Protein AF-A0A968LBF4-F1 (afdb_monomer_lite)

Structure (mmCIF, N/CA/C/O backbone):
data_AF-A0A968LBF4-F1
#
_entry.id   AF-A0A968LBF4-F1
#
loop_
_atom_site.group_PDB
_atom_site.id
_atom_site.type_symbol
_atom_site.label_atom_id
_atom_site.label_alt_id
_atom_site.label_comp_id
_atom_site.label_asym_id
_atom_site.label_entity_id
_atom_site.label_seq_id
_atom_site.pdbx_PDB_ins_code
_atom_site.Cartn_x
_atom_site.Cartn_y
_atom_site.Cartn_z
_atom_site.occupancy
_atom_site.B_iso_or_equiv
_atom_site.auth_seq_id
_atom_site.auth_comp_id
_atom_site.auth_asym_id
_atom_site.auth_atom_id
_atom_site.pdbx_PDB_model_num
ATOM 1 N N . MET A 1 1 ? 15.502 14.978 -21.142 1.00 46.78 1 MET A N 1
ATOM 2 C CA . MET A 1 1 ? 16.647 14.059 -20.935 1.00 46.78 1 MET A CA 1
ATOM 3 C C . MET A 1 1 ? 16.264 12.706 -21.505 1.00 46.78 1 MET A C 1
ATOM 5 O O . MET A 1 1 ? 15.099 12.349 -21.381 1.00 46.78 1 MET A O 1
ATOM 9 N N . ASN A 1 2 ? 17.192 11.977 -22.130 1.00 54.31 2 ASN A N 1
ATOM 10 C CA . ASN A 1 2 ? 16.907 10.596 -22.526 1.00 54.31 2 ASN A CA 1
ATOM 11 C C . ASN A 1 2 ? 16.781 9.735 -21.257 1.00 54.31 2 ASN A C 1
ATOM 13 O O . ASN A 1 2 ? 17.623 9.882 -20.366 1.00 54.31 2 ASN A O 1
ATOM 17 N N . PRO A 1 3 ? 15.742 8.891 -21.139 1.00 59.78 3 PRO A N 1
ATOM 18 C CA . PRO A 1 3 ? 15.586 8.007 -19.992 1.00 59.78 3 PRO A CA 1
ATOM 19 C C . PRO A 1 3 ? 16.756 7.024 -19.914 1.00 59.78 3 PRO A C 1
ATOM 21 O O . PRO A 1 3 ? 17.273 6.581 -20.941 1.00 59.78 3 PRO A O 1
ATOM 24 N N . THR A 1 4 ? 17.167 6.702 -18.689 1.00 61.81 4 THR A N 1
ATOM 25 C CA . THR A 1 4 ? 18.289 5.800 -18.416 1.00 61.81 4 THR A CA 1
ATOM 26 C C . THR A 1 4 ? 17.786 4.432 -17.979 1.00 61.81 4 THR A C 1
ATOM 28 O O . THR A 1 4 ? 16.768 4.323 -17.285 1.00 61.81 4 THR A O 1
ATOM 31 N N . VAL A 1 5 ? 18.526 3.371 -18.310 1.00 61.12 5 VAL A N 1
ATOM 32 C CA . VAL A 1 5 ? 18.204 2.014 -17.832 1.00 61.12 5 VAL A CA 1
ATOM 33 C C . VAL A 1 5 ? 18.266 1.943 -16.297 1.00 61.12 5 VAL A C 1
ATOM 35 O O . VAL A 1 5 ? 17.509 1.207 -15.664 1.00 61.12 5 VAL A O 1
ATOM 38 N N . MET A 1 6 ? 19.104 2.779 -15.675 1.00 60.66 6 MET A N 1
ATOM 39 C CA . MET A 1 6 ? 19.169 2.942 -14.218 1.00 60.66 6 MET A CA 1
ATOM 40 C C . MET A 1 6 ? 17.882 3.499 -13.604 1.00 60.66 6 MET A C 1
ATOM 42 O O . MET A 1 6 ? 17.420 2.979 -12.590 1.00 60.66 6 MET A O 1
ATOM 46 N N . GLY A 1 7 ? 17.297 4.541 -14.203 1.00 61.88 7 GLY A N 1
ATOM 47 C CA . GLY A 1 7 ? 16.064 5.153 -13.699 1.00 61.88 7 GLY A CA 1
ATOM 48 C C . GLY A 1 7 ? 14.863 4.207 -13.782 1.00 61.88 7 GLY A C 1
ATOM 49 O O . GLY A 1 7 ? 14.006 4.208 -12.894 1.00 61.88 7 GLY A O 1
ATOM 50 N N . ALA A 1 8 ? 14.832 3.346 -14.805 1.00 64.06 8 ALA A N 1
ATOM 51 C CA . ALA A 1 8 ? 13.839 2.282 -14.914 1.00 64.06 8 ALA A CA 1
ATOM 52 C C . ALA A 1 8 ? 13.989 1.248 -13.780 1.00 64.06 8 ALA A C 1
ATOM 54 O O . ALA A 1 8 ? 13.010 0.905 -13.123 1.00 64.06 8 ALA A O 1
ATOM 55 N N . LEU A 1 9 ? 15.211 0.804 -13.476 1.00 63.84 9 LEU A N 1
ATOM 56 C CA . LEU A 1 9 ? 15.464 -0.175 -12.410 1.00 63.84 9 LEU A CA 1
ATOM 57 C C . LEU A 1 9 ? 15.124 0.325 -10.999 1.00 63.84 9 LEU A C 1
ATOM 59 O O . LEU A 1 9 ? 14.499 -0.400 -10.227 1.00 63.84 9 LEU A O 1
ATOM 63 N N . ASP A 1 10 ? 15.486 1.562 -10.664 1.00 66.38 10 ASP A N 1
ATOM 64 C CA . ASP A 1 10 ? 15.149 2.182 -9.372 1.00 66.38 10 ASP A CA 1
ATOM 65 C C . ASP A 1 10 ? 13.624 2.301 -9.175 1.00 66.38 10 ASP A C 1
ATOM 67 O O . ASP A 1 10 ? 13.086 2.054 -8.090 1.00 66.38 10 ASP A O 1
ATOM 71 N N . SER A 1 11 ? 12.898 2.582 -10.261 1.00 66.31 11 SER A N 1
ATOM 72 C CA . SER A 1 11 ? 11.432 2.635 -10.264 1.00 66.31 11 SER A CA 1
ATOM 73 C C . SER A 1 11 ? 10.801 1.267 -9.960 1.00 66.31 11 SER A C 1
ATOM 75 O O . SER A 1 11 ? 9.834 1.197 -9.200 1.00 66.31 11 SER A O 1
ATOM 77 N N . PHE A 1 12 ? 11.383 0.172 -10.461 1.00 68.19 12 PHE A N 1
ATOM 78 C CA . PHE A 1 12 ? 10.943 -1.189 -10.130 1.00 68.19 12 PHE A CA 1
ATOM 79 C C . PHE A 1 12 ? 11.220 -1.581 -8.679 1.00 68.19 12 PHE A C 1
ATOM 81 O O . PHE A 1 12 ? 10.358 -2.153 -8.014 1.00 68.19 12 PHE A O 1
ATOM 88 N N . GLU A 1 13 ? 12.402 -1.263 -8.155 1.00 68.50 13 GLU A N 1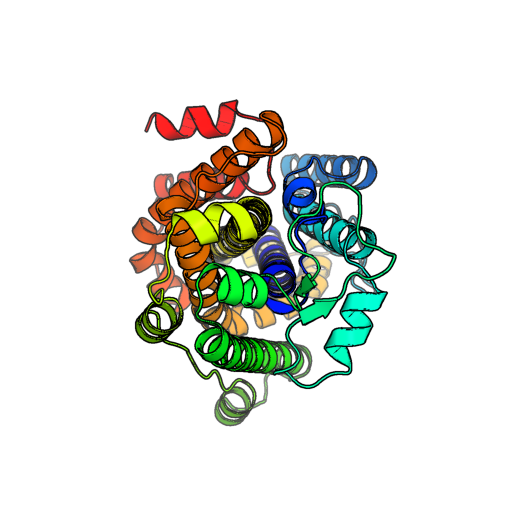
ATOM 89 C CA . GLU A 1 13 ? 12.738 -1.578 -6.761 1.00 68.50 13 GLU A CA 1
ATOM 90 C C . GLU A 1 13 ? 11.874 -0.791 -5.768 1.00 68.50 13 GLU A C 1
ATOM 92 O O . GLU A 1 13 ? 11.447 -1.323 -4.739 1.00 68.50 13 GLU A O 1
ATOM 97 N N . SER A 1 14 ? 11.575 0.466 -6.099 1.00 70.88 14 SER A N 1
ATOM 98 C CA . SER A 1 14 ? 10.633 1.300 -5.348 1.00 70.88 14 SER A CA 1
ATOM 99 C C . SER A 1 14 ? 9.226 0.705 -5.354 1.00 70.88 14 SER A C 1
ATOM 101 O O . SER A 1 14 ? 8.547 0.711 -4.324 1.00 70.88 14 SER A O 1
ATOM 103 N N . ALA A 1 15 ? 8.797 0.136 -6.482 1.00 72.69 15 ALA A N 1
ATOM 104 C CA . ALA A 1 15 ? 7.519 -0.558 -6.570 1.00 72.69 15 ALA A CA 1
ATOM 105 C C . ALA A 1 15 ? 7.494 -1.830 -5.709 1.00 72.69 15 ALA A C 1
ATOM 107 O O . ALA A 1 15 ? 6.551 -2.024 -4.946 1.00 72.69 15 ALA A O 1
ATOM 108 N N . ALA A 1 16 ? 8.556 -2.639 -5.725 1.00 73.00 16 ALA A N 1
ATOM 109 C CA . ALA A 1 16 ? 8.654 -3.828 -4.876 1.00 73.00 16 ALA A CA 1
ATOM 110 C C . ALA A 1 16 ? 8.575 -3.488 -3.374 1.00 73.00 16 ALA A C 1
ATOM 112 O O . ALA A 1 16 ? 7.881 -4.165 -2.610 1.00 73.00 16 ALA A O 1
ATOM 113 N N . LEU A 1 17 ? 9.241 -2.411 -2.935 1.00 75.94 17 LEU A N 1
ATOM 114 C CA . LEU A 1 17 ? 9.145 -1.949 -1.547 1.00 75.94 17 LEU A CA 1
ATOM 115 C C . LEU A 1 17 ? 7.749 -1.397 -1.217 1.00 75.94 17 LEU A C 1
ATOM 117 O O . LEU A 1 17 ? 7.242 -1.651 -0.126 1.00 75.94 17 LEU A O 1
ATOM 121 N N . SER A 1 18 ? 7.105 -0.702 -2.157 1.00 79.19 18 SER A N 1
ATOM 122 C CA . SER A 1 18 ? 5.728 -0.214 -1.990 1.00 79.19 18 SER A CA 1
ATOM 123 C C . SER A 1 18 ? 4.734 -1.365 -1.834 1.00 79.19 18 SER A C 1
ATOM 125 O O . SER A 1 18 ? 3.884 -1.316 -0.954 1.00 79.19 18 SER A O 1
ATOM 127 N N . ILE A 1 19 ? 4.885 -2.441 -2.614 1.00 77.12 19 ILE A N 1
ATOM 128 C CA . ILE A 1 19 ? 4.075 -3.665 -2.494 1.00 77.12 19 ILE A CA 1
ATOM 129 C C . ILE A 1 19 ? 4.285 -4.324 -1.138 1.00 77.12 19 ILE A C 1
ATOM 131 O O . ILE A 1 19 ? 3.329 -4.731 -0.481 1.00 77.12 19 ILE A O 1
ATOM 135 N N . LYS A 1 20 ? 5.541 -4.437 -0.695 1.00 80.75 20 LYS A N 1
ATOM 136 C CA . LYS A 1 20 ? 5.853 -4.974 0.632 1.00 80.75 20 LYS A CA 1
ATOM 137 C C . LYS A 1 20 ? 5.161 -4.157 1.723 1.00 80.75 20 LYS A C 1
ATOM 139 O O . LYS A 1 20 ? 4.579 -4.733 2.638 1.00 80.75 20 LYS A O 1
ATOM 144 N N . LEU A 1 21 ? 5.229 -2.832 1.624 1.00 85.19 21 LEU A N 1
ATOM 145 C CA . LEU A 1 21 ? 4.625 -1.926 2.591 1.00 85.19 21 LEU A CA 1
ATOM 146 C C . LEU A 1 21 ? 3.092 -2.004 2.563 1.00 85.19 21 LEU A C 1
ATOM 148 O O . LEU A 1 21 ? 2.484 -2.094 3.623 1.00 85.19 21 LEU A O 1
ATOM 152 N N . SER A 1 22 ? 2.494 -2.065 1.373 1.00 85.69 22 SER A N 1
ATOM 153 C CA . SER A 1 22 ? 1.067 -2.329 1.153 1.00 85.69 22 SER A CA 1
ATOM 154 C C . SER A 1 22 ? 0.635 -3.636 1.836 1.00 85.69 22 SER A C 1
ATOM 156 O O . SER A 1 22 ? -0.166 -3.623 2.765 1.00 85.69 22 SER A O 1
ATOM 158 N N . ASN A 1 23 ? 1.283 -4.761 1.521 1.00 83.19 23 ASN A N 1
ATOM 159 C CA . ASN A 1 23 ? 1.024 -6.051 2.174 1.00 83.19 23 ASN A CA 1
ATOM 160 C C . ASN A 1 23 ? 1.140 -5.989 3.697 1.00 83.19 23 ASN A C 1
ATOM 162 O O . ASN A 1 23 ? 0.339 -6.578 4.425 1.00 83.19 23 ASN A O 1
ATOM 166 N N . ARG A 1 24 ? 2.159 -5.284 4.188 1.00 87.62 24 ARG A N 1
ATOM 167 C CA . ARG A 1 24 ? 2.374 -5.112 5.618 1.00 87.62 24 ARG A CA 1
ATOM 168 C C . ARG A 1 24 ? 1.208 -4.361 6.257 1.00 87.62 24 ARG A C 1
ATOM 170 O O . ARG A 1 24 ? 0.697 -4.820 7.274 1.00 87.62 24 ARG A O 1
ATOM 177 N N . VAL A 1 25 ? 0.776 -3.254 5.652 1.00 90.38 25 VAL A N 1
ATOM 178 C CA . VAL A 1 25 ? -0.384 -2.482 6.109 1.00 90.38 25 VAL A CA 1
ATOM 179 C C . VAL A 1 25 ? -1.635 -3.357 6.114 1.00 90.38 25 VAL A C 1
ATOM 181 O O . VAL A 1 25 ? -2.311 -3.373 7.129 1.00 90.38 25 VAL A O 1
ATOM 184 N N . LEU A 1 26 ? -1.931 -4.111 5.049 1.00 89.38 26 LEU A N 1
ATOM 185 C CA . LEU A 1 26 ? -3.175 -4.891 4.953 1.00 89.38 26 LEU A CA 1
ATOM 186 C C . LEU A 1 26 ? -3.223 -6.087 5.910 1.00 89.38 26 LEU A C 1
ATOM 188 O O . LEU A 1 26 ? -4.266 -6.349 6.502 1.00 89.38 26 LEU A O 1
ATOM 192 N N . LEU A 1 27 ? -2.119 -6.833 6.022 1.00 87.88 27 LEU A N 1
ATOM 193 C CA . LEU A 1 27 ? -2.134 -8.194 6.572 1.00 87.88 27 LEU A CA 1
ATOM 194 C C . LEU A 1 27 ? -1.339 -8.360 7.867 1.00 87.88 27 LEU A C 1
ATOM 196 O O . LEU A 1 27 ? -1.546 -9.342 8.577 1.00 87.88 27 LEU A O 1
ATOM 200 N N . GLN A 1 28 ? -0.393 -7.463 8.159 1.00 87.69 28 GLN A N 1
ATOM 201 C CA . GLN A 1 28 ? 0.653 -7.726 9.159 1.00 87.69 28 GLN A CA 1
ATOM 202 C C . GLN A 1 28 ? 0.754 -6.678 10.263 1.00 87.69 28 GLN A C 1
ATOM 204 O O . GLN A 1 28 ? 1.491 -6.901 11.220 1.00 87.69 28 GLN A O 1
ATOM 209 N N . SER A 1 29 ? 0.076 -5.541 10.127 1.00 93.12 29 SER A N 1
ATOM 210 C CA . SER A 1 29 ? 0.103 -4.464 11.114 1.00 93.12 29 SER A CA 1
ATOM 211 C C . SER A 1 29 ? -1.151 -4.526 11.986 1.00 93.12 29 SER A C 1
ATOM 213 O O . SER A 1 29 ? -2.203 -4.091 11.520 1.00 93.12 29 SER A O 1
ATOM 215 N N . PRO A 1 30 ? -1.073 -5.024 13.236 1.00 94.38 30 PRO A N 1
ATOM 216 C CA . PRO A 1 30 ? -2.184 -4.943 14.171 1.00 94.38 30 PRO A CA 1
ATOM 217 C C . PRO A 1 30 ? -2.785 -3.542 14.250 1.00 94.38 30 PRO A C 1
ATOM 219 O O . PRO A 1 30 ? -2.071 -2.535 14.161 1.00 94.38 30 PRO A O 1
ATOM 222 N N . LEU A 1 31 ? -4.106 -3.497 14.401 1.00 95.81 31 LEU A N 1
ATOM 223 C CA . LEU A 1 31 ? -4.857 -2.251 14.414 1.00 95.81 31 LEU A CA 1
ATOM 224 C C . LEU A 1 31 ? -5.887 -2.233 15.536 1.00 95.81 31 LEU A C 1
ATOM 226 O O . LEU A 1 31 ? -6.704 -3.137 15.682 1.00 95.81 31 LEU A O 1
ATOM 230 N N . SER A 1 32 ? -5.875 -1.152 16.293 1.00 94.44 32 SER A N 1
ATOM 231 C CA . SER A 1 32 ? -6.835 -0.802 17.325 1.00 94.44 32 SER A CA 1
ATOM 232 C C . SER A 1 32 ? -7.285 0.645 17.150 1.00 94.44 32 SER A C 1
ATOM 234 O O . SER A 1 32 ? -6.681 1.431 16.419 1.00 94.44 32 SER A O 1
ATOM 236 N N . GLU A 1 33 ? -8.339 1.019 17.867 1.00 91.44 33 GLU A N 1
ATOM 237 C CA . GLU A 1 33 ? -8.840 2.396 17.888 1.00 91.44 33 GLU A CA 1
ATOM 238 C C . GLU A 1 33 ? -7.783 3.409 18.375 1.00 91.44 33 GLU A C 1
ATOM 240 O O . GLU A 1 33 ? -7.766 4.555 17.933 1.00 91.44 33 GLU A O 1
ATOM 245 N N . GLN A 1 34 ? -6.884 2.987 19.270 1.00 91.81 34 GLN A N 1
ATOM 246 C CA . GLN A 1 34 ? -5.919 3.860 19.949 1.00 91.81 34 GLN A CA 1
ATOM 247 C C . GLN A 1 34 ? -4.559 3.989 19.238 1.00 91.81 34 GLN A C 1
ATOM 249 O O . GLN A 1 34 ? -3.635 4.608 19.788 1.00 91.81 34 GLN A O 1
ATOM 254 N N . ASP A 1 35 ? -4.420 3.386 18.054 1.00 92.00 35 ASP A N 1
ATOM 255 C CA . ASP A 1 35 ? -3.197 3.426 17.256 1.00 92.00 35 ASP A CA 1
ATOM 256 C C . ASP A 1 35 ? -3.084 4.716 16.442 1.00 92.00 35 ASP A C 1
ATOM 258 O O . ASP A 1 35 ? -4.051 5.201 15.858 1.00 92.00 35 ASP A O 1
ATOM 262 N N . THR A 1 36 ? -1.870 5.263 16.370 1.00 89.94 36 THR A N 1
ATOM 263 C CA . THR A 1 36 ? -1.585 6.504 15.626 1.00 89.94 36 THR A CA 1
ATOM 264 C C . THR A 1 36 ? -0.924 6.252 14.278 1.00 89.94 36 THR A C 1
ATOM 266 O O . THR A 1 36 ? -0.929 7.128 13.418 1.00 89.94 36 THR A O 1
ATOM 269 N N . TRP A 1 37 ? -0.383 5.046 14.065 1.00 91.75 37 TRP A N 1
ATOM 270 C CA . TRP A 1 37 ? 0.405 4.735 12.875 1.00 91.75 37 TRP A CA 1
ATOM 271 C C . TRP A 1 37 ? -0.317 5.009 11.548 1.00 91.75 37 TRP A C 1
ATOM 273 O O . TRP A 1 37 ? 0.373 5.447 10.626 1.00 91.75 37 TRP A O 1
ATOM 283 N N . PRO A 1 38 ? -1.650 4.813 11.394 1.00 91.50 38 PRO A N 1
ATOM 284 C CA . PRO A 1 38 ? -2.306 5.141 10.130 1.00 91.50 38 PRO A CA 1
ATOM 285 C C . PRO A 1 38 ? -2.169 6.627 9.790 1.00 91.50 38 PRO A C 1
ATOM 287 O O . PRO A 1 38 ? -1.904 6.979 8.646 1.00 91.50 38 PRO A O 1
ATOM 290 N N . ASP A 1 39 ? -2.268 7.504 10.782 1.00 88.62 39 ASP A N 1
ATOM 291 C CA . ASP A 1 39 ? -2.136 8.942 10.560 1.00 88.62 39 ASP A CA 1
ATOM 292 C C . ASP A 1 39 ? -0.663 9.328 10.330 1.00 88.62 39 ASP A C 1
ATOM 294 O O . ASP A 1 39 ? -0.340 10.116 9.438 1.00 88.62 39 ASP A O 1
ATOM 298 N N . ASP A 1 40 ? 0.251 8.716 11.087 1.00 87.69 40 ASP A N 1
ATOM 299 C CA . ASP A 1 40 ? 1.688 9.010 11.027 1.00 87.69 40 ASP A CA 1
ATOM 300 C C . ASP A 1 40 ? 2.329 8.582 9.692 1.00 87.69 40 ASP A C 1
ATOM 302 O O . ASP A 1 40 ? 3.305 9.187 9.238 1.00 87.69 40 ASP A O 1
ATOM 306 N N . LEU A 1 41 ? 1.758 7.589 9.001 1.00 87.19 41 LEU A N 1
ATOM 307 C CA . LEU A 1 41 ? 2.196 7.178 7.662 1.00 87.19 41 LEU A CA 1
ATOM 308 C C . LEU A 1 41 ? 2.028 8.276 6.599 1.00 87.19 41 LEU A C 1
ATOM 310 O O . LEU A 1 41 ? 2.786 8.306 5.629 1.00 87.19 41 LEU A O 1
ATOM 314 N N . GLN A 1 42 ? 1.092 9.207 6.784 1.00 79.81 42 GLN A N 1
ATOM 315 C CA . GLN A 1 42 ? 0.919 10.377 5.911 1.00 79.81 42 GLN A CA 1
ATOM 316 C C . GLN A 1 42 ? 1.758 11.582 6.386 1.00 79.81 42 GLN A C 1
ATOM 318 O O . GLN A 1 42 ? 1.666 12.693 5.857 1.00 79.81 42 GLN A O 1
ATOM 323 N N . GLY A 1 43 ? 2.571 11.393 7.428 1.00 76.19 43 GLY A N 1
ATOM 324 C CA . GLY A 1 43 ? 3.470 12.398 7.983 1.00 76.19 43 GLY A CA 1
ATOM 325 C C . GLY A 1 43 ? 4.577 12.827 7.020 1.00 76.19 43 GLY A C 1
ATOM 326 O O . GLY A 1 43 ? 4.763 12.244 5.952 1.00 76.19 43 GLY A O 1
ATOM 327 N N . ALA A 1 44 ? 5.349 13.837 7.421 1.00 77.38 44 ALA A N 1
ATOM 328 C CA . ALA A 1 44 ? 6.609 14.164 6.756 1.00 77.38 44 ALA A CA 1
ATOM 329 C C . ALA A 1 44 ? 7.627 13.020 6.958 1.00 77.38 44 ALA A C 1
ATOM 331 O O . ALA A 1 44 ? 7.532 12.277 7.940 1.00 77.38 44 ALA A O 1
ATOM 332 N N . PRO A 1 45 ? 8.582 12.803 6.037 1.00 79.75 45 PRO A N 1
ATOM 333 C CA . PRO A 1 45 ? 9.674 11.863 6.277 1.00 79.75 45 PRO A CA 1
ATOM 334 C C . PRO A 1 45 ? 10.531 12.311 7.469 1.00 79.75 45 PRO A C 1
ATOM 336 O O . PRO A 1 45 ? 10.595 13.500 7.788 1.00 79.75 45 PRO A O 1
ATOM 339 N N . SER A 1 46 ? 11.226 11.374 8.121 1.00 83.25 46 SER A N 1
ATOM 340 C CA . SER A 1 46 ? 12.200 11.739 9.157 1.00 83.25 46 SER A CA 1
ATOM 341 C C . SER A 1 46 ? 13.283 12.676 8.603 1.00 83.25 46 SER A C 1
ATOM 343 O O . SER A 1 46 ? 13.620 12.612 7.423 1.00 83.25 46 SER A O 1
ATOM 345 N N . GLY A 1 47 ? 13.883 13.528 9.443 1.00 79.81 47 GLY A N 1
ATOM 346 C CA . GLY A 1 47 ? 14.901 14.489 8.985 1.00 79.81 47 GLY A CA 1
ATOM 347 C C . GLY A 1 47 ? 16.087 13.835 8.257 1.00 79.81 47 GLY A C 1
ATOM 348 O O . GLY A 1 47 ? 16.569 14.359 7.255 1.00 79.81 47 GLY A O 1
ATOM 349 N N . GLY A 1 48 ? 16.508 12.645 8.704 1.00 82.19 48 GLY A N 1
ATOM 350 C CA . GLY A 1 48 ? 17.537 11.855 8.022 1.00 82.19 48 GLY A CA 1
ATOM 351 C C . GLY A 1 48 ? 17.081 11.339 6.654 1.00 82.19 48 GLY A C 1
ATOM 352 O O . GLY A 1 48 ? 17.831 11.436 5.683 1.00 82.19 48 GLY A O 1
ATOM 353 N N . ALA A 1 49 ? 15.842 10.847 6.550 1.00 83.19 49 ALA A N 1
ATOM 354 C CA . ALA A 1 49 ? 15.263 10.437 5.275 1.00 83.19 49 ALA A CA 1
ATOM 355 C C . ALA A 1 49 ? 15.083 11.631 4.325 1.00 83.19 49 ALA A C 1
ATOM 357 O O . ALA A 1 49 ? 15.457 11.530 3.162 1.00 83.19 49 ALA A O 1
ATOM 358 N N . ALA A 1 50 ? 14.609 12.778 4.817 1.00 80.62 50 ALA A N 1
ATOM 359 C CA . ALA A 1 50 ? 14.451 14.007 4.043 1.00 80.62 50 ALA A CA 1
ATOM 360 C C . ALA A 1 50 ? 15.784 14.487 3.443 1.00 80.62 50 ALA A C 1
ATOM 362 O O . ALA A 1 50 ? 15.842 14.827 2.262 1.00 80.62 50 ALA A O 1
ATOM 363 N N . LEU A 1 51 ? 16.872 14.444 4.221 1.00 80.31 51 LEU A N 1
ATOM 364 C CA . LEU A 1 51 ? 18.212 14.775 3.734 1.00 80.31 51 LEU A CA 1
ATOM 365 C C . LEU A 1 51 ? 18.661 13.820 2.620 1.00 80.31 51 LEU A C 1
ATOM 367 O O . LEU A 1 51 ? 19.104 14.268 1.563 1.00 80.31 51 LEU A O 1
ATOM 371 N N . MET A 1 52 ? 18.518 12.508 2.828 1.00 83.12 52 MET A N 1
ATOM 372 C CA . MET A 1 52 ? 18.854 11.506 1.811 1.00 83.12 52 MET A CA 1
ATOM 373 C C . MET A 1 52 ? 18.000 11.683 0.548 1.00 83.12 52 MET A C 1
ATOM 375 O O . MET A 1 52 ? 18.518 11.633 -0.564 1.00 83.12 52 MET A O 1
ATOM 379 N N . MET A 1 53 ? 16.703 11.946 0.699 1.00 79.25 53 MET A N 1
ATOM 380 C CA . MET A 1 53 ? 15.807 12.231 -0.421 1.00 79.25 53 MET A CA 1
ATOM 381 C C . MET A 1 53 ? 16.261 13.478 -1.184 1.00 79.25 53 MET A C 1
ATOM 383 O O . MET A 1 53 ? 16.303 13.446 -2.411 1.00 79.25 53 MET A O 1
ATOM 387 N N . GLY A 1 54 ? 16.663 14.542 -0.483 1.00 74.31 54 GLY A N 1
ATOM 388 C CA . GLY A 1 54 ? 17.221 15.751 -1.088 1.00 74.31 54 GLY A CA 1
ATOM 389 C C . GLY A 1 54 ? 18.501 15.482 -1.881 1.00 74.31 54 GLY A C 1
ATOM 390 O O . GLY A 1 54 ? 18.624 15.941 -3.013 1.00 74.31 54 GLY A O 1
ATOM 391 N N . LEU A 1 55 ? 19.419 14.675 -1.340 1.00 77.50 55 LEU A N 1
ATOM 392 C CA . LEU A 1 55 ? 20.641 14.256 -2.041 1.00 77.50 55 LEU A CA 1
ATOM 393 C C . LEU A 1 55 ? 20.337 13.395 -3.275 1.00 77.50 55 LEU A C 1
ATOM 395 O O . LEU A 1 55 ? 20.962 13.576 -4.319 1.00 77.50 55 LEU A O 1
ATOM 399 N N . SER A 1 56 ? 19.359 12.492 -3.172 1.00 75.06 56 SER A N 1
ATOM 400 C CA . SER A 1 56 ? 18.883 11.674 -4.292 1.00 75.06 56 SER A CA 1
ATOM 401 C C . SER A 1 56 ? 18.292 12.542 -5.408 1.00 75.06 56 SER A C 1
ATOM 403 O O . SER A 1 56 ? 18.682 12.399 -6.566 1.00 75.06 56 SER A O 1
ATOM 405 N N . LEU A 1 57 ? 17.424 13.501 -5.064 1.00 70.94 57 LEU A N 1
ATOM 406 C CA . LEU A 1 57 ? 16.833 14.448 -6.016 1.00 70.94 57 LEU A CA 1
ATOM 407 C C . LEU A 1 57 ? 17.889 15.358 -6.649 1.00 70.94 57 LEU A C 1
ATOM 409 O O . LEU A 1 57 ? 17.856 15.591 -7.857 1.00 70.94 57 LEU A O 1
ATOM 413 N N . PHE A 1 58 ? 18.844 15.847 -5.856 1.00 69.44 58 PHE A N 1
ATOM 414 C CA . PHE A 1 58 ? 19.946 16.659 -6.358 1.00 69.44 58 PHE A CA 1
ATOM 415 C C . PHE A 1 58 ? 20.794 15.872 -7.360 1.00 69.44 58 PHE A C 1
ATOM 417 O O . PHE A 1 58 ? 21.024 16.354 -8.467 1.00 69.44 58 PHE A O 1
ATOM 424 N N . GLY A 1 59 ? 21.183 14.638 -7.033 1.00 66.75 59 GLY A N 1
ATOM 425 C CA . GLY A 1 59 ? 21.884 13.763 -7.969 1.00 66.75 59 GLY A CA 1
ATOM 426 C C . GLY A 1 59 ? 21.083 13.519 -9.244 1.00 66.75 59 GLY A C 1
ATOM 427 O O . GLY A 1 59 ? 21.607 13.702 -10.343 1.00 66.75 59 GLY A O 1
ATOM 428 N N . ALA A 1 60 ? 19.794 13.193 -9.110 1.00 64.88 60 ALA A N 1
ATOM 429 C CA . ALA A 1 60 ? 18.902 12.989 -10.246 1.00 64.88 60 ALA A CA 1
ATOM 430 C C . ALA A 1 60 ? 18.835 14.230 -11.155 1.00 64.88 60 ALA A C 1
ATOM 432 O O . ALA A 1 60 ? 18.906 14.087 -12.374 1.00 64.88 60 ALA A O 1
ATOM 433 N N . SER A 1 61 ? 18.808 15.445 -10.588 1.00 62.41 61 SER A N 1
ATOM 434 C CA . SER A 1 61 ? 18.850 16.700 -11.359 1.00 62.41 61 SER A CA 1
ATOM 435 C C . SER A 1 61 ? 20.127 16.862 -12.195 1.00 62.41 61 SER A C 1
ATOM 437 O O . SER A 1 61 ? 20.109 17.513 -13.237 1.00 62.41 61 SER A O 1
ATOM 439 N N . GLN A 1 62 ? 21.226 16.242 -11.758 1.00 64.31 62 GLN A N 1
ATOM 440 C CA . GLN A 1 62 ? 22.522 16.236 -12.437 1.00 64.31 62 GLN A CA 1
ATOM 441 C C . GLN A 1 62 ? 22.723 14.990 -13.322 1.00 64.31 62 GLN A C 1
ATOM 443 O O . GLN A 1 62 ? 23.804 14.795 -13.874 1.00 64.31 62 GLN A O 1
ATOM 448 N N . GLY A 1 63 ? 21.711 14.122 -13.452 1.00 56.00 63 GLY A N 1
ATOM 449 C CA . GLY A 1 63 ? 21.816 12.853 -14.179 1.00 56.00 63 GLY A CA 1
ATOM 450 C C . GLY A 1 63 ? 22.711 11.811 -13.494 1.00 56.00 63 GLY A C 1
ATOM 451 O O . GLY A 1 63 ? 23.249 10.931 -14.165 1.00 56.00 63 GLY A O 1
ATOM 452 N N . VAL A 1 64 ? 22.902 11.912 -12.173 1.00 60.66 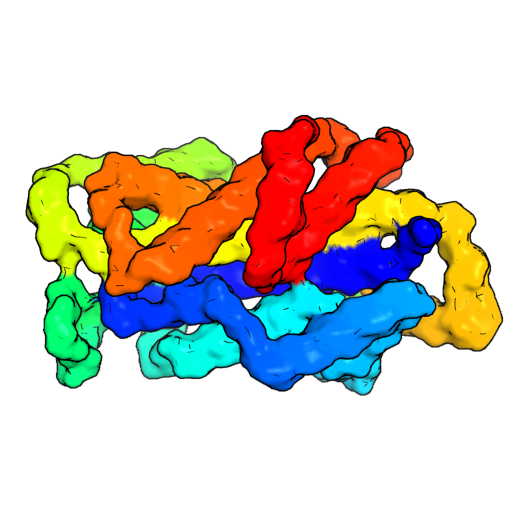64 VAL A N 1
ATOM 453 C CA . VAL A 1 64 ? 23.757 11.023 -11.370 1.00 60.66 64 VAL A CA 1
ATOM 454 C C . VAL A 1 64 ? 22.941 10.356 -10.269 1.00 60.66 64 VAL A C 1
ATOM 456 O O . VAL A 1 64 ? 22.376 11.020 -9.405 1.00 60.66 64 VAL A O 1
ATOM 459 N N . THR A 1 65 ? 22.919 9.027 -10.226 1.00 63.69 65 THR A N 1
ATOM 460 C CA . THR A 1 65 ? 22.307 8.326 -9.094 1.00 63.69 65 THR A CA 1
ATOM 461 C C . THR A 1 65 ? 23.245 8.324 -7.893 1.00 63.69 65 THR A C 1
ATOM 463 O O . THR A 1 65 ? 24.391 7.889 -7.992 1.00 63.69 65 THR A O 1
ATOM 466 N N . VAL A 1 66 ? 22.748 8.776 -6.742 1.00 66.69 66 VAL A N 1
ATOM 467 C CA . VAL A 1 66 ? 23.496 8.742 -5.480 1.00 66.69 66 VAL A CA 1
ATOM 468 C C . VAL A 1 66 ? 23.132 7.460 -4.734 1.00 66.69 66 VAL A C 1
ATOM 470 O O . VAL A 1 66 ? 21.954 7.278 -4.416 1.00 66.69 66 VAL A O 1
ATOM 473 N N . PRO A 1 67 ? 24.095 6.565 -4.450 1.00 72.06 67 PRO A N 1
ATOM 474 C CA . PRO A 1 67 ? 23.811 5.350 -3.714 1.00 72.06 67 PRO A CA 1
ATOM 475 C C . PRO A 1 67 ? 23.825 5.621 -2.210 1.00 72.06 67 PRO A C 1
ATOM 477 O O . PRO A 1 67 ? 24.871 5.613 -1.565 1.00 72.06 67 PRO A O 1
ATOM 480 N N . LEU A 1 68 ? 22.653 5.880 -1.639 1.00 79.19 68 LEU A N 1
ATOM 481 C CA . LEU A 1 68 ? 22.516 6.262 -0.227 1.00 79.19 68 LEU A CA 1
ATOM 482 C C . LEU A 1 68 ? 22.336 5.052 0.696 1.00 79.19 68 LEU A C 1
ATOM 484 O O . LEU A 1 68 ? 22.143 5.203 1.901 1.00 79.19 68 LEU A O 1
ATOM 488 N N . GLN A 1 69 ? 22.377 3.839 0.139 1.00 75.19 69 GLN A N 1
ATOM 489 C CA . GLN A 1 69 ? 22.240 2.588 0.874 1.00 75.19 69 GLN A CA 1
ATOM 490 C C . GLN A 1 69 ? 23.136 1.489 0.298 1.00 75.19 69 GLN A C 1
ATOM 492 O O . GLN A 1 69 ? 23.655 1.600 -0.813 1.00 75.19 69 GLN A O 1
ATOM 497 N N . ILE A 1 70 ? 23.266 0.398 1.053 1.00 73.12 70 ILE A N 1
ATOM 498 C CA . ILE A 1 70 ? 23.909 -0.844 0.623 1.00 73.12 70 ILE A CA 1
ATOM 499 C C . ILE A 1 70 ? 22.842 -1.932 0.508 1.00 73.12 70 ILE A C 1
ATOM 501 O O . ILE A 1 70 ? 21.932 -2.014 1.336 1.00 73.12 70 ILE A O 1
ATOM 505 N N . ASP A 1 71 ? 22.936 -2.744 -0.538 1.00 62.47 71 ASP A N 1
ATOM 506 C CA . ASP A 1 71 ? 22.139 -3.954 -0.686 1.00 62.47 71 ASP A CA 1
ATOM 507 C C . ASP A 1 71 ? 22.633 -5.025 0.307 1.00 62.47 71 ASP A C 1
ATOM 509 O O . ASP A 1 71 ? 23.774 -5.474 0.192 1.00 62.47 71 ASP A O 1
ATOM 513 N N . PRO A 1 72 ? 21.806 -5.473 1.269 1.00 60.06 72 PRO A N 1
ATOM 514 C CA . PRO A 1 72 ? 22.219 -6.474 2.252 1.00 60.06 72 PRO A CA 1
ATOM 515 C C . PRO A 1 72 ? 22.557 -7.839 1.643 1.00 60.06 72 PRO A C 1
ATOM 517 O O . PRO A 1 72 ? 23.286 -8.611 2.256 1.00 60.06 72 PRO A O 1
ATOM 520 N N . SER A 1 73 ? 22.000 -8.160 0.472 1.00 53.09 73 SER A N 1
ATOM 521 C CA . SER A 1 73 ? 22.182 -9.459 -0.180 1.00 53.09 73 SER A CA 1
ATOM 522 C C . SER A 1 73 ? 23.456 -9.537 -1.017 1.00 53.09 73 SER A C 1
ATOM 524 O O . SER A 1 73 ? 24.035 -10.612 -1.146 1.00 53.09 73 SER A O 1
ATOM 526 N N . THR A 1 74 ? 23.910 -8.404 -1.556 1.00 55.94 74 THR A N 1
ATOM 527 C CA . THR A 1 74 ? 25.082 -8.344 -2.440 1.00 55.94 74 THR A CA 1
ATOM 528 C C . THR A 1 74 ? 26.256 -7.568 -1.841 1.00 55.94 74 THR A C 1
ATOM 530 O O . THR A 1 74 ? 27.376 -7.698 -2.324 1.00 55.94 74 THR A O 1
ATOM 533 N N . GLY A 1 75 ? 26.033 -6.770 -0.792 1.00 60.78 75 GLY A N 1
ATOM 534 C CA . GLY A 1 75 ? 27.052 -5.939 -0.146 1.00 60.78 75 GLY A CA 1
ATOM 535 C C . GLY A 1 75 ? 27.460 -4.694 -0.942 1.00 60.78 75 GLY A C 1
ATOM 536 O O . GLY A 1 75 ? 28.317 -3.940 -0.485 1.00 60.78 75 GLY A O 1
ATOM 537 N N . PHE A 1 76 ? 26.853 -4.442 -2.107 1.00 55.81 76 PHE A N 1
ATOM 538 C CA . PHE A 1 76 ? 27.199 -3.316 -2.977 1.00 55.81 76 PHE A CA 1
ATOM 539 C C . PHE A 1 76 ? 26.338 -2.066 -2.722 1.00 55.81 76 PHE A C 1
ATOM 541 O O . PHE A 1 76 ? 25.173 -2.188 -2.320 1.00 55.81 76 PHE A O 1
ATOM 548 N N . PRO A 1 77 ? 26.871 -0.851 -2.988 1.00 62.50 77 PRO A N 1
ATOM 549 C CA . PRO A 1 77 ? 26.079 0.376 -3.000 1.00 62.50 77 PRO A CA 1
ATOM 550 C C . PRO A 1 77 ? 24.905 0.249 -3.974 1.00 62.50 77 PRO A C 1
ATOM 552 O O . PRO A 1 77 ? 25.078 -0.230 -5.095 1.00 62.50 77 PRO A O 1
ATOM 555 N N . ARG A 1 78 ? 23.709 0.672 -3.557 1.00 64.56 78 ARG A N 1
ATOM 556 C CA . ARG A 1 78 ? 22.492 0.570 -4.374 1.00 64.56 78 ARG A CA 1
ATOM 557 C C . ARG A 1 78 ? 22.024 1.942 -4.859 1.00 64.56 78 ARG A C 1
ATOM 559 O O . ARG A 1 78 ? 22.012 2.869 -4.051 1.00 64.56 78 ARG A O 1
ATOM 566 N N . PRO A 1 79 ? 21.568 2.069 -6.116 1.00 61.72 79 PRO A N 1
ATOM 567 C CA . PRO A 1 79 ? 20.702 3.163 -6.546 1.00 61.72 79 PRO A CA 1
ATOM 568 C C . PRO A 1 79 ? 19.563 3.406 -5.547 1.00 61.72 79 PRO A C 1
ATOM 570 O O . PRO A 1 79 ? 18.944 2.449 -5.076 1.00 61.72 79 PRO A O 1
ATOM 573 N N . THR A 1 80 ? 19.307 4.667 -5.195 1.00 71.19 80 THR A N 1
ATOM 574 C CA . THR A 1 80 ? 18.221 5.034 -4.275 1.00 71.19 80 THR A CA 1
ATOM 575 C C . THR A 1 80 ? 17.472 6.262 -4.767 1.00 71.19 80 THR A C 1
ATOM 577 O O . THR A 1 80 ? 18.002 7.373 -4.669 1.00 71.19 80 THR A O 1
ATOM 580 N N . SER A 1 81 ? 16.232 6.083 -5.221 1.00 72.94 81 SER A N 1
ATOM 581 C CA . SER A 1 81 ? 15.287 7.185 -5.427 1.00 72.94 81 SER A CA 1
ATOM 582 C C . SER A 1 81 ? 14.805 7.782 -4.107 1.00 72.94 81 SER A C 1
ATOM 584 O O . SER A 1 81 ? 14.822 7.152 -3.043 1.00 72.94 81 SER A O 1
ATOM 586 N N . SER A 1 82 ? 14.281 9.003 -4.195 1.00 74.12 82 SER A N 1
ATOM 587 C CA . SER A 1 82 ? 13.538 9.646 -3.113 1.00 74.12 82 SER A CA 1
ATOM 588 C C . SER A 1 82 ? 12.339 8.810 -2.649 1.00 74.12 82 SER A C 1
ATOM 590 O O . SER A 1 82 ? 12.106 8.706 -1.447 1.00 74.12 82 SER A O 1
ATOM 592 N N . LEU A 1 83 ? 11.614 8.165 -3.571 1.00 77.12 83 LEU A N 1
ATOM 593 C CA . LEU A 1 83 ? 10.503 7.279 -3.226 1.00 77.12 83 LEU A CA 1
ATOM 594 C C . LEU A 1 83 ? 10.991 6.054 -2.448 1.00 77.12 83 LEU A C 1
ATOM 596 O O . LEU A 1 83 ? 10.427 5.742 -1.404 1.00 77.12 83 LEU A O 1
ATOM 600 N N . TYR A 1 84 ? 12.055 5.391 -2.906 1.00 80.06 84 TYR A N 1
ATOM 601 C CA . TYR A 1 84 ? 12.631 4.257 -2.187 1.00 80.06 84 TYR A CA 1
ATOM 602 C C . TYR A 1 84 ? 12.991 4.621 -0.734 1.00 80.06 84 TYR A C 1
ATOM 604 O O . TYR A 1 84 ? 12.660 3.896 0.207 1.00 80.06 84 TYR A O 1
ATOM 612 N N . LEU A 1 85 ? 13.635 5.775 -0.540 1.00 81.81 85 LEU A N 1
ATOM 613 C CA . LEU A 1 85 ? 14.009 6.283 0.782 1.00 81.81 85 LEU A CA 1
ATOM 614 C C . LEU A 1 85 ? 12.792 6.600 1.653 1.00 81.81 85 LEU A C 1
ATOM 616 O O . LEU A 1 85 ? 12.772 6.225 2.824 1.00 81.81 85 LEU A O 1
ATOM 620 N N . PHE A 1 86 ? 11.770 7.230 1.076 1.00 83.75 86 PHE A N 1
ATOM 621 C CA . PHE A 1 86 ? 10.517 7.515 1.767 1.00 83.75 86 PHE A CA 1
ATOM 622 C C . PHE A 1 86 ? 9.805 6.237 2.218 1.00 83.75 86 PHE A C 1
ATOM 624 O O . PHE A 1 86 ? 9.411 6.118 3.374 1.00 83.75 86 PHE A O 1
ATOM 631 N N . LEU A 1 87 ? 9.674 5.247 1.334 1.00 84.94 87 LEU A N 1
ATOM 632 C CA . LEU A 1 87 ? 9.022 3.977 1.657 1.00 84.94 87 LEU A CA 1
ATOM 633 C C . LEU A 1 87 ? 9.771 3.225 2.759 1.00 84.94 87 LEU A C 1
ATOM 635 O O . LEU A 1 87 ? 9.145 2.632 3.635 1.00 84.94 87 LEU A O 1
ATOM 639 N N . LYS A 1 88 ? 11.107 3.289 2.760 1.00 86.88 88 LYS A N 1
ATOM 640 C CA . LYS A 1 88 ? 11.914 2.707 3.835 1.00 86.88 88 LYS A CA 1
ATOM 641 C C . LYS A 1 88 ? 11.719 3.444 5.160 1.00 86.88 88 LYS A C 1
ATOM 643 O O . LYS A 1 88 ? 11.646 2.807 6.206 1.00 86.88 88 LYS A O 1
ATOM 648 N N . ASP A 1 89 ? 11.605 4.769 5.131 1.00 88.12 89 ASP A N 1
ATOM 649 C CA . ASP A 1 89 ? 11.271 5.564 6.317 1.00 88.12 89 ASP A CA 1
ATOM 650 C C . ASP A 1 89 ? 9.888 5.178 6.872 1.00 88.12 89 ASP A C 1
ATOM 652 O O . ASP A 1 89 ? 9.733 4.992 8.076 1.00 88.12 89 ASP A O 1
ATOM 656 N N . ARG A 1 90 ? 8.893 4.954 6.000 1.00 89.44 90 ARG A N 1
ATOM 657 C CA . ARG A 1 90 ? 7.559 4.451 6.384 1.00 89.44 90 ARG A CA 1
ATOM 658 C C . ARG A 1 90 ? 7.595 3.039 6.965 1.00 89.44 90 ARG A C 1
ATOM 660 O O . ARG A 1 90 ? 6.928 2.774 7.961 1.00 89.44 90 ARG A O 1
ATOM 667 N N . GLU A 1 91 ? 8.406 2.151 6.399 1.00 90.00 91 GLU A N 1
ATOM 668 C CA . GLU A 1 91 ? 8.640 0.820 6.963 1.00 90.00 91 GLU A CA 1
ATOM 669 C C . GLU A 1 91 ? 9.217 0.907 8.387 1.00 90.00 91 GLU A C 1
ATOM 671 O O . GLU A 1 91 ? 8.710 0.258 9.302 1.00 90.00 91 GLU A O 1
ATOM 676 N N . GLN A 1 92 ? 10.217 1.768 8.598 1.00 90.00 92 GLN A N 1
ATOM 677 C CA . GLN A 1 92 ? 10.812 2.000 9.917 1.00 90.00 92 GLN A CA 1
ATOM 678 C C . GLN A 1 92 ? 9.839 2.659 10.901 1.00 90.00 92 GLN A C 1
ATOM 680 O O . GLN A 1 92 ? 9.893 2.373 12.097 1.00 90.00 92 GLN A O 1
ATOM 685 N N . LEU A 1 93 ? 8.956 3.544 10.432 1.00 89.81 93 LEU A N 1
ATOM 686 C CA . LEU A 1 93 ? 7.882 4.105 11.253 1.00 89.81 93 LEU A CA 1
ATOM 687 C C . LEU A 1 93 ? 6.924 3.007 11.715 1.00 89.81 93 LEU A C 1
ATOM 689 O O . LEU A 1 93 ? 6.643 2.919 12.907 1.00 89.81 93 LEU A O 1
ATOM 693 N N . LEU A 1 94 ? 6.498 2.104 10.829 1.00 90.50 94 LEU A N 1
ATOM 694 C CA . LEU A 1 94 ? 5.683 0.961 11.247 1.00 90.50 94 LEU A CA 1
ATOM 695 C C . LEU A 1 94 ? 6.409 0.083 12.272 1.00 90.50 94 LEU A C 1
ATOM 697 O O . LEU A 1 94 ? 5.785 -0.339 13.238 1.00 90.50 94 LEU A O 1
ATOM 701 N N . ASP A 1 95 ? 7.716 -0.156 12.128 1.00 89.81 95 ASP A N 1
ATOM 702 C CA . ASP A 1 95 ? 8.492 -0.925 13.120 1.00 89.81 95 ASP A CA 1
ATOM 703 C C . ASP A 1 95 ? 8.530 -0.275 14.511 1.00 89.81 95 ASP A C 1
ATOM 705 O O . ASP A 1 95 ? 8.720 -0.970 15.514 1.00 89.81 95 ASP A O 1
ATOM 709 N N . LYS A 1 96 ? 8.386 1.053 14.572 1.00 89.50 96 LYS A N 1
ATOM 710 C CA . LYS A 1 96 ? 8.363 1.825 15.820 1.00 89.50 96 LYS A CA 1
ATOM 711 C C . LYS A 1 96 ? 6.970 1.887 16.435 1.00 89.50 96 LYS A C 1
ATOM 713 O O . LYS A 1 96 ? 6.851 1.748 17.647 1.00 89.50 96 LYS A O 1
ATOM 718 N N . HIS A 1 97 ? 5.949 2.137 15.618 1.00 89.25 97 HIS A N 1
ATOM 719 C CA . HIS A 1 97 ? 4.595 2.395 16.106 1.00 89.25 97 HIS A CA 1
ATOM 720 C C . HIS A 1 97 ? 3.774 1.120 16.303 1.00 89.25 97 HIS A C 1
ATOM 722 O O . HIS A 1 97 ? 2.955 1.064 17.216 1.00 89.25 97 HIS A O 1
ATOM 728 N N . VAL A 1 98 ? 3.973 0.097 15.468 1.00 89.88 98 VAL A N 1
ATOM 729 C CA . VAL A 1 98 ? 3.228 -1.158 15.592 1.00 89.88 98 VAL A CA 1
ATOM 730 C C . VAL A 1 98 ? 3.741 -1.936 16.803 1.00 89.88 98 VAL A C 1
ATOM 732 O O . VAL A 1 98 ? 4.934 -2.215 16.935 1.00 89.88 98 VAL A O 1
ATOM 735 N N . SER A 1 99 ? 2.816 -2.326 17.679 1.00 88.81 99 SER A N 1
ATOM 736 C CA . SER A 1 99 ? 3.105 -3.115 18.875 1.00 88.81 99 SER A CA 1
ATOM 737 C C . SER A 1 99 ? 3.767 -4.449 18.519 1.00 88.81 99 SER A C 1
ATOM 739 O O . SER A 1 99 ? 3.153 -5.340 17.929 1.00 88.81 99 SER A O 1
ATOM 741 N N . LYS A 1 100 ? 5.034 -4.614 18.918 1.00 88.69 100 LYS A N 1
ATOM 742 C CA . LYS A 1 100 ? 5.772 -5.874 18.728 1.00 88.69 100 LYS A CA 1
ATOM 743 C C . LYS A 1 100 ? 5.120 -7.030 19.477 1.00 88.69 100 LYS A C 1
ATOM 745 O O . LYS A 1 100 ? 5.129 -8.150 18.978 1.00 88.69 100 LYS A O 1
ATOM 750 N N . GLU A 1 101 ? 4.551 -6.759 20.647 1.00 90.00 101 GLU A N 1
ATOM 751 C CA . GLU A 1 101 ? 3.866 -7.764 21.458 1.00 90.00 101 GLU A CA 1
ATOM 752 C C . GLU A 1 101 ? 2.627 -8.310 20.751 1.00 90.00 101 GLU A C 1
ATOM 754 O O . GLU A 1 101 ? 2.439 -9.524 20.710 1.00 90.00 101 GLU A O 1
ATOM 759 N N . ASP A 1 102 ? 1.810 -7.435 20.157 1.00 92.06 102 ASP A N 1
ATOM 760 C CA . ASP A 1 102 ? 0.610 -7.862 19.432 1.00 92.06 102 ASP A CA 1
ATOM 761 C C . ASP A 1 102 ? 0.986 -8.584 18.135 1.00 92.06 102 ASP A C 1
ATOM 763 O O . ASP A 1 102 ? 0.446 -9.650 17.844 1.00 92.06 102 ASP A O 1
ATOM 767 N N . SER A 1 103 ? 1.995 -8.091 17.410 1.00 89.81 103 SER A N 1
ATOM 768 C CA . SER A 1 103 ? 2.521 -8.776 16.223 1.00 89.81 103 SER A CA 1
ATOM 769 C C . SER A 1 103 ? 3.047 -10.181 16.541 1.00 89.81 103 SER A C 1
ATOM 771 O O . SER A 1 103 ? 2.770 -11.126 15.804 1.00 89.81 103 SER A O 1
ATOM 773 N N . ILE A 1 104 ? 3.792 -10.351 17.641 1.00 91.38 104 ILE A N 1
ATOM 774 C CA . ILE A 1 104 ? 4.285 -11.667 18.084 1.00 91.38 104 ILE A CA 1
ATOM 775 C C . ILE A 1 104 ? 3.122 -12.564 18.507 1.00 91.38 104 ILE A C 1
ATOM 777 O O . ILE A 1 104 ? 3.114 -13.745 18.159 1.00 91.38 104 ILE A O 1
ATOM 781 N N . TYR A 1 105 ? 2.146 -12.017 19.234 1.00 93.25 105 TYR A N 1
ATOM 782 C CA . TYR A 1 105 ? 0.958 -12.753 19.651 1.00 93.25 105 TYR A CA 1
ATOM 783 C C . TYR A 1 105 ? 0.232 -13.350 18.442 1.00 93.25 105 TYR A C 1
ATOM 785 O O . TYR A 1 105 ? 0.125 -14.571 18.348 1.00 93.25 105 TYR A O 1
ATOM 793 N N . PHE A 1 106 ? -0.180 -12.521 17.479 1.00 93.19 106 PHE A N 1
ATOM 794 C CA . PHE A 1 106 ? -0.953 -12.990 16.326 1.00 93.19 106 PHE A CA 1
ATOM 795 C C . PHE A 1 106 ? -0.156 -13.906 15.394 1.00 93.19 106 PHE A C 1
ATOM 797 O O . PHE A 1 106 ? -0.734 -14.805 14.783 1.00 93.19 106 PHE A O 1
ATOM 804 N N . LYS A 1 107 ? 1.170 -13.726 15.306 1.00 88.69 107 LYS A N 1
ATOM 805 C CA . LYS A 1 107 ? 2.055 -14.601 14.521 1.00 88.69 107 LYS A CA 1
ATOM 806 C C . LYS A 1 107 ? 2.106 -16.034 15.059 1.00 88.69 107 LYS A C 1
ATOM 808 O O . LYS A 1 107 ? 2.317 -16.963 14.285 1.00 88.69 107 LYS A O 1
ATOM 813 N N . ASN A 1 108 ? 1.917 -16.209 16.364 1.00 90.75 108 ASN A N 1
ATOM 814 C CA . ASN A 1 108 ? 1.963 -17.510 17.035 1.00 90.75 108 ASN A CA 1
ATOM 815 C C . ASN A 1 108 ? 0.571 -18.138 17.222 1.00 90.75 108 ASN A C 1
ATOM 817 O O . ASN A 1 108 ? 0.434 -19.121 17.950 1.00 90.75 108 ASN A O 1
ATOM 821 N N . ARG A 1 109 ? -0.464 -17.566 16.600 1.00 90.19 109 ARG A N 1
ATOM 822 C CA . ARG A 1 109 ? -1.859 -17.994 16.726 1.00 90.19 109 ARG A CA 1
ATOM 823 C C . ARG A 1 109 ? -2.450 -18.382 15.365 1.00 90.19 109 ARG A C 1
ATOM 825 O O . ARG A 1 109 ? -1.970 -17.899 14.333 1.00 90.19 109 ARG A O 1
ATOM 832 N N . PRO A 1 110 ? -3.453 -19.280 15.343 1.00 88.25 110 PRO A N 1
ATOM 833 C CA . PRO A 1 110 ? -4.136 -19.656 14.108 1.00 88.25 110 PRO A CA 1
ATOM 834 C C . PRO A 1 110 ? -4.893 -18.460 13.508 1.00 88.25 110 PRO A C 1
ATOM 836 O O . PRO A 1 110 ? -5.024 -17.412 14.139 1.00 88.25 110 PRO A O 1
ATOM 839 N N . GLN A 1 111 ? -5.309 -18.565 12.239 1.00 82.94 111 GLN A N 1
ATOM 840 C CA . GLN A 1 111 ? -5.826 -17.395 11.519 1.00 82.94 111 GLN A CA 1
ATOM 841 C C . GLN A 1 111 ? -7.164 -16.871 12.036 1.00 82.94 111 GLN A C 1
ATOM 843 O O . GLN A 1 111 ? -7.408 -15.676 11.935 1.00 82.94 111 GLN A O 1
ATOM 848 N N . ASP A 1 112 ? -7.971 -17.750 12.611 1.00 85.69 112 ASP A N 1
ATOM 849 C CA . ASP A 1 112 ? -9.250 -17.478 13.260 1.00 85.69 112 ASP A CA 1
ATOM 850 C C . ASP A 1 112 ? -9.119 -16.769 14.620 1.00 85.69 112 ASP A C 1
ATOM 852 O O . ASP A 1 112 ? -10.123 -16.326 15.173 1.00 85.69 112 ASP A O 1
ATOM 856 N N . ASP A 1 113 ? -7.898 -16.586 15.134 1.00 89.75 113 ASP A N 1
ATOM 857 C CA . ASP A 1 113 ? -7.600 -15.716 16.275 1.00 89.75 113 ASP A CA 1
ATOM 858 C C . ASP A 1 113 ? -7.289 -14.290 15.776 1.00 89.75 113 ASP A C 1
ATOM 860 O O . ASP A 1 113 ? -6.135 -13.898 15.551 1.00 89.75 113 ASP A O 1
ATOM 864 N N . TYR A 1 114 ? -8.354 -13.530 15.499 1.00 89.88 114 TYR A N 1
ATOM 865 C CA . TYR A 1 114 ? -8.282 -12.242 14.796 1.00 89.88 114 TYR A CA 1
ATOM 866 C C . TYR A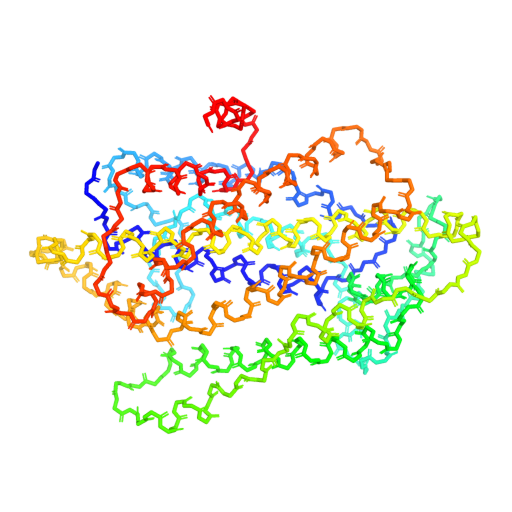 1 114 ? -8.345 -11.010 15.705 1.00 89.88 114 TYR A C 1
ATOM 868 O O . TYR A 1 114 ? -8.209 -9.886 15.207 1.00 89.88 114 TYR A O 1
ATOM 876 N N . TYR A 1 115 ? -8.527 -11.183 17.016 1.00 93.81 115 TYR A N 1
ATOM 877 C CA . TYR A 1 115 ? -8.529 -10.079 17.972 1.00 93.81 115 TYR A CA 1
ATOM 878 C C . TYR A 1 115 ? -7.927 -10.467 19.323 1.00 93.81 115 TYR A C 1
ATOM 880 O O . TYR A 1 115 ? -7.919 -11.625 19.719 1.00 93.81 115 TYR A O 1
ATOM 888 N N . ARG A 1 116 ? -7.451 -9.465 20.059 1.00 93.81 116 ARG A N 1
ATOM 889 C CA . ARG A 1 116 ? -6.936 -9.595 21.422 1.00 93.81 116 ARG A CA 1
ATOM 890 C C . ARG A 1 116 ? -7.407 -8.417 22.259 1.00 93.81 116 ARG A C 1
ATOM 892 O O . ARG A 1 116 ? -7.393 -7.281 21.793 1.00 93.81 116 ARG A O 1
ATOM 899 N N . GLU A 1 117 ? -7.769 -8.663 23.511 1.00 94.00 117 GLU A N 1
ATOM 900 C CA . GLU A 1 117 ? -8.105 -7.595 24.458 1.00 94.00 117 GLU A CA 1
ATOM 901 C C . GLU A 1 117 ? -6.896 -6.711 24.789 1.00 94.00 117 GLU A C 1
ATOM 903 O O . GLU A 1 117 ? -5.775 -7.183 25.013 1.00 94.00 117 GLU A O 1
ATOM 908 N N . LEU A 1 118 ? -7.133 -5.400 24.853 1.00 91.94 118 LEU A N 1
ATOM 909 C CA . LEU A 1 118 ? -6.142 -4.421 25.297 1.00 91.94 118 LEU A CA 1
ATOM 910 C C . LEU A 1 118 ? -5.803 -4.590 26.785 1.00 91.94 118 LEU A C 1
ATOM 912 O O . LEU A 1 118 ? -4.652 -4.370 27.178 1.00 91.94 118 LEU A O 1
ATOM 916 N N . GLY A 1 119 ? -6.784 -4.985 27.605 1.00 89.69 119 GLY A N 1
ATOM 917 C CA . GLY A 1 119 ? -6.641 -5.114 29.055 1.00 89.69 119 GLY A CA 1
ATOM 918 C C . GLY A 1 119 ? -6.097 -3.828 29.683 1.00 89.69 119 GLY A C 1
ATOM 919 O O . GLY A 1 119 ? -6.545 -2.726 29.369 1.00 89.69 119 GLY A O 1
ATOM 920 N N . PHE A 1 120 ? -5.058 -3.950 30.512 1.00 88.81 120 PHE A N 1
ATOM 921 C CA . PHE A 1 120 ? -4.414 -2.812 31.185 1.00 88.81 120 PHE A CA 1
ATOM 922 C C . PHE A 1 120 ? -3.772 -1.775 30.242 1.00 88.81 120 PHE A C 1
ATOM 924 O O . PHE A 1 120 ? -3.421 -0.688 30.689 1.00 88.81 120 PHE A O 1
ATOM 931 N N . ARG A 1 121 ? -3.609 -2.080 28.944 1.00 90.50 121 ARG A N 1
ATOM 932 C CA . ARG A 1 121 ? -3.043 -1.155 27.941 1.00 90.50 121 ARG A CA 1
ATOM 933 C C . ARG A 1 121 ? -4.083 -0.218 27.324 1.00 90.50 121 ARG A C 1
ATOM 935 O O . ARG A 1 121 ? -3.724 0.616 26.489 1.00 90.50 121 ARG A O 1
ATOM 942 N N . LYS A 1 122 ? -5.363 -0.381 27.672 1.00 93.12 122 LYS A N 1
ATOM 943 C CA . LYS A 1 122 ? -6.454 0.452 27.166 1.00 93.12 122 LYS A CA 1
ATOM 944 C C . LYS A 1 122 ? -6.254 1.901 27.622 1.00 93.12 122 LYS A C 1
ATOM 946 O O . LYS A 1 122 ? -6.255 2.188 28.818 1.00 93.12 122 LYS A O 1
ATOM 951 N N . LYS A 1 123 ? -6.100 2.824 26.672 1.00 91.12 123 LYS A N 1
ATOM 952 C CA . LYS A 1 123 ? -5.979 4.259 26.960 1.00 91.12 123 LYS A CA 1
ATOM 953 C C . LYS A 1 123 ? -7.347 4.869 27.303 1.00 91.12 123 LYS A C 1
ATOM 955 O O . LYS A 1 123 ? -8.363 4.414 26.763 1.00 91.12 123 LYS A O 1
ATOM 960 N N . PRO A 1 124 ? -7.396 5.930 28.133 1.00 88.88 124 PRO A N 1
ATOM 961 C CA . PRO A 1 124 ? -8.626 6.677 28.383 1.00 88.88 124 PRO A CA 1
ATOM 962 C C . PRO A 1 124 ? -9.285 7.138 27.077 1.00 88.88 124 PRO A C 1
ATOM 964 O O . PRO A 1 124 ? -8.605 7.605 26.167 1.00 88.88 124 PRO A O 1
ATOM 967 N N . GLY A 1 125 ? -10.609 7.002 26.981 1.00 84.06 125 GLY A N 1
ATOM 968 C CA . GLY A 1 125 ? -11.375 7.409 25.797 1.00 84.06 125 GLY A CA 1
ATOM 969 C C . GLY A 1 125 ? -11.398 6.400 24.643 1.00 84.06 125 GLY A C 1
ATOM 970 O O . GLY A 1 125 ? -12.081 6.665 23.652 1.00 84.06 125 GLY A O 1
ATOM 971 N N . THR A 1 126 ? -10.709 5.261 24.779 1.00 87.62 126 THR A N 1
ATOM 972 C CA . THR A 1 126 ? -10.846 4.114 23.869 1.00 87.62 126 THR A CA 1
ATOM 973 C C . THR A 1 126 ? -12.194 3.447 24.120 1.00 87.62 126 THR A C 1
ATOM 975 O O . THR A 1 126 ? -12.435 2.956 25.227 1.00 87.62 126 THR A O 1
ATOM 978 N N . ILE A 1 127 ? -13.081 3.442 23.127 1.00 87.50 127 ILE A N 1
ATOM 979 C CA . ILE A 1 127 ? -14.390 2.782 23.238 1.00 87.50 127 ILE A CA 1
ATOM 980 C C . ILE A 1 127 ? -14.211 1.294 22.949 1.00 87.50 127 ILE A C 1
ATOM 982 O O . ILE A 1 127 ? -14.611 0.447 23.745 1.00 87.50 127 ILE A O 1
ATOM 986 N N . HIS A 1 128 ? -13.529 0.986 21.850 1.00 89.06 128 HIS A N 1
ATOM 987 C CA . HIS A 1 128 ? -13.336 -0.365 21.370 1.00 89.06 128 HIS A CA 1
ATOM 988 C C . HIS A 1 128 ? -12.114 -1.053 22.011 1.00 89.06 128 HIS A C 1
ATOM 990 O O . HIS A 1 128 ? -10.966 -0.711 21.731 1.00 89.06 128 HIS A O 1
ATOM 996 N N . GLU A 1 129 ? -12.342 -2.061 22.858 1.00 90.81 129 GLU A N 1
ATOM 997 C CA . GLU A 1 129 ? -11.318 -2.617 23.765 1.00 90.81 129 GLU A CA 1
ATOM 998 C C . GLU A 1 129 ? -10.350 -3.633 23.145 1.00 90.81 129 GLU A C 1
ATOM 1000 O O . GLU A 1 129 ? -9.497 -4.181 23.847 1.00 90.81 129 GLU A O 1
ATOM 1005 N N . TYR A 1 130 ? -10.458 -3.893 21.845 1.00 94.75 130 TYR A N 1
ATOM 1006 C CA . TYR A 1 130 ? -9.660 -4.919 21.181 1.00 94.75 130 TYR A CA 1
ATOM 1007 C C . TYR A 1 130 ? -8.652 -4.343 20.186 1.00 94.75 130 TYR A C 1
ATOM 1009 O O . TYR A 1 130 ? -8.905 -3.346 19.505 1.00 94.75 130 TYR A O 1
ATOM 1017 N N . VAL A 1 131 ? -7.522 -5.039 20.087 1.00 95.38 131 VAL A N 1
ATOM 1018 C CA . VAL A 1 131 ? -6.576 -4.965 18.974 1.00 95.38 131 VAL A CA 1
ATOM 1019 C C . VAL A 1 131 ? -6.936 -6.065 17.995 1.00 95.38 131 VAL A C 1
ATOM 1021 O O . VAL A 1 131 ? -7.085 -7.219 18.391 1.00 95.38 131 VAL A O 1
ATOM 1024 N N . TYR A 1 132 ? -7.032 -5.724 16.722 1.00 95.62 132 TYR A N 1
ATOM 1025 C CA . TYR A 1 132 ? -7.231 -6.676 15.644 1.00 95.62 132 TYR A CA 1
ATOM 1026 C C . TYR A 1 132 ? -5.908 -7.082 15.031 1.00 95.62 132 TYR A C 1
ATOM 1028 O O . TYR A 1 132 ? -4.967 -6.289 14.971 1.00 95.62 132 TYR A O 1
ATOM 1036 N N . ARG A 1 133 ? -5.862 -8.312 14.528 1.00 94.00 133 ARG A N 1
ATOM 1037 C CA . ARG A 1 133 ? -4.690 -8.893 13.873 1.00 94.00 133 ARG A CA 1
ATOM 1038 C C . ARG A 1 133 ? -4.109 -8.003 12.776 1.00 94.00 133 ARG A C 1
ATOM 1040 O O . ARG A 1 133 ? -2.892 -7.905 12.649 1.00 94.00 133 ARG A O 1
ATOM 1047 N N . ASN A 1 134 ? -4.978 -7.385 11.985 1.00 94.06 134 ASN A N 1
ATOM 1048 C CA . ASN A 1 134 ? -4.631 -6.483 10.895 1.00 94.06 134 ASN A CA 1
ATOM 1049 C C . ASN A 1 134 ? -5.844 -5.594 10.532 1.00 94.06 134 ASN A C 1
ATOM 1051 O O . ASN A 1 134 ? -6.943 -5.807 11.066 1.00 94.06 134 ASN A O 1
ATOM 1055 N N . PRO A 1 135 ? -5.690 -4.602 9.634 1.00 94.38 135 PRO A N 1
ATOM 1056 C CA . PRO A 1 135 ? -6.789 -3.729 9.237 1.00 94.38 135 PRO A CA 1
ATOM 1057 C C . PRO A 1 135 ? -7.915 -4.446 8.492 1.00 94.38 135 PRO A C 1
ATOM 1059 O O . PRO A 1 135 ? -9.053 -3.997 8.587 1.00 94.38 135 PRO A O 1
ATOM 1062 N N . LEU A 1 136 ? -7.642 -5.558 7.796 1.00 92.88 136 LEU A N 1
ATOM 1063 C CA . LEU A 1 136 ? -8.679 -6.360 7.137 1.00 92.88 136 LEU A CA 1
ATOM 1064 C C . LEU A 1 136 ? -9.609 -7.035 8.162 1.00 92.88 136 LEU A C 1
ATOM 1066 O O . LEU A 1 136 ? -10.827 -7.037 7.995 1.00 92.88 136 LEU A O 1
ATOM 1070 N N . MET A 1 137 ? -9.058 -7.533 9.270 1.00 94.31 137 MET A N 1
ATOM 1071 C CA . MET A 1 137 ? -9.840 -8.088 10.379 1.00 94.31 137 MET A CA 1
ATOM 1072 C C . MET A 1 137 ? -10.630 -7.010 11.117 1.00 94.31 137 MET A C 1
ATOM 1074 O O . MET A 1 137 ? -11.812 -7.203 11.400 1.00 94.31 137 MET A O 1
ATOM 1078 N N . ALA A 1 138 ? -10.013 -5.853 11.376 1.00 93.69 138 ALA A N 1
ATOM 1079 C CA . ALA A 1 138 ? -10.718 -4.704 11.942 1.00 93.69 138 ALA A CA 1
ATOM 1080 C C . ALA A 1 138 ? -11.883 -4.269 11.038 1.00 93.69 138 ALA A C 1
ATOM 1082 O O . ALA A 1 138 ? -12.992 -4.042 11.520 1.00 93.69 138 ALA A O 1
ATOM 1083 N N . TYR A 1 139 ? -11.654 -4.229 9.722 1.00 93.00 139 TYR A N 1
ATOM 1084 C CA . TYR A 1 139 ? -12.686 -3.967 8.726 1.00 93.00 139 TYR A CA 1
ATOM 1085 C C . TYR A 1 139 ? -13.828 -4.995 8.790 1.00 93.00 139 TYR A C 1
ATOM 1087 O O . TYR A 1 139 ? -14.999 -4.616 8.813 1.00 93.00 139 TYR A O 1
ATOM 1095 N N . GLY A 1 140 ? -13.508 -6.289 8.885 1.00 89.81 140 GLY A N 1
ATOM 1096 C CA . GLY A 1 140 ? -14.502 -7.354 9.027 1.00 89.81 140 GLY A CA 1
ATOM 1097 C C . GLY A 1 140 ? -15.377 -7.202 10.268 1.00 89.81 140 GLY A C 1
ATOM 1098 O O . GLY A 1 140 ? -16.545 -7.583 10.238 1.00 89.81 140 GLY A O 1
ATOM 1099 N N . VAL A 1 141 ? -14.859 -6.605 11.346 1.00 89.44 141 VAL A N 1
ATOM 1100 C CA . VAL A 1 141 ? -15.680 -6.314 12.525 1.00 89.44 141 VAL A CA 1
ATOM 1101 C C . VAL A 1 141 ? -16.582 -5.106 12.320 1.00 89.44 141 VAL A C 1
ATOM 1103 O O . VAL A 1 141 ? -17.772 -5.215 12.592 1.00 89.44 141 VAL A O 1
ATOM 1106 N N . VAL A 1 142 ? -16.072 -3.993 11.790 1.00 89.44 142 VAL A N 1
ATOM 1107 C CA . VAL A 1 142 ? -16.909 -2.796 11.566 1.00 89.44 142 VAL A CA 1
ATOM 1108 C C . VAL A 1 142 ? -17.952 -2.998 10.450 1.00 89.44 142 VAL A C 1
ATOM 1110 O O . VAL A 1 142 ? -18.961 -2.302 10.388 1.00 89.44 142 VAL A O 1
ATOM 1113 N N . THR A 1 143 ? -17.756 -3.969 9.557 1.00 87.12 143 THR A N 1
ATOM 1114 C CA . THR A 1 143 ? -18.714 -4.307 8.483 1.00 87.12 143 THR A CA 1
ATOM 1115 C C . THR A 1 143 ? -19.521 -5.579 8.732 1.00 87.12 143 THR A C 1
ATOM 1117 O O . THR A 1 143 ? -20.355 -5.938 7.905 1.00 87.12 143 THR A O 1
ATOM 1120 N N . ASN A 1 144 ? -19.299 -6.243 9.869 1.00 84.56 144 ASN A N 1
ATOM 1121 C CA . ASN A 1 144 ? -19.938 -7.505 10.242 1.00 84.56 144 ASN A CA 1
ATOM 1122 C C . ASN A 1 144 ? -19.738 -8.666 9.235 1.00 84.56 144 ASN A C 1
ATOM 1124 O O . ASN A 1 144 ? -20.589 -9.540 9.082 1.00 84.56 144 ASN A O 1
ATOM 1128 N N . ASN A 1 145 ? -18.574 -8.705 8.581 1.00 84.31 145 ASN A N 1
ATOM 1129 C CA . ASN A 1 145 ? -18.190 -9.684 7.551 1.00 84.31 145 ASN A CA 1
ATOM 1130 C C . ASN A 1 145 ? -17.016 -10.572 7.982 1.00 84.31 145 ASN A C 1
ATOM 1132 O O . ASN A 1 145 ? -16.151 -10.945 7.192 1.00 84.31 145 ASN A O 1
ATOM 1136 N N . LYS A 1 146 ? -16.925 -10.869 9.280 1.00 85.38 146 LYS A N 1
ATOM 1137 C CA . LYS A 1 146 ? -15.731 -11.470 9.899 1.00 85.38 146 LYS A CA 1
ATOM 1138 C C . LYS A 1 146 ? -15.293 -12.775 9.228 1.00 85.38 146 LYS A C 1
ATOM 1140 O O . LYS A 1 146 ? -14.107 -12.975 8.990 1.00 85.38 146 LYS A O 1
ATOM 1145 N N . HIS A 1 147 ? -16.242 -13.660 8.925 1.00 84.81 147 HIS A N 1
ATOM 1146 C CA . HIS A 1 147 ? -15.933 -14.968 8.351 1.00 84.81 147 HIS A CA 1
ATOM 1147 C C . HIS A 1 147 ? -15.424 -14.855 6.910 1.00 84.81 147 HIS A C 1
ATOM 1149 O O . HIS A 1 147 ? -14.416 -15.465 6.562 1.00 84.81 147 HIS A O 1
ATOM 1155 N N . GLU A 1 148 ? -16.079 -14.026 6.100 1.00 87.50 148 GLU A N 1
ATOM 1156 C CA . GLU A 1 148 ? -15.666 -13.726 4.731 1.00 87.50 148 GLU A CA 1
ATOM 1157 C C . GLU A 1 148 ? -14.270 -13.093 4.698 1.00 87.50 148 GLU A C 1
ATOM 1159 O O . GLU A 1 148 ? -13.445 -13.443 3.855 1.00 87.50 148 GLU A O 1
ATOM 1164 N N . MET A 1 149 ? -13.963 -12.212 5.656 1.00 89.38 149 MET A N 1
ATOM 1165 C CA . MET A 1 149 ? -12.646 -11.578 5.737 1.00 89.38 149 MET A CA 1
ATOM 1166 C C . MET A 1 149 ? -11.536 -12.559 6.091 1.00 89.38 149 MET A C 1
ATOM 1168 O O . MET A 1 149 ? -10.429 -12.418 5.577 1.00 89.38 149 MET A O 1
ATOM 1172 N N . LEU A 1 150 ? -11.803 -13.558 6.934 1.00 87.94 150 LEU A N 1
ATOM 1173 C CA . LEU A 1 150 ? -10.820 -14.596 7.256 1.00 87.94 150 LEU A CA 1
ATOM 1174 C C . LEU A 1 150 ? -10.456 -15.434 6.025 1.00 87.94 150 LEU A C 1
ATOM 1176 O O . LEU A 1 150 ? -9.282 -15.744 5.816 1.0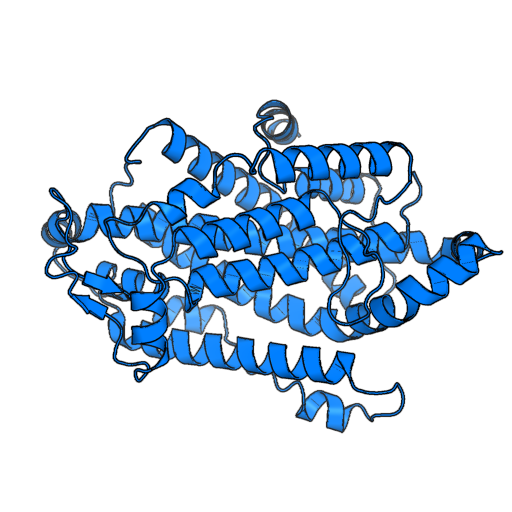0 87.94 150 LEU A O 1
ATOM 1180 N N . GLN A 1 151 ? -11.451 -15.772 5.201 1.00 87.69 151 GLN A N 1
ATOM 1181 C CA . GLN A 1 151 ? -11.227 -16.476 3.936 1.00 87.69 151 GLN A CA 1
ATOM 1182 C C . GLN A 1 151 ? -10.406 -15.608 2.977 1.00 87.69 151 GLN A C 1
ATOM 1184 O O . GLN A 1 151 ? -9.373 -16.052 2.478 1.00 87.69 151 GLN A O 1
ATOM 1189 N N . LEU A 1 152 ? -10.795 -14.341 2.817 1.00 88.69 152 LEU A N 1
ATOM 1190 C CA . LEU A 1 152 ? -10.082 -13.387 1.973 1.00 88.69 152 LEU A CA 1
ATOM 1191 C C . LEU A 1 152 ? -8.628 -13.171 2.439 1.00 88.69 152 LEU A C 1
ATOM 1193 O O . LEU A 1 152 ? -7.717 -13.149 1.616 1.00 88.69 152 LEU A O 1
ATOM 1197 N N . GLU A 1 153 ? -8.369 -13.071 3.749 1.00 88.50 153 GLU A N 1
ATOM 1198 C CA . GLU A 1 153 ? -7.002 -12.976 4.287 1.00 88.50 153 GLU A CA 1
ATOM 1199 C C . GLU A 1 153 ? -6.166 -14.199 3.894 1.00 88.50 153 GLU A C 1
ATOM 1201 O O . GLU A 1 153 ? -5.015 -14.052 3.479 1.00 88.50 153 GLU A O 1
ATOM 1206 N N . ALA A 1 154 ? -6.728 -15.405 4.019 1.00 85.31 154 ALA A N 1
ATOM 1207 C CA . ALA A 1 154 ? -6.033 -16.639 3.670 1.00 85.31 154 ALA A CA 1
ATOM 1208 C C . ALA A 1 154 ? -5.659 -16.675 2.182 1.00 85.31 154 ALA A C 1
ATOM 1210 O O . ALA A 1 154 ? -4.532 -17.045 1.839 1.00 85.31 154 ALA A O 1
ATOM 1211 N N . GLU A 1 155 ? -6.564 -16.236 1.313 1.00 82.44 155 GLU A N 1
ATOM 1212 C CA . GLU A 1 155 ? -6.341 -16.193 -0.128 1.00 82.44 155 GLU A CA 1
ATOM 1213 C C . GLU A 1 155 ? -5.288 -15.143 -0.522 1.00 82.44 155 GLU A C 1
ATOM 1215 O O . GLU A 1 155 ? -4.328 -15.459 -1.232 1.00 82.44 155 GLU A O 1
ATOM 1220 N N . ILE A 1 156 ? -5.374 -13.919 0.016 1.00 81.88 156 ILE A N 1
ATOM 1221 C CA . ILE A 1 156 ? -4.363 -12.874 -0.225 1.00 81.88 156 ILE A CA 1
ATOM 1222 C C . ILE A 1 156 ? -2.997 -13.324 0.319 1.00 81.88 156 ILE A C 1
ATOM 1224 O O . ILE A 1 156 ? -1.972 -13.162 -0.347 1.00 81.88 156 ILE A O 1
ATOM 1228 N N . ALA A 1 157 ? -2.953 -13.937 1.506 1.00 80.56 157 ALA A N 1
ATOM 1229 C CA . ALA A 1 157 ? -1.714 -14.441 2.094 1.00 80.56 157 ALA A CA 1
ATOM 1230 C C . ALA A 1 157 ? -1.080 -15.558 1.255 1.00 80.56 157 ALA A C 1
ATOM 1232 O O . ALA A 1 157 ? 0.149 -15.635 1.156 1.00 80.56 157 ALA A O 1
ATOM 1233 N N . LEU A 1 158 ? -1.891 -16.427 0.653 1.00 76.31 158 LEU A N 1
ATOM 1234 C CA . LEU A 1 158 ? -1.412 -17.487 -0.225 1.00 76.31 158 LEU A CA 1
ATOM 1235 C C . LEU A 1 158 ? -0.815 -16.902 -1.511 1.00 76.31 158 LEU A C 1
ATOM 1237 O O . LEU A 1 158 ? 0.291 -17.288 -1.894 1.00 76.31 158 LEU A O 1
ATOM 1241 N N . THR A 1 159 ? -1.474 -15.897 -2.086 1.00 73.06 159 THR A N 1
ATOM 1242 C CA . THR A 1 159 ? -0.984 -15.148 -3.253 1.00 73.06 159 THR A CA 1
ATOM 1243 C C . THR A 1 159 ? 0.353 -14.450 -2.944 1.00 73.06 159 THR A C 1
ATOM 1245 O O . THR A 1 159 ? 1.356 -14.646 -3.634 1.00 73.06 159 THR A O 1
ATOM 1248 N N . ALA A 1 160 ? 0.444 -13.749 -1.806 1.00 71.94 160 ALA A N 1
ATOM 1249 C CA . ALA A 1 160 ? 1.669 -13.081 -1.354 1.00 71.94 160 ALA A CA 1
ATOM 1250 C C . ALA A 1 160 ? 2.838 -14.055 -1.080 1.00 71.94 160 ALA A C 1
ATOM 1252 O O . ALA A 1 160 ? 4.010 -13.734 -1.326 1.00 71.94 160 ALA A O 1
ATOM 1253 N N . ARG A 1 161 ? 2.547 -15.262 -0.573 1.00 72.12 161 ARG A N 1
ATOM 1254 C CA . ARG A 1 161 ? 3.552 -16.326 -0.397 1.00 72.12 161 ARG A CA 1
ATOM 1255 C C . ARG A 1 161 ? 4.033 -16.873 -1.735 1.00 72.12 161 ARG A C 1
ATOM 1257 O O . ARG A 1 161 ? 5.244 -17.019 -1.892 1.00 72.12 161 ARG A O 1
ATOM 1264 N N . GLY A 1 162 ? 3.123 -17.131 -2.677 1.00 67.38 162 GLY A N 1
ATOM 1265 C CA . GLY A 1 162 ? 3.461 -17.549 -4.041 1.00 67.38 162 GLY A CA 1
ATOM 1266 C C . GLY A 1 162 ? 4.396 -16.547 -4.715 1.00 67.38 162 GLY A C 1
ATOM 1267 O O . GLY A 1 162 ? 5.453 -16.923 -5.222 1.00 67.38 162 GLY A O 1
ATOM 1268 N N . TYR A 1 163 ? 4.099 -15.253 -4.580 1.00 66.75 163 TYR A N 1
ATOM 1269 C CA . TYR A 1 163 ? 4.994 -14.182 -5.016 1.00 66.75 163 TYR A CA 1
ATOM 1270 C C . TYR A 1 163 ? 6.375 -14.261 -4.348 1.00 66.75 163 TYR A C 1
ATOM 1272 O O . TYR A 1 163 ? 7.394 -14.246 -5.032 1.00 66.75 163 TYR A O 1
ATOM 1280 N N . THR A 1 164 ? 6.431 -14.375 -3.018 1.00 68.88 164 THR A N 1
ATOM 1281 C CA . THR A 1 164 ? 7.709 -14.408 -2.282 1.00 68.88 164 THR A CA 1
ATOM 1282 C C . THR A 1 164 ? 8.575 -15.592 -2.719 1.00 68.88 164 THR A C 1
ATOM 1284 O O . THR A 1 164 ? 9.792 -15.467 -2.852 1.00 68.88 164 THR A O 1
ATOM 1287 N N . GLN A 1 165 ? 7.948 -16.745 -2.958 1.00 68.56 165 GLN A N 1
ATOM 1288 C CA . GLN A 1 165 ? 8.617 -17.937 -3.470 1.00 68.56 165 GLN A CA 1
ATOM 1289 C C . GLN A 1 165 ? 9.109 -17.733 -4.903 1.00 68.56 165 GLN A C 1
ATOM 1291 O O . GLN A 1 165 ? 10.254 -18.078 -5.195 1.00 68.56 165 GLN A O 1
ATOM 1296 N N . CYS A 1 166 ? 8.297 -17.116 -5.764 1.00 68.12 166 CYS A N 1
ATOM 1297 C CA . CYS A 1 166 ? 8.684 -16.807 -7.133 1.00 68.12 166 CYS A CA 1
ATOM 1298 C C . CYS A 1 166 ? 9.831 -15.786 -7.200 1.00 68.12 166 CYS A C 1
ATOM 1300 O O . CYS A 1 166 ? 10.818 -16.031 -7.884 1.00 68.12 166 CYS A O 1
ATOM 1302 N N . ASP A 1 167 ? 9.774 -14.684 -6.446 1.00 66.38 167 ASP A N 1
ATOM 1303 C CA . ASP A 1 167 ? 10.856 -13.691 -6.360 1.00 66.38 167 ASP A CA 1
ATOM 1304 C C . ASP A 1 167 ? 12.150 -14.330 -5.828 1.00 66.38 167 ASP A C 1
ATOM 1306 O O . ASP A 1 167 ? 13.219 -14.172 -6.417 1.00 66.38 167 ASP A O 1
ATOM 1310 N N . ALA A 1 168 ? 12.067 -15.147 -4.772 1.00 67.94 168 ALA A N 1
ATOM 1311 C CA . ALA A 1 168 ? 13.220 -15.888 -4.262 1.00 67.94 168 ALA A CA 1
ATOM 1312 C C . ALA A 1 168 ? 13.783 -16.894 -5.284 1.00 67.94 168 ALA A C 1
ATOM 1314 O O . ALA A 1 168 ? 15.001 -17.065 -5.353 1.00 67.94 168 ALA A O 1
ATOM 1315 N N . PHE A 1 169 ? 12.924 -17.551 -6.068 1.00 68.81 169 PHE A N 1
ATOM 1316 C CA . PHE A 1 169 ? 13.327 -18.447 -7.149 1.00 68.81 169 PHE A CA 1
ATOM 1317 C C . PHE A 1 169 ? 14.009 -17.677 -8.282 1.00 68.81 169 PHE A C 1
ATOM 1319 O O . PHE A 1 169 ? 15.124 -18.027 -8.652 1.00 68.81 169 PHE A O 1
ATOM 1326 N N . LEU A 1 170 ? 13.416 -16.586 -8.771 1.00 61.25 170 LEU A N 1
ATOM 1327 C CA . LEU A 1 170 ? 13.988 -15.736 -9.821 1.00 61.25 170 LEU A CA 1
ATOM 1328 C C . LEU A 1 170 ? 15.340 -15.133 -9.416 1.00 61.25 170 LEU A C 1
ATOM 1330 O O . LEU A 1 170 ? 16.225 -14.998 -10.257 1.00 61.25 170 LEU A O 1
ATOM 1334 N N . ARG A 1 171 ? 15.531 -14.818 -8.129 1.00 61.84 171 ARG A N 1
ATOM 1335 C CA . ARG A 1 171 ? 16.820 -14.357 -7.583 1.00 61.84 171 ARG A CA 1
ATOM 1336 C C . ARG A 1 171 ? 17.882 -15.454 -7.489 1.00 61.84 171 ARG A C 1
ATOM 1338 O O . ARG A 1 171 ? 19.065 -15.130 -7.424 1.00 61.84 171 ARG A O 1
ATOM 1345 N N . LYS A 1 172 ? 17.484 -16.730 -7.431 1.00 61.56 172 LYS A N 1
ATOM 1346 C CA . LYS A 1 172 ? 18.384 -17.884 -7.233 1.00 61.56 172 LYS A CA 1
ATOM 1347 C C . LYS A 1 172 ? 18.607 -18.727 -8.491 1.00 61.56 172 LYS A C 1
ATOM 1349 O O . LYS A 1 172 ? 19.612 -19.426 -8.566 1.00 61.56 172 LYS A O 1
ATOM 1354 N N . ALA A 1 173 ? 17.682 -18.709 -9.446 1.00 59.84 173 ALA A N 1
ATOM 1355 C CA . ALA A 1 173 ? 17.704 -19.570 -10.622 1.00 59.84 173 ALA A CA 1
ATOM 1356 C C . ALA A 1 173 ? 18.572 -18.986 -11.751 1.00 59.84 173 ALA A C 1
ATOM 1358 O O . ALA A 1 173 ? 18.520 -17.791 -12.050 1.00 59.84 173 ALA A O 1
ATOM 1359 N N . SER A 1 174 ? 19.368 -19.847 -12.398 1.00 51.94 174 SER A N 1
ATOM 1360 C CA . SER A 1 174 ? 20.141 -19.495 -13.594 1.00 51.94 174 SER A CA 1
ATOM 1361 C C . SER A 1 174 ? 19.237 -19.459 -14.837 1.00 51.94 174 SER A C 1
ATOM 1363 O O . SER A 1 174 ? 18.116 -19.962 -14.835 1.00 51.94 174 SER A O 1
ATOM 1365 N N . ALA A 1 175 ? 19.740 -18.865 -15.924 1.00 54.72 175 ALA A N 1
ATOM 1366 C CA . ALA A 1 175 ? 19.057 -18.708 -17.214 1.00 54.72 175 ALA A CA 1
ATOM 1367 C C . ALA A 1 175 ? 18.549 -20.011 -17.867 1.00 54.72 175 ALA A C 1
ATOM 1369 O O . ALA A 1 175 ? 17.872 -19.937 -18.885 1.00 54.72 175 ALA A O 1
ATOM 1370 N N . GLU A 1 176 ? 18.936 -21.167 -17.332 1.00 54.22 176 GLU A N 1
ATOM 1371 C CA . GLU A 1 176 ? 18.835 -22.477 -17.978 1.00 54.22 176 GLU A CA 1
ATOM 1372 C C . GLU A 1 176 ? 17.637 -23.302 -17.488 1.00 54.22 176 GLU A C 1
ATOM 1374 O O . GLU A 1 176 ? 17.432 -24.429 -17.932 1.00 54.22 176 GLU A O 1
ATOM 1379 N N . VAL A 1 177 ? 16.830 -22.761 -16.572 1.00 60.59 177 VAL A N 1
ATOM 1380 C CA . VAL A 1 177 ? 15.670 -23.476 -16.035 1.00 60.59 177 VAL A CA 1
ATOM 1381 C C . VAL A 1 177 ? 14.466 -23.310 -16.966 1.00 60.59 177 VAL A C 1
ATOM 1383 O O . VAL A 1 177 ? 14.047 -22.191 -17.257 1.00 60.59 177 VAL A O 1
ATOM 1386 N N . GLY A 1 178 ? 13.905 -24.431 -17.431 1.00 60.88 178 GLY A N 1
ATOM 1387 C CA . GLY A 1 178 ? 12.766 -24.447 -18.354 1.00 60.88 178 GLY A CA 1
ATOM 1388 C C . GLY A 1 178 ? 11.505 -23.766 -17.799 1.00 60.88 178 GLY A C 1
ATOM 1389 O O . GLY A 1 178 ? 11.254 -23.763 -16.592 1.00 60.88 178 GLY A O 1
ATOM 1390 N N . GLU A 1 179 ? 10.682 -23.224 -18.703 1.00 61.94 179 GLU A N 1
ATOM 1391 C CA . GLU A 1 179 ? 9.444 -22.487 -18.383 1.00 61.94 179 GLU A CA 1
ATOM 1392 C C . GLU A 1 179 ? 8.453 -23.296 -17.529 1.00 61.94 179 GLU A C 1
ATOM 1394 O O . GLU A 1 179 ? 7.765 -22.731 -16.683 1.00 61.94 179 GLU A O 1
ATOM 1399 N N . GLU A 1 180 ? 8.410 -24.623 -17.669 1.00 66.00 180 GLU A N 1
ATOM 1400 C CA . GLU A 1 180 ? 7.533 -25.476 -16.854 1.00 66.00 180 GLU A CA 1
ATOM 1401 C C . GLU A 1 180 ? 7.893 -25.447 -15.364 1.00 66.00 180 GLU A C 1
ATOM 1403 O O . GLU A 1 180 ? 7.012 -25.328 -14.512 1.00 66.00 180 GLU A O 1
ATOM 1408 N N . ILE A 1 181 ? 9.188 -25.483 -15.038 1.00 66.81 181 ILE A N 1
ATOM 1409 C CA . ILE A 1 181 ? 9.674 -25.437 -13.652 1.00 66.81 181 ILE A CA 1
ATOM 1410 C C . ILE A 1 181 ? 9.425 -24.046 -13.063 1.00 66.81 181 ILE A C 1
ATOM 1412 O O . ILE A 1 181 ? 9.017 -23.924 -11.908 1.00 66.81 181 ILE A O 1
ATOM 1416 N N . LYS A 1 182 ? 9.601 -22.995 -13.870 1.00 63.53 182 LYS A N 1
ATOM 1417 C CA . LYS A 1 182 ? 9.296 -21.614 -13.481 1.00 63.53 182 LYS A CA 1
ATOM 1418 C C . LYS A 1 182 ? 7.802 -21.425 -13.200 1.00 63.53 182 LYS A C 1
ATOM 1420 O O . LYS A 1 182 ? 7.454 -20.888 -12.156 1.00 63.53 182 LYS A O 1
ATOM 1425 N N . LYS A 1 183 ? 6.912 -21.925 -14.064 1.00 64.69 183 LYS A N 1
ATOM 1426 C CA . LYS A 1 183 ? 5.452 -21.882 -13.849 1.00 64.69 183 LYS A CA 1
ATOM 1427 C C . LYS A 1 183 ? 5.013 -22.697 -12.635 1.00 64.69 183 LYS A C 1
ATOM 1429 O O . LYS A 1 183 ? 4.137 -22.261 -11.896 1.00 64.69 183 LYS A O 1
ATOM 1434 N N . ALA A 1 184 ? 5.636 -23.851 -12.401 1.00 66.94 184 ALA A N 1
ATOM 1435 C CA . ALA A 1 184 ? 5.380 -24.650 -11.207 1.00 66.94 184 ALA A CA 1
ATOM 1436 C C . ALA A 1 184 ? 5.822 -23.926 -9.921 1.00 66.94 184 ALA A C 1
ATOM 1438 O O . ALA A 1 184 ? 5.107 -23.971 -8.922 1.00 66.94 184 ALA A O 1
ATOM 1439 N N . ALA A 1 185 ? 6.966 -23.233 -9.953 1.00 64.19 185 ALA A N 1
ATOM 1440 C CA . ALA A 1 185 ? 7.498 -22.466 -8.825 1.00 64.19 185 ALA A CA 1
ATOM 1441 C C . ALA A 1 185 ? 6.755 -21.138 -8.578 1.00 64.19 185 ALA A C 1
ATOM 1443 O O . ALA A 1 185 ? 6.713 -20.662 -7.447 1.00 64.19 185 ALA A O 1
ATOM 1444 N N . CYS A 1 186 ? 6.163 -20.555 -9.622 1.00 66.00 186 CYS A N 1
ATOM 1445 C CA . CYS A 1 186 ? 5.459 -19.271 -9.599 1.00 66.00 186 CYS A CA 1
ATOM 1446 C C . CYS A 1 186 ? 3.941 -19.439 -9.746 1.00 66.00 186 CYS A C 1
ATOM 1448 O O . CYS A 1 186 ? 3.289 -18.657 -10.434 1.00 66.00 186 CYS A O 1
ATOM 1450 N N . LYS A 1 187 ? 3.374 -20.489 -9.144 1.00 63.25 187 LYS A N 1
ATOM 1451 C CA . LYS A 1 187 ? 1.939 -20.765 -9.235 1.00 63.25 187 LYS A CA 1
ATOM 1452 C C . LYS A 1 187 ? 1.158 -19.647 -8.533 1.00 63.25 187 LYS A C 1
ATOM 1454 O O . LYS A 1 187 ? 1.218 -19.538 -7.310 1.00 63.25 187 LYS A O 1
ATOM 1459 N N . ASP A 1 188 ? 0.446 -18.840 -9.315 1.00 59.12 188 ASP A N 1
ATOM 1460 C CA . ASP A 1 188 ? -0.369 -17.723 -8.837 1.00 59.12 188 ASP A CA 1
ATOM 1461 C C . ASP A 1 188 ? -1.859 -18.111 -8.875 1.00 59.12 188 ASP A C 1
ATOM 1463 O O . ASP A 1 188 ? -2.430 -18.282 -9.957 1.00 59.12 188 ASP A O 1
ATOM 1467 N N . PRO A 1 189 ? -2.504 -18.342 -7.723 1.00 63.34 189 PRO A N 1
ATOM 1468 C CA . PRO A 1 189 ? -3.951 -18.393 -7.655 1.00 63.34 189 PRO A CA 1
ATOM 1469 C C . PRO A 1 189 ? -4.489 -16.963 -7.678 1.00 63.34 189 PRO A C 1
ATOM 1471 O O . PRO A 1 189 ? -4.598 -16.303 -6.650 1.00 63.34 189 PRO A O 1
ATOM 1474 N N . THR A 1 190 ? -4.869 -16.502 -8.864 1.00 63.44 190 THR A N 1
ATOM 1475 C CA . THR A 1 190 ? -5.505 -15.195 -9.035 1.00 63.44 190 THR A CA 1
ATOM 1476 C C . THR A 1 190 ? -6.891 -15.174 -8.393 1.00 63.44 190 THR A C 1
ATOM 1478 O O . THR A 1 190 ? -7.783 -15.914 -8.826 1.00 63.44 190 THR A O 1
ATOM 1481 N N . LEU A 1 191 ? -7.100 -14.285 -7.417 1.00 68.62 191 LEU A N 1
ATOM 1482 C CA . LEU A 1 191 ? -8.448 -13.878 -7.022 1.00 68.62 191 LEU A CA 1
ATOM 1483 C C . LEU A 1 191 ? -9.058 -12.972 -8.084 1.00 68.62 191 LEU A C 1
ATOM 1485 O O . LEU A 1 191 ? -8.372 -12.141 -8.674 1.00 68.62 191 LEU A O 1
ATOM 1489 N N . LYS A 1 192 ? -10.369 -13.099 -8.281 1.00 76.62 192 LYS A N 1
ATOM 1490 C CA . LYS A 1 192 ? -11.124 -12.203 -9.158 1.00 76.62 192 LYS A CA 1
ATOM 1491 C C . LYS A 1 192 ? -11.723 -11.048 -8.369 1.00 76.62 192 LYS A C 1
ATOM 1493 O O . LYS A 1 192 ? -12.173 -11.249 -7.239 1.00 76.62 192 LYS A O 1
ATOM 1498 N N . ASP A 1 193 ? -11.817 -9.881 -8.999 1.00 77.19 193 ASP A N 1
ATOM 1499 C CA . ASP A 1 193 ? -12.428 -8.691 -8.400 1.00 77.19 193 ASP A CA 1
ATOM 1500 C C . ASP A 1 193 ? -13.864 -8.956 -7.924 1.00 77.19 193 ASP A C 1
ATOM 1502 O O . ASP A 1 193 ? -14.245 -8.491 -6.850 1.00 77.19 193 ASP A O 1
ATOM 1506 N N . GLU A 1 194 ? -14.653 -9.762 -8.646 1.00 81.62 194 GLU A N 1
ATOM 1507 C CA . GLU A 1 194 ? -16.019 -10.086 -8.217 1.00 81.62 194 GLU A CA 1
ATOM 1508 C C . GLU A 1 194 ? -16.046 -10.908 -6.922 1.00 81.62 194 GLU A C 1
ATOM 1510 O O . GLU A 1 194 ? -16.940 -10.723 -6.096 1.00 81.62 194 GLU A O 1
ATOM 1515 N N . ALA A 1 195 ? -15.063 -11.793 -6.715 1.00 83.00 195 ALA A N 1
ATOM 1516 C CA . ALA A 1 195 ? -14.956 -12.589 -5.493 1.00 83.00 195 ALA A CA 1
ATOM 1517 C C . ALA A 1 195 ? -14.606 -11.703 -4.287 1.00 83.00 195 ALA A C 1
ATOM 1519 O O . ALA A 1 195 ? -15.213 -11.835 -3.224 1.00 83.00 195 ALA A O 1
ATOM 1520 N N . ILE A 1 196 ? -13.699 -10.740 -4.481 1.00 84.00 196 ILE A N 1
ATOM 1521 C CA . ILE A 1 196 ? -13.346 -9.742 -3.464 1.00 84.00 196 ILE A CA 1
ATOM 1522 C C . ILE A 1 196 ? -14.566 -8.895 -3.105 1.00 84.00 196 ILE A C 1
ATOM 1524 O O . ILE A 1 196 ? -14.903 -8.749 -1.933 1.00 84.00 196 ILE A O 1
ATOM 1528 N N . GLN A 1 197 ? -15.245 -8.339 -4.112 1.00 85.31 197 GLN A N 1
ATOM 1529 C CA . GLN A 1 197 ? -16.406 -7.477 -3.898 1.00 85.31 197 GLN A CA 1
ATOM 1530 C C . GLN A 1 197 ? -17.550 -8.227 -3.211 1.00 85.31 197 GLN A C 1
ATOM 1532 O O . GLN A 1 197 ? -18.232 -7.654 -2.363 1.00 85.31 197 GLN A O 1
ATOM 1537 N N . ALA A 1 198 ? -17.738 -9.509 -3.535 1.00 85.62 198 ALA A N 1
ATOM 1538 C CA . ALA A 1 198 ? -18.700 -10.362 -2.852 1.00 85.62 198 ALA A CA 1
ATOM 1539 C C . ALA A 1 198 ? -18.329 -10.581 -1.376 1.00 85.62 198 ALA A C 1
ATOM 1541 O O . ALA A 1 198 ? -19.196 -10.437 -0.515 1.00 85.62 198 ALA A O 1
ATOM 1542 N N . ALA A 1 199 ? -17.059 -10.873 -1.075 1.00 84.25 199 ALA A N 1
ATOM 1543 C CA . ALA A 1 199 ? -16.582 -11.073 0.295 1.00 84.25 199 ALA A CA 1
ATOM 1544 C C . ALA A 1 199 ? -16.681 -9.794 1.143 1.00 84.25 199 ALA A C 1
ATOM 1546 O O . ALA A 1 199 ? -17.010 -9.850 2.325 1.00 84.25 199 ALA A O 1
ATOM 1547 N N . LEU A 1 200 ? -16.435 -8.631 0.536 1.00 86.25 200 LEU A N 1
ATOM 1548 C CA . LEU A 1 200 ? -16.488 -7.324 1.196 1.00 86.25 200 LEU A CA 1
ATOM 1549 C C . LEU A 1 200 ? -17.917 -6.768 1.329 1.00 86.25 200 LEU A C 1
ATOM 1551 O O . LEU A 1 200 ? -18.091 -5.639 1.775 1.00 86.25 200 LEU A O 1
ATOM 1555 N N . LYS A 1 201 ? -18.965 -7.499 0.936 1.00 84.00 201 LYS A N 1
ATOM 1556 C CA . LYS A 1 201 ? -20.344 -6.995 0.989 1.00 84.00 201 LYS A CA 1
ATOM 1557 C C . LYS A 1 201 ? -20.897 -7.022 2.413 1.00 84.00 201 LYS A C 1
ATOM 1559 O O . LYS A 1 201 ? -20.982 -8.080 3.015 1.00 84.00 201 LYS A O 1
ATOM 1564 N N . GLU A 1 202 ? -21.285 -5.867 2.944 1.00 74.44 202 GLU A N 1
ATOM 1565 C CA . GLU A 1 202 ? -21.833 -5.702 4.301 1.00 74.44 202 GLU A CA 1
ATOM 1566 C C . GLU A 1 202 ? -23.050 -6.596 4.615 1.00 74.44 202 GLU A C 1
ATOM 1568 O O . GLU A 1 202 ? -23.947 -6.772 3.780 1.00 74.44 202 GLU A O 1
ATOM 1573 N N . LYS A 1 203 ? -23.118 -7.066 5.870 1.00 76.00 203 LYS A N 1
ATOM 1574 C CA . LYS A 1 203 ? -24.312 -7.660 6.490 1.00 76.00 203 LYS A CA 1
ATOM 1575 C C . LYS A 1 203 ? -24.962 -6.670 7.462 1.00 76.00 203 LYS A C 1
ATOM 1577 O O . LYS A 1 203 ? -24.305 -6.130 8.345 1.00 76.00 203 LYS A O 1
ATOM 1582 N N . THR A 1 204 ? -26.262 -6.437 7.291 1.00 62.62 204 THR A N 1
ATOM 1583 C CA . THR A 1 204 ? -27.025 -5.388 7.991 1.00 62.62 204 THR A CA 1
ATOM 1584 C C . THR A 1 204 ? -27.122 -5.591 9.507 1.00 62.62 204 THR A C 1
ATOM 1586 O O . THR A 1 204 ? -27.678 -6.589 9.964 1.00 62.62 204 THR A O 1
ATOM 1589 N N . GLU A 1 205 ? -26.681 -4.577 10.255 1.00 65.75 205 GLU A N 1
ATOM 1590 C CA . GLU A 1 205 ? -26.998 -4.286 11.665 1.00 65.75 205 GLU A CA 1
ATOM 1591 C C . GLU A 1 205 ? -27.530 -2.839 11.783 1.00 65.75 205 GLU A C 1
ATOM 1593 O O . GLU A 1 205 ? -27.504 -2.086 10.807 1.00 65.75 205 GLU A O 1
ATOM 1598 N N . ASP A 1 206 ? -28.018 -2.433 12.962 1.00 68.94 206 ASP A N 1
ATOM 1599 C CA . ASP A 1 206 ? -28.459 -1.052 13.214 1.00 68.94 206 ASP A CA 1
ATOM 1600 C C . ASP A 1 206 ? -27.271 -0.073 13.106 1.00 68.94 206 ASP A C 1
ATOM 1602 O O . ASP A 1 206 ? -26.306 -0.132 13.877 1.00 68.94 206 ASP A O 1
ATOM 1606 N N . MET A 1 207 ? -27.335 0.835 12.125 1.00 68.19 207 MET A N 1
ATOM 1607 C CA . MET A 1 207 ? -26.257 1.782 11.829 1.00 68.19 207 MET A CA 1
ATOM 1608 C C . MET A 1 207 ? -25.920 2.695 13.011 1.00 68.19 207 MET A C 1
ATOM 1610 O O . MET A 1 207 ? -24.751 3.037 13.191 1.00 68.19 207 MET A O 1
ATOM 1614 N N . ALA A 1 208 ? -26.902 3.053 13.846 1.00 76.62 208 ALA A N 1
ATOM 1615 C CA . ALA A 1 208 ? -26.670 3.938 14.986 1.00 76.62 208 ALA A CA 1
ATOM 1616 C C . ALA A 1 208 ? -25.798 3.267 16.059 1.00 76.62 208 ALA A C 1
ATOM 1618 O O . ALA A 1 208 ? -24.882 3.882 16.611 1.00 76.62 208 ALA A O 1
ATOM 1619 N N . THR A 1 209 ? -26.042 1.981 16.321 1.00 75.12 209 THR A N 1
ATOM 1620 C CA . THR A 1 209 ? -25.236 1.189 17.257 1.00 75.12 209 THR A CA 1
ATOM 1621 C C . THR A 1 209 ? -23.817 1.003 16.727 1.00 75.12 209 THR A C 1
ATOM 1623 O O . THR A 1 209 ? -22.849 1.185 17.466 1.00 75.12 209 THR A O 1
ATOM 1626 N N . MET A 1 210 ? -23.669 0.723 15.430 1.00 78.50 210 MET A N 1
ATOM 1627 C CA . MET A 1 210 ? -22.350 0.552 14.825 1.00 78.50 210 MET A CA 1
ATOM 1628 C C . MET A 1 210 ? -21.507 1.826 14.868 1.00 78.50 210 MET A C 1
ATOM 1630 O O . MET A 1 210 ? -20.306 1.748 15.118 1.00 78.50 210 MET A O 1
ATOM 1634 N N . GLU A 1 211 ? -22.098 2.997 14.640 1.00 81.75 211 GLU A N 1
ATOM 1635 C CA . GLU A 1 211 ? -21.358 4.260 14.679 1.00 81.75 211 GLU A CA 1
ATOM 1636 C C . GLU A 1 211 ? -20.884 4.599 16.099 1.00 81.75 211 GLU A C 1
ATOM 1638 O O . GLU A 1 211 ? -19.730 4.992 16.289 1.00 81.75 211 GLU A O 1
ATOM 1643 N N . GLN A 1 212 ? -21.721 4.349 17.111 1.00 82.75 212 GLN A N 1
ATOM 1644 C CA . GLN A 1 212 ? -21.353 4.547 18.513 1.00 82.75 212 GLN A CA 1
ATOM 1645 C C . GLN A 1 212 ? -20.224 3.606 18.963 1.00 82.75 212 GLN A C 1
ATOM 1647 O O . GLN A 1 212 ? -19.319 4.029 19.685 1.00 82.75 212 GLN A O 1
ATOM 1652 N N . THR A 1 213 ? -20.267 2.338 18.550 1.00 85.12 213 THR A N 1
ATOM 1653 C CA . THR A 1 213 ? -19.311 1.315 18.998 1.00 85.12 213 THR A CA 1
ATOM 1654 C C . THR A 1 213 ? -18.021 1.304 18.181 1.00 85.12 213 THR A C 1
ATOM 1656 O O . THR A 1 213 ? -16.949 1.055 18.731 1.00 85.12 213 THR A O 1
ATOM 1659 N N . TYR A 1 214 ? -18.104 1.578 16.877 1.00 89.69 214 TYR A N 1
ATOM 1660 C CA . TYR A 1 214 ? -17.001 1.367 15.940 1.00 89.69 214 TYR A CA 1
ATOM 1661 C C . TYR A 1 214 ? -16.543 2.621 15.199 1.00 89.69 214 TYR A C 1
ATOM 1663 O O . TYR A 1 214 ? -15.539 2.535 14.503 1.00 89.69 214 TYR A O 1
ATOM 1671 N N . GLY A 1 215 ? -17.194 3.782 15.333 1.00 88.94 215 GLY A N 1
ATOM 1672 C CA . GLY A 1 215 ? -16.895 4.959 14.501 1.00 88.94 215 GLY A CA 1
ATOM 1673 C C . GLY A 1 215 ? -15.418 5.378 14.497 1.00 88.94 215 GLY A C 1
ATOM 1674 O O . GLY A 1 215 ? -14.830 5.606 13.441 1.00 88.94 215 GLY A O 1
ATOM 1675 N N . LYS A 1 216 ? -14.762 5.393 15.664 1.00 90.00 216 LYS A N 1
ATOM 1676 C CA . LYS A 1 216 ? -13.326 5.713 15.754 1.00 90.00 216 LYS A CA 1
ATOM 1677 C C . LYS A 1 216 ? -12.437 4.634 15.131 1.00 90.00 216 LYS A C 1
ATOM 1679 O O . LYS A 1 216 ? -11.491 4.954 14.415 1.00 90.00 216 LYS A O 1
ATOM 1684 N N . LEU A 1 217 ? -12.750 3.359 15.365 1.00 93.00 217 LEU A N 1
ATOM 1685 C CA . LEU A 1 217 ? -12.044 2.247 14.730 1.00 93.00 217 LEU A CA 1
ATOM 1686 C C . LEU A 1 217 ? -12.219 2.284 13.205 1.00 93.00 217 LEU A C 1
ATOM 1688 O O . LEU A 1 217 ? -11.246 2.111 12.479 1.00 93.00 217 LEU A O 1
ATOM 1692 N N . ALA A 1 218 ? -13.430 2.562 12.722 1.00 92.19 218 ALA A N 1
ATOM 1693 C CA . ALA A 1 218 ? -13.741 2.717 11.308 1.00 92.19 218 ALA A CA 1
ATOM 1694 C C . ALA A 1 218 ? -12.907 3.844 10.680 1.00 92.19 218 ALA A C 1
ATOM 1696 O O . ALA A 1 218 ? -12.349 3.641 9.606 1.00 92.19 218 ALA A O 1
ATOM 1697 N N . ASN A 1 219 ? -12.705 4.971 11.374 1.00 91.69 219 ASN A N 1
ATOM 1698 C CA . ASN A 1 219 ? -11.789 6.022 10.915 1.00 91.69 219 ASN A CA 1
ATOM 1699 C C . ASN A 1 219 ? -10.344 5.517 10.785 1.00 91.69 219 ASN A C 1
ATOM 1701 O O . ASN A 1 219 ? -9.685 5.803 9.786 1.00 91.69 219 ASN A O 1
ATOM 1705 N N . LYS A 1 220 ? -9.848 4.714 11.737 1.00 92.88 220 LYS A N 1
ATOM 1706 C CA . LYS A 1 220 ? -8.502 4.124 11.633 1.00 92.88 220 LYS A CA 1
ATOM 1707 C C . LYS A 1 220 ? -8.391 3.126 10.480 1.00 92.88 220 LYS A C 1
ATOM 1709 O O . LYS A 1 220 ? -7.404 3.152 9.747 1.00 92.88 220 LYS A O 1
ATOM 1714 N N . VAL A 1 221 ? -9.412 2.290 10.283 1.00 93.94 221 VAL A N 1
ATOM 1715 C CA . VAL A 1 221 ? -9.511 1.370 9.138 1.00 93.94 221 VAL A CA 1
ATOM 1716 C C . VAL A 1 221 ? -9.537 2.146 7.822 1.00 93.94 221 VAL A C 1
ATOM 1718 O O . VAL A 1 221 ? -8.832 1.773 6.886 1.00 93.94 221 VAL A O 1
ATOM 1721 N N . TYR A 1 222 ? -10.291 3.243 7.752 1.00 94.06 222 TYR A N 1
ATOM 1722 C CA . TYR A 1 222 ? -10.359 4.123 6.590 1.00 94.06 222 TYR A CA 1
ATOM 1723 C C . TYR A 1 222 ? -8.987 4.703 6.244 1.00 94.06 222 TYR A C 1
ATOM 1725 O O . TYR A 1 222 ? -8.504 4.485 5.134 1.00 94.06 222 TYR A O 1
ATOM 1733 N N . THR A 1 223 ? -8.314 5.361 7.192 1.00 92.69 223 THR A N 1
ATOM 1734 C CA . THR A 1 223 ? -6.988 5.952 6.955 1.00 92.69 223 THR A CA 1
ATOM 1735 C C . THR A 1 223 ? -5.960 4.886 6.568 1.00 92.69 223 THR A C 1
ATOM 1737 O O . THR A 1 223 ? -5.212 5.067 5.607 1.00 92.69 223 THR A O 1
ATOM 1740 N N . ALA A 1 224 ? -5.949 3.739 7.257 1.00 93.62 224 ALA A N 1
ATOM 1741 C CA . ALA A 1 224 ? -5.067 2.621 6.922 1.00 93.62 224 ALA A CA 1
ATOM 1742 C C . ALA A 1 224 ? -5.319 2.095 5.500 1.00 93.62 224 ALA A C 1
ATOM 1744 O O . ALA A 1 224 ? -4.368 1.807 4.772 1.00 93.62 224 ALA A O 1
ATOM 1745 N N . SER A 1 225 ? -6.588 2.019 5.091 1.00 93.44 225 SER A N 1
ATOM 1746 C CA . SER A 1 225 ? -6.976 1.574 3.752 1.00 93.44 225 SER A CA 1
ATOM 1747 C C . SER A 1 225 ? -6.555 2.571 2.675 1.00 93.44 225 SER A C 1
ATOM 1749 O O . SER A 1 225 ? -6.014 2.167 1.649 1.00 93.44 225 SER A O 1
ATOM 1751 N N . VAL A 1 226 ? -6.716 3.875 2.921 1.00 93.38 226 VAL A N 1
ATOM 1752 C CA . VAL A 1 226 ? -6.231 4.918 2.004 1.00 93.38 226 VAL A CA 1
ATOM 1753 C C . VAL A 1 226 ? -4.710 4.853 1.858 1.00 93.38 226 VAL A C 1
ATOM 1755 O O . VAL A 1 226 ? -4.214 4.903 0.738 1.00 93.38 226 VAL A O 1
ATOM 1758 N N . ASN A 1 227 ? -3.961 4.667 2.947 1.00 90.94 227 ASN A N 1
ATOM 1759 C CA . ASN A 1 227 ? -2.500 4.533 2.879 1.00 90.94 227 ASN A CA 1
ATOM 1760 C C . ASN A 1 227 ? -2.057 3.315 2.073 1.00 90.94 227 ASN A C 1
ATOM 1762 O O . ASN A 1 227 ? -1.140 3.401 1.259 1.00 90.94 227 ASN A O 1
ATOM 1766 N N . GLY A 1 228 ? -2.705 2.174 2.299 1.00 89.56 228 GLY A N 1
ATOM 1767 C CA . GLY A 1 228 ? -2.439 0.957 1.544 1.00 89.56 228 GLY A CA 1
ATOM 1768 C C . GLY A 1 228 ? -2.716 1.118 0.047 1.00 89.56 228 GLY A C 1
ATOM 1769 O O . GLY A 1 228 ? -1.900 0.710 -0.786 1.00 89.56 228 GLY A O 1
ATOM 1770 N N . ALA A 1 229 ? -3.820 1.786 -0.298 1.00 90.94 229 ALA A N 1
ATOM 1771 C CA . ALA A 1 229 ? -4.132 2.151 -1.676 1.00 90.94 229 ALA A CA 1
ATOM 1772 C C . ALA A 1 229 ? -3.096 3.124 -2.267 1.00 90.94 229 ALA A C 1
ATOM 1774 O O . ALA A 1 229 ? -2.656 2.912 -3.394 1.00 90.94 229 ALA A O 1
ATOM 1775 N N . ASP A 1 230 ? -2.651 4.136 -1.513 1.00 90.00 230 ASP A N 1
ATOM 1776 C CA . ASP A 1 230 ? -1.641 5.115 -1.948 1.00 90.00 230 ASP A CA 1
ATOM 1777 C C . ASP A 1 230 ? -0.302 4.422 -2.256 1.00 90.00 230 ASP A C 1
ATOM 1779 O O . ASP A 1 230 ? 0.295 4.664 -3.304 1.00 90.00 230 ASP A O 1
ATOM 1783 N N . PHE A 1 231 ? 0.138 3.476 -1.413 1.00 88.00 231 PHE A N 1
ATOM 1784 C CA . PHE A 1 231 ? 1.333 2.665 -1.686 1.00 88.00 231 PHE A CA 1
ATOM 1785 C C . PHE A 1 231 ? 1.161 1.746 -2.901 1.00 88.00 231 PHE A C 1
ATOM 1787 O O . PHE A 1 231 ? 2.079 1.628 -3.714 1.00 88.00 231 PHE A O 1
ATOM 1794 N N . SER A 1 232 ? -0.006 1.118 -3.058 1.00 86.50 232 SER A N 1
ATOM 1795 C CA . SER A 1 232 ? -0.292 0.259 -4.216 1.00 86.50 232 SER A CA 1
ATOM 1796 C C . SER A 1 232 ? -0.262 1.066 -5.520 1.00 86.50 232 SER A C 1
ATOM 1798 O O . SER A 1 232 ? 0.404 0.679 -6.481 1.00 86.50 232 SER A O 1
ATOM 1800 N N . MET A 1 233 ? -0.880 2.249 -5.525 1.00 87.56 233 MET A N 1
ATOM 1801 C CA . MET A 1 233 ? -0.877 3.154 -6.675 1.00 87.56 233 MET A CA 1
ATOM 1802 C C . MET A 1 233 ? 0.502 3.742 -6.967 1.00 87.56 233 MET A C 1
ATOM 1804 O O . MET A 1 233 ? 0.872 3.870 -8.138 1.00 87.56 233 MET A O 1
ATOM 1808 N N . ALA A 1 234 ? 1.297 4.041 -5.936 1.00 83.94 234 ALA A N 1
ATOM 1809 C CA . ALA A 1 234 ? 2.692 4.433 -6.106 1.00 83.94 234 ALA A CA 1
ATOM 1810 C C . ALA A 1 234 ? 3.484 3.339 -6.842 1.00 83.94 234 ALA A C 1
ATOM 1812 O O . ALA A 1 234 ? 4.200 3.639 -7.798 1.00 83.94 234 ALA A O 1
ATOM 1813 N N . ALA A 1 235 ? 3.315 2.068 -6.455 1.00 80.19 235 ALA A N 1
ATOM 1814 C CA . ALA A 1 235 ? 3.927 0.937 -7.152 1.00 80.19 235 ALA A CA 1
ATOM 1815 C C . ALA A 1 235 ? 3.474 0.833 -8.611 1.00 80.19 235 ALA A C 1
ATOM 1817 O O . ALA A 1 235 ? 4.323 0.795 -9.502 1.00 80.19 235 ALA A O 1
ATOM 1818 N N . MET A 1 236 ? 2.161 0.807 -8.860 1.00 81.38 236 MET A N 1
ATOM 1819 C CA . MET A 1 236 ? 1.604 0.661 -10.211 1.00 81.38 236 MET A CA 1
ATOM 1820 C C . MET A 1 236 ? 2.098 1.770 -11.145 1.00 81.38 236 MET A C 1
ATOM 1822 O O . MET A 1 236 ? 2.572 1.498 -12.249 1.00 81.38 236 MET A O 1
ATOM 1826 N N . THR A 1 237 ? 2.075 3.018 -10.672 1.00 82.69 237 THR A N 1
ATOM 1827 C CA . THR A 1 237 ? 2.522 4.182 -11.449 1.00 82.69 237 THR A CA 1
ATOM 1828 C C . THR A 1 237 ? 4.021 4.117 -11.744 1.00 82.69 237 THR A C 1
ATOM 1830 O O . THR A 1 237 ? 4.452 4.401 -12.861 1.00 82.69 237 THR A O 1
ATOM 1833 N N . LYS A 1 238 ? 4.845 3.702 -10.772 1.00 78.69 238 LYS A N 1
ATOM 1834 C CA . LYS A 1 238 ? 6.299 3.587 -10.968 1.00 78.69 238 LYS A CA 1
ATOM 1835 C C . LYS A 1 238 ? 6.679 2.424 -11.873 1.00 78.69 238 LYS A C 1
ATOM 1837 O O . LYS A 1 238 ? 7.599 2.584 -12.667 1.00 78.69 238 LYS A O 1
ATOM 1842 N N . ILE A 1 239 ? 5.960 1.304 -11.817 1.00 76.44 239 ILE A N 1
ATOM 1843 C CA . ILE A 1 239 ? 6.118 0.203 -12.777 1.00 76.44 239 ILE A CA 1
ATOM 1844 C C . ILE A 1 239 ? 5.790 0.686 -14.189 1.00 76.44 239 ILE A C 1
ATOM 1846 O O . ILE A 1 239 ? 6.580 0.454 -15.101 1.00 76.44 239 ILE A O 1
ATOM 1850 N N . ALA A 1 240 ? 4.684 1.413 -14.368 1.00 75.75 240 ALA A N 1
ATOM 1851 C CA . ALA A 1 240 ? 4.332 1.989 -15.662 1.00 75.75 240 ALA A CA 1
ATOM 1852 C C . ALA A 1 240 ? 5.433 2.936 -16.177 1.00 75.75 240 ALA A C 1
ATOM 1854 O O . ALA A 1 240 ? 5.898 2.769 -17.304 1.00 75.75 240 ALA A O 1
ATOM 1855 N N . CYS A 1 241 ? 5.933 3.861 -15.342 1.00 77.44 241 CYS A N 1
ATOM 1856 C CA . CYS A 1 241 ? 7.084 4.706 -15.693 1.00 77.44 241 CYS A CA 1
ATOM 1857 C C . CYS A 1 241 ? 8.305 3.880 -16.096 1.00 77.44 241 CYS A C 1
ATOM 1859 O O . CYS A 1 241 ? 8.974 4.205 -17.072 1.00 77.44 241 CYS A O 1
ATOM 1861 N N . ALA A 1 242 ? 8.613 2.831 -15.337 1.00 73.94 242 ALA A N 1
ATOM 1862 C CA . ALA A 1 242 ? 9.786 2.006 -15.558 1.00 73.94 242 ALA A CA 1
ATOM 1863 C C . ALA A 1 242 ? 9.722 1.254 -16.890 1.00 73.94 242 ALA A C 1
ATOM 1865 O O . ALA A 1 242 ? 10.725 1.185 -17.597 1.00 73.94 242 ALA A O 1
ATOM 1866 N N . VAL A 1 243 ? 8.546 0.738 -17.256 1.00 70.75 243 VAL A N 1
ATOM 1867 C CA . VAL A 1 243 ? 8.319 0.080 -18.548 1.00 70.75 243 VAL A CA 1
ATOM 1868 C C . VAL A 1 243 ? 8.443 1.075 -19.697 1.00 70.75 243 VAL A C 1
ATOM 1870 O O . VAL A 1 243 ? 9.234 0.848 -20.611 1.00 70.75 243 VAL A O 1
ATOM 1873 N N . VAL A 1 244 ? 7.736 2.207 -19.625 1.00 72.94 244 VAL A N 1
ATOM 1874 C CA . VAL A 1 244 ? 7.768 3.242 -20.674 1.00 72.94 244 VAL A CA 1
ATOM 1875 C C . VAL A 1 244 ? 9.189 3.777 -20.875 1.00 72.94 244 VAL A C 1
ATOM 1877 O O . VAL A 1 244 ? 9.674 3.876 -22.003 1.00 72.94 244 VAL A O 1
ATOM 1880 N N . ASN A 1 245 ? 9.900 4.068 -19.785 1.00 73.12 245 ASN A N 1
ATOM 1881 C CA . ASN A 1 245 ? 11.275 4.556 -19.848 1.00 73.12 245 ASN A CA 1
ATOM 1882 C C . ASN A 1 245 ? 12.268 3.467 -20.261 1.00 73.12 245 ASN A C 1
ATOM 1884 O O . ASN A 1 245 ? 13.220 3.773 -20.974 1.00 73.12 245 ASN A O 1
ATOM 1888 N N . GLY A 1 246 ? 12.033 2.208 -19.888 1.00 67.62 246 GLY A N 1
ATOM 1889 C CA . GLY A 1 246 ? 12.832 1.066 -20.327 1.00 67.62 246 GLY A CA 1
ATOM 1890 C C . GLY A 1 246 ? 12.778 0.861 -21.843 1.00 67.62 246 GLY A C 1
ATOM 1891 O O . GLY A 1 246 ? 13.829 0.751 -22.474 1.00 67.62 246 GLY A O 1
ATOM 1892 N N . ILE A 1 247 ? 11.580 0.902 -22.438 1.00 67.00 247 ILE A N 1
ATOM 1893 C CA . ILE A 1 247 ? 11.383 0.801 -23.897 1.00 67.00 247 ILE A CA 1
ATOM 1894 C C . ILE A 1 247 ? 12.144 1.919 -24.623 1.00 67.00 247 ILE A C 1
ATOM 1896 O O . ILE A 1 247 ? 12.862 1.670 -25.590 1.00 67.00 247 ILE A O 1
ATOM 1900 N N . ARG A 1 248 ? 12.063 3.152 -24.110 1.00 68.88 248 ARG A N 1
ATOM 1901 C CA . ARG A 1 248 ? 12.726 4.332 -24.693 1.00 68.88 248 ARG A CA 1
ATOM 1902 C C . ARG A 1 248 ? 14.242 4.364 -24.480 1.00 68.88 248 ARG A C 1
ATOM 1904 O O . ARG A 1 248 ? 14.956 4.985 -25.265 1.00 68.88 248 ARG A O 1
ATOM 1911 N N . ALA A 1 249 ? 14.740 3.725 -23.423 1.00 66.06 249 ALA A N 1
ATOM 1912 C CA . ALA A 1 249 ? 16.168 3.635 -23.125 1.00 66.06 249 ALA A CA 1
ATOM 1913 C C . ALA A 1 249 ? 16.870 2.528 -23.931 1.00 66.06 249 ALA A C 1
ATOM 1915 O O . ALA A 1 249 ? 18.078 2.617 -24.162 1.00 66.06 249 ALA A O 1
ATOM 1916 N N . PHE A 1 250 ? 16.131 1.515 -24.401 1.00 63.41 250 PHE A N 1
ATOM 1917 C CA . PHE A 1 250 ? 16.676 0.351 -25.109 1.00 63.41 250 PHE A CA 1
ATOM 1918 C C . PHE A 1 250 ? 17.572 0.704 -26.317 1.00 63.41 250 PHE A C 1
ATOM 1920 O O . PHE A 1 250 ? 18.668 0.146 -26.415 1.00 63.41 250 PHE A O 1
ATOM 1927 N N . PRO A 1 251 ? 17.229 1.685 -27.179 1.00 60.75 251 PRO A N 1
ATOM 1928 C CA . PRO A 1 251 ? 18.098 2.091 -28.291 1.00 60.75 251 PRO A CA 1
ATOM 1929 C C . PRO A 1 251 ? 19.424 2.740 -27.853 1.00 60.75 251 PRO A C 1
ATOM 1931 O O . PRO A 1 251 ? 20.396 2.729 -28.605 1.00 60.75 251 PRO A O 1
ATOM 1934 N N . ASN A 1 252 ? 19.493 3.291 -26.635 1.00 61.66 252 ASN A N 1
ATOM 1935 C CA . ASN A 1 252 ? 20.668 3.988 -26.099 1.00 61.66 252 ASN A CA 1
ATOM 1936 C C . ASN A 1 252 ? 21.554 3.104 -25.208 1.00 61.66 252 ASN A C 1
ATOM 1938 O O . ASN A 1 252 ? 22.597 3.559 -24.729 1.00 61.66 252 ASN A O 1
ATOM 1942 N N . ILE A 1 253 ? 21.182 1.836 -25.015 1.00 62.69 253 ILE A N 1
ATOM 1943 C CA . ILE A 1 253 ? 21.860 0.918 -24.096 1.00 62.69 253 ILE A CA 1
ATOM 1944 C C . ILE A 1 253 ? 23.345 0.740 -24.454 1.00 62.69 253 ILE A C 1
ATOM 1946 O O . ILE A 1 253 ? 24.214 0.739 -23.591 1.00 62.69 253 ILE A O 1
ATOM 1950 N N . GLN A 1 254 ? 23.692 0.707 -25.740 1.00 57.31 254 GLN A N 1
ATOM 1951 C CA . GLN A 1 254 ? 25.089 0.557 -26.159 1.00 57.31 254 GLN A CA 1
ATOM 1952 C C . GLN A 1 254 ? 25.968 1.756 -25.771 1.00 57.31 254 GLN A C 1
ATOM 1954 O O . GLN A 1 254 ? 27.166 1.583 -25.561 1.00 57.31 254 GLN A O 1
ATOM 1959 N N . ASN A 1 255 ? 25.387 2.952 -25.634 1.00 62.94 255 ASN A N 1
ATOM 1960 C CA . ASN A 1 255 ? 26.100 4.150 -25.188 1.00 62.94 255 ASN A CA 1
ATOM 1961 C C . ASN A 1 255 ? 26.211 4.208 -23.656 1.00 62.94 255 ASN A C 1
ATOM 1963 O O . ASN A 1 255 ? 27.253 4.606 -23.138 1.00 62.94 255 ASN A O 1
ATOM 1967 N N . GLU A 1 256 ? 25.179 3.766 -22.928 1.00 58.78 256 GLU A N 1
ATOM 1968 C CA . GLU A 1 256 ? 25.186 3.689 -21.456 1.00 58.78 256 GLU A CA 1
ATOM 1969 C C . GLU A 1 256 ? 26.127 2.617 -20.896 1.00 58.78 256 GLU A C 1
ATOM 1971 O O . GLU A 1 256 ? 26.667 2.770 -19.796 1.00 58.78 256 GLU A O 1
ATOM 1976 N N . PHE A 1 257 ? 26.334 1.541 -21.652 1.00 60.69 257 PHE A N 1
ATOM 1977 C CA . PHE A 1 257 ? 27.129 0.388 -21.241 1.00 60.69 257 PHE A CA 1
ATOM 1978 C C . PHE A 1 257 ? 28.531 0.361 -21.888 1.00 60.69 257 PHE A C 1
ATOM 1980 O O . PHE A 1 257 ? 29.218 -0.659 -21.855 1.00 60.69 257 PHE A O 1
ATOM 1987 N N . LYS A 1 258 ? 29.014 1.498 -22.419 1.00 53.12 258 LYS A N 1
ATOM 1988 C CA . LYS A 1 258 ? 30.357 1.632 -23.020 1.00 53.12 258 LYS A CA 1
ATOM 1989 C C . LYS A 1 258 ? 31.420 2.116 -22.016 1.00 53.12 258 LYS A C 1
ATOM 1991 O O . LYS A 1 258 ? 31.176 2.997 -21.192 1.00 53.12 258 LYS A O 1
ATOM 1996 N N . GLY A 1 259 ? 32.643 1.586 -22.123 1.00 55.47 259 GLY A N 1
ATOM 1997 C CA . GLY A 1 259 ? 33.808 2.011 -21.326 1.00 55.47 259 GLY A CA 1
ATOM 1998 C C . GLY A 1 259 ? 33.760 1.597 -19.844 1.00 55.47 259 GLY A C 1
ATOM 1999 O O . GLY A 1 259 ? 32.985 0.730 -19.454 1.00 55.47 259 GLY A O 1
ATOM 2000 N N . LEU A 1 260 ? 34.588 2.225 -18.997 1.00 49.72 260 LEU A N 1
ATOM 2001 C CA . LEU A 1 260 ? 34.669 1.946 -17.547 1.00 49.72 260 LEU A CA 1
ATOM 2002 C C . LEU A 1 260 ? 33.351 2.227 -16.802 1.00 49.72 260 LEU A C 1
ATOM 2004 O O . LEU A 1 260 ? 32.964 1.464 -15.919 1.00 49.72 260 LEU A O 1
ATOM 2008 N N . LYS A 1 261 ? 32.632 3.284 -17.207 1.00 53.88 261 LYS A N 1
ATOM 2009 C CA . LYS A 1 261 ? 31.273 3.596 -16.729 1.00 53.88 261 LYS A CA 1
ATOM 2010 C C . LYS A 1 261 ? 30.300 2.467 -17.090 1.00 53.88 261 LYS A C 1
ATOM 2012 O O . LYS A 1 261 ? 29.507 2.043 -16.261 1.00 53.88 261 LYS A O 1
ATOM 2017 N N . GLY A 1 262 ? 30.437 1.923 -18.298 1.00 53.69 262 GLY A N 1
ATOM 2018 C CA . GLY A 1 262 ? 29.661 0.793 -18.781 1.00 53.69 262 GLY A CA 1
ATOM 2019 C C . GLY A 1 262 ? 29.899 -0.514 -18.033 1.00 53.69 262 GLY A C 1
ATOM 2020 O O . GLY A 1 262 ? 28.936 -1.194 -17.720 1.00 53.69 262 GLY A O 1
ATOM 2021 N N . ALA A 1 263 ? 31.140 -0.846 -17.668 1.00 52.03 263 ALA A N 1
ATOM 2022 C CA . ALA A 1 263 ? 31.436 -2.067 -16.910 1.00 52.03 263 ALA A CA 1
ATOM 2023 C C . ALA A 1 263 ? 30.807 -2.058 -15.501 1.00 52.03 263 ALA A C 1
ATOM 2025 O O . ALA A 1 263 ? 30.252 -3.066 -15.061 1.00 52.03 263 ALA A O 1
ATOM 2026 N N . TYR A 1 264 ? 30.830 -0.901 -14.830 1.00 51.34 264 TYR A N 1
ATOM 2027 C CA . TYR A 1 264 ? 30.144 -0.671 -13.553 1.00 51.34 264 TYR A CA 1
ATOM 2028 C C . TYR A 1 264 ? 28.618 -0.805 -13.697 1.00 51.34 264 TYR A C 1
ATOM 2030 O O . TYR A 1 264 ? 27.968 -1.489 -12.905 1.00 51.34 264 TYR A O 1
ATOM 2038 N N . ASN A 1 265 ? 28.062 -0.233 -14.767 1.00 52.44 265 ASN A N 1
ATOM 2039 C CA . ASN A 1 265 ? 26.642 -0.322 -15.097 1.00 52.44 265 ASN A CA 1
ATOM 2040 C C . ASN A 1 265 ? 26.226 -1.764 -15.445 1.00 52.44 265 ASN A C 1
ATOM 2042 O O . ASN A 1 265 ? 25.223 -2.245 -14.934 1.00 52.44 265 ASN A O 1
ATOM 2046 N N . THR A 1 266 ? 26.999 -2.511 -16.239 1.00 52.81 266 THR A N 1
ATOM 2047 C CA . THR A 1 266 ? 26.717 -3.923 -16.569 1.00 52.81 266 THR A CA 1
ATOM 2048 C C . THR A 1 266 ? 26.685 -4.785 -15.312 1.00 52.81 266 THR A C 1
ATOM 2050 O O . THR A 1 266 ? 25.740 -5.549 -15.117 1.00 52.81 266 THR A O 1
ATOM 2053 N N . ALA A 1 267 ? 27.683 -4.635 -14.436 1.00 49.28 267 ALA A N 1
ATOM 2054 C CA . ALA A 1 267 ? 27.788 -5.410 -13.203 1.00 49.28 267 ALA A CA 1
ATOM 2055 C C . ALA A 1 267 ? 26.642 -5.119 -12.215 1.00 49.28 267 ALA A C 1
ATOM 2057 O O . ALA A 1 267 ? 26.144 -6.044 -11.576 1.00 49.28 267 ALA A O 1
ATOM 2058 N N . MET A 1 268 ? 26.187 -3.863 -12.112 1.00 52.94 268 MET A N 1
ATOM 2059 C CA . MET A 1 268 ? 25.073 -3.493 -11.227 1.00 52.94 268 MET A CA 1
ATOM 2060 C C . MET A 1 268 ? 23.681 -3.763 -11.814 1.00 52.94 268 MET A C 1
ATOM 2062 O O . MET A 1 268 ? 22.760 -4.084 -11.063 1.00 52.94 268 MET A O 1
ATOM 2066 N N . LEU A 1 269 ? 23.496 -3.603 -13.127 1.00 52.47 269 LEU A N 1
ATOM 2067 C CA . LEU A 1 269 ? 22.166 -3.498 -13.739 1.00 52.47 269 LEU A CA 1
ATOM 2068 C C . LEU A 1 269 ? 21.718 -4.796 -14.425 1.00 52.47 269 LEU A C 1
ATOM 2070 O O . LEU A 1 269 ? 20.538 -5.131 -14.362 1.00 52.47 269 LEU A O 1
ATOM 2074 N N . PHE A 1 270 ? 22.622 -5.569 -15.038 1.00 52.12 270 PHE A N 1
ATOM 2075 C CA . PHE A 1 270 ? 22.245 -6.726 -15.868 1.00 52.12 270 PHE A CA 1
ATOM 2076 C C . PHE A 1 270 ? 21.502 -7.842 -15.098 1.00 52.12 270 PHE A C 1
ATOM 2078 O O . PHE A 1 270 ? 20.458 -8.299 -15.576 1.00 52.12 270 PHE A O 1
ATOM 2085 N N . PRO A 1 271 ? 21.926 -8.237 -13.878 1.00 52.00 271 PRO A N 1
ATOM 2086 C CA . PRO A 1 271 ? 21.165 -9.187 -13.061 1.00 52.00 271 PRO A CA 1
ATOM 2087 C C . PRO A 1 271 ? 19.773 -8.661 -12.666 1.00 52.00 271 PRO A C 1
ATOM 2089 O O . PRO A 1 271 ? 18.825 -9.436 -12.547 1.00 52.00 271 PRO A O 1
ATOM 2092 N N . ARG A 1 272 ? 19.628 -7.338 -12.507 1.00 56.59 272 ARG A N 1
ATOM 2093 C CA . ARG A 1 272 ? 18.396 -6.684 -12.035 1.00 56.59 272 ARG A CA 1
ATOM 2094 C C . ARG A 1 272 ? 17.366 -6.488 -13.151 1.00 56.59 272 ARG A C 1
ATOM 2096 O O . ARG A 1 272 ? 16.188 -6.748 -12.930 1.00 56.59 272 ARG A O 1
ATOM 2103 N N . ILE A 1 273 ? 17.799 -6.134 -14.366 1.00 55.81 273 ILE A N 1
ATOM 2104 C CA . ILE A 1 273 ? 16.925 -6.018 -15.556 1.00 55.81 273 ILE A CA 1
ATOM 2105 C C . ILE A 1 273 ? 16.266 -7.363 -15.854 1.00 55.81 273 ILE A C 1
ATOM 2107 O O . ILE A 1 273 ? 15.062 -7.446 -16.087 1.00 55.81 273 ILE A O 1
ATOM 2111 N N . LYS A 1 274 ? 17.052 -8.440 -15.786 1.00 53.97 274 LYS A N 1
ATOM 2112 C CA . LYS A 1 274 ? 16.560 -9.797 -16.015 1.00 53.97 274 LYS A CA 1
ATOM 2113 C C . LYS A 1 274 ? 15.537 -10.235 -14.961 1.00 53.97 274 LYS A C 1
ATOM 2115 O O . LYS A 1 274 ? 14.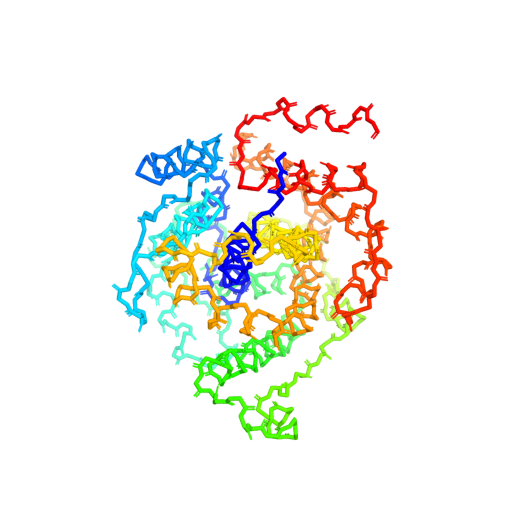572 -10.916 -15.299 1.00 53.97 274 LYS A O 1
ATOM 2120 N N . MET A 1 275 ? 15.722 -9.839 -13.703 1.00 53.06 275 MET A N 1
ATOM 2121 C CA . MET A 1 275 ? 14.776 -10.116 -12.616 1.00 53.06 275 MET A CA 1
ATOM 2122 C C . MET A 1 275 ? 13.443 -9.376 -12.821 1.00 53.06 275 MET A C 1
ATOM 2124 O O . MET A 1 275 ? 12.374 -9.966 -12.675 1.00 53.06 275 MET A O 1
ATOM 2128 N N . VAL A 1 276 ? 13.510 -8.107 -13.224 1.00 57.16 276 VAL A N 1
ATOM 2129 C CA . VAL A 1 276 ? 12.352 -7.245 -13.504 1.00 57.16 276 VAL A CA 1
ATOM 2130 C C . VAL A 1 276 ? 11.497 -7.780 -14.655 1.00 57.16 276 VAL A C 1
ATOM 2132 O O . VAL A 1 276 ? 10.293 -7.961 -14.494 1.00 57.16 276 VAL A O 1
ATOM 2135 N N . LEU A 1 277 ? 12.109 -8.101 -15.798 1.00 57.22 277 LEU A N 1
ATOM 2136 C CA . LEU A 1 277 ? 11.371 -8.581 -16.974 1.00 57.22 277 LEU A CA 1
ATOM 2137 C C . LEU A 1 277 ? 10.626 -9.897 -16.701 1.00 57.22 277 LEU A C 1
ATOM 2139 O O . LEU A 1 277 ? 9.538 -10.114 -17.220 1.00 57.22 277 LEU A O 1
ATOM 2143 N N . ASN A 1 278 ? 11.175 -10.752 -15.834 1.00 53.25 278 ASN A N 1
ATOM 2144 C CA . ASN A 1 278 ? 10.556 -12.026 -15.462 1.00 53.25 278 ASN A CA 1
ATOM 2145 C C . ASN A 1 278 ? 9.446 -11.913 -14.403 1.00 53.25 278 ASN A C 1
ATOM 2147 O O . ASN A 1 278 ? 8.734 -12.892 -14.191 1.00 53.25 278 ASN A O 1
ATOM 2151 N N . SER A 1 279 ? 9.310 -10.768 -13.729 1.00 53.91 279 SER A N 1
ATOM 2152 C CA . SER A 1 279 ? 8.364 -10.560 -12.619 1.00 53.91 279 SER A CA 1
ATOM 2153 C C . SER A 1 279 ? 7.217 -9.600 -12.958 1.00 53.91 279 SER A C 1
ATOM 2155 O O . SER A 1 279 ? 6.237 -9.532 -12.221 1.00 53.91 279 SER A O 1
ATOM 2157 N N . LEU A 1 280 ? 7.293 -8.909 -14.100 1.00 60.06 280 LEU A N 1
ATOM 2158 C CA . LEU A 1 280 ? 6.312 -7.921 -14.561 1.00 60.06 280 LEU A CA 1
ATOM 2159 C C . LEU A 1 280 ? 4.864 -8.433 -14.626 1.00 60.06 280 LEU A C 1
ATOM 2161 O O . LEU A 1 280 ? 3.967 -7.760 -14.121 1.00 60.06 280 LEU A O 1
ATOM 2165 N N . GLY A 1 281 ? 4.638 -9.626 -15.189 1.00 57.53 281 GLY A N 1
ATOM 2166 C CA . GLY A 1 281 ? 3.296 -10.223 -15.253 1.00 57.53 281 GLY A CA 1
ATOM 2167 C C . GLY A 1 281 ? 2.705 -10.507 -13.867 1.00 57.53 281 GLY A C 1
ATOM 2168 O O . GLY A 1 281 ? 1.536 -10.246 -13.626 1.00 57.53 281 GLY A O 1
ATOM 2169 N N . ILE A 1 282 ? 3.548 -10.931 -12.925 1.00 56.41 282 ILE A N 1
ATOM 2170 C CA . ILE A 1 282 ? 3.151 -11.311 -11.560 1.00 56.41 282 ILE A CA 1
ATOM 2171 C C . ILE A 1 282 ? 2.838 -10.073 -10.708 1.00 56.41 282 ILE A C 1
ATOM 2173 O O . ILE A 1 282 ? 1.916 -10.078 -9.890 1.00 56.41 282 ILE A O 1
ATOM 2177 N N . TYR A 1 283 ? 3.595 -8.987 -10.899 1.00 59.16 283 TYR A N 1
ATOM 2178 C CA . TYR A 1 283 ? 3.348 -7.725 -10.204 1.00 59.16 283 TYR A CA 1
ATOM 2179 C C . TYR A 1 283 ? 2.021 -7.087 -10.608 1.00 59.16 283 TYR A C 1
ATOM 2181 O O . TYR A 1 283 ? 1.328 -6.546 -9.749 1.00 59.16 283 TYR A O 1
ATOM 2189 N N . LYS A 1 284 ? 1.665 -7.159 -11.895 1.00 59.72 284 LYS A N 1
ATOM 2190 C CA . LYS A 1 284 ? 0.419 -6.597 -12.420 1.00 59.72 284 LYS A CA 1
ATOM 2191 C C . LYS A 1 284 ? -0.810 -7.212 -11.739 1.00 59.72 284 LYS A C 1
ATOM 2193 O O . LYS A 1 284 ? -1.655 -6.468 -11.246 1.00 59.72 284 LYS A O 1
ATOM 2198 N N . ASP A 1 285 ? -0.874 -8.539 -11.670 1.00 58.09 285 ASP A N 1
ATOM 2199 C CA . ASP A 1 285 ? -2.062 -9.253 -11.186 1.00 58.09 285 ASP A CA 1
ATOM 2200 C C . ASP A 1 285 ? -2.262 -9.083 -9.663 1.00 58.09 285 ASP A C 1
ATOM 2202 O O . ASP A 1 285 ? -3.384 -8.926 -9.185 1.00 58.09 285 ASP A O 1
ATOM 2206 N N . ASN A 1 286 ? -1.171 -8.989 -8.893 1.00 60.75 286 ASN A N 1
ATOM 2207 C CA . ASN A 1 286 ? -1.218 -8.797 -7.437 1.00 60.75 286 ASN A CA 1
ATOM 2208 C C . ASN A 1 286 ? -1.500 -7.353 -6.994 1.00 60.75 286 ASN A C 1
ATOM 2210 O O . ASN A 1 286 ? -2.123 -7.123 -5.954 1.00 60.75 286 ASN A O 1
ATOM 2214 N N . LEU A 1 287 ? -1.024 -6.370 -7.760 1.00 67.12 287 LEU A N 1
ATOM 2215 C CA . LEU A 1 287 ? -1.227 -4.957 -7.442 1.00 67.12 287 LEU A CA 1
ATOM 2216 C C . LEU A 1 287 ? -2.685 -4.535 -7.602 1.00 67.12 287 LEU A C 1
ATOM 2218 O O . LEU A 1 287 ? -3.197 -3.807 -6.751 1.00 67.12 287 LEU A O 1
ATOM 2222 N N . GLY A 1 288 ? -3.349 -5.028 -8.654 1.00 71.88 288 GLY A N 1
ATOM 2223 C CA . GLY A 1 288 ? -4.779 -4.805 -8.861 1.00 71.88 288 GLY A CA 1
ATOM 2224 C C . GLY A 1 288 ? -5.595 -5.325 -7.681 1.00 71.88 288 GLY A C 1
ATOM 2225 O O . GLY A 1 288 ? -6.395 -4.585 -7.118 1.00 71.88 288 GLY A O 1
ATOM 2226 N N . LEU A 1 289 ? -5.293 -6.544 -7.222 1.00 75.75 289 LEU A N 1
ATOM 2227 C CA . LEU A 1 289 ? -5.974 -7.178 -6.094 1.00 75.75 289 LEU A CA 1
ATOM 2228 C C . LEU A 1 289 ? -5.910 -6.339 -4.809 1.00 75.75 289 LEU A C 1
ATOM 2230 O O . LEU A 1 289 ? -6.936 -6.034 -4.200 1.00 75.75 289 LEU A O 1
ATOM 2234 N N . GLN A 1 290 ? -4.699 -5.956 -4.391 1.00 78.75 290 GLN A N 1
ATOM 2235 C CA . GLN A 1 290 ? -4.491 -5.173 -3.168 1.00 78.75 290 GLN A CA 1
ATOM 2236 C C . GLN A 1 290 ? -5.199 -3.825 -3.251 1.00 78.75 290 GLN A C 1
ATOM 2238 O O . GLN A 1 290 ? -5.872 -3.411 -2.305 1.00 78.75 290 GLN A O 1
ATOM 2243 N N . TYR A 1 291 ? -5.073 -3.161 -4.399 1.00 86.25 291 TYR A N 1
ATOM 2244 C CA . TYR A 1 291 ? -5.738 -1.896 -4.637 1.00 86.25 291 TYR A CA 1
ATOM 2245 C C . TYR A 1 291 ? -7.266 -2.035 -4.564 1.00 86.25 291 TYR A C 1
ATOM 2247 O O . TYR A 1 291 ? -7.899 -1.249 -3.859 1.00 86.25 291 TYR A O 1
ATOM 2255 N N . THR A 1 292 ? -7.858 -3.058 -5.195 1.00 87.31 292 THR A N 1
ATOM 2256 C CA . THR A 1 292 ? -9.305 -3.337 -5.149 1.00 87.31 292 THR A CA 1
ATOM 2257 C C . THR A 1 292 ? -9.796 -3.549 -3.718 1.00 87.31 292 THR A C 1
ATOM 2259 O O . THR A 1 292 ? -10.823 -2.978 -3.334 1.00 87.31 292 THR A O 1
ATOM 2262 N N . VAL A 1 293 ? -9.065 -4.324 -2.906 1.00 88.62 293 VAL A N 1
ATOM 2263 C CA . VAL A 1 293 ? -9.412 -4.570 -1.496 1.00 88.62 293 VAL A CA 1
ATOM 2264 C C . VAL A 1 293 ? -9.447 -3.252 -0.726 1.00 88.62 293 VAL A C 1
ATOM 2266 O O . VAL A 1 293 ? -10.475 -2.904 -0.145 1.00 88.62 293 VAL A O 1
ATOM 2269 N N . TYR A 1 294 ? -8.370 -2.467 -0.784 1.00 91.75 294 TYR A N 1
ATOM 2270 C CA . TYR A 1 294 ? -8.309 -1.185 -0.086 1.00 91.75 294 TYR A CA 1
ATOM 2271 C C . TYR A 1 294 ? -9.354 -0.186 -0.562 1.00 91.75 294 TYR A C 1
ATOM 2273 O O . TYR A 1 294 ? -9.992 0.472 0.262 1.00 91.75 294 TYR A O 1
ATOM 2281 N N . LYS A 1 295 ? -9.543 -0.087 -1.881 1.00 91.69 295 LYS A N 1
ATOM 2282 C CA . LYS A 1 295 ? -10.536 0.785 -2.504 1.00 91.69 295 LYS A CA 1
ATOM 2283 C C . LYS A 1 295 ? -11.933 0.482 -2.016 1.00 91.69 295 LYS A C 1
ATOM 2285 O O . LYS A 1 295 ? -12.638 1.381 -1.562 1.00 91.69 295 LYS A O 1
ATOM 2290 N N . THR A 1 296 ? -12.295 -0.790 -2.036 1.00 89.19 296 THR A N 1
ATOM 2291 C CA . THR A 1 296 ? -13.599 -1.235 -1.561 1.00 89.19 296 THR A CA 1
ATOM 2292 C C . THR A 1 296 ? -13.758 -0.954 -0.067 1.00 89.19 296 THR A C 1
ATOM 2294 O O . THR A 1 296 ? -14.773 -0.383 0.335 1.00 89.19 296 THR A O 1
ATOM 2297 N N . MET A 1 297 ? -12.738 -1.254 0.748 1.00 92.00 297 MET A N 1
ATOM 2298 C CA . MET A 1 297 ? -12.754 -0.967 2.184 1.00 92.00 297 MET A CA 1
ATOM 2299 C C . MET A 1 297 ? -12.991 0.524 2.467 1.00 92.00 297 MET A C 1
ATOM 2301 O O . MET A 1 297 ? -13.942 0.865 3.171 1.00 92.00 297 MET A O 1
ATOM 2305 N N . TYR A 1 298 ? -12.183 1.439 1.910 1.00 91.88 298 TYR A N 1
ATOM 2306 C CA . TYR A 1 298 ? -12.333 2.864 2.229 1.00 91.88 298 TYR A CA 1
ATOM 2307 C C . TYR A 1 298 ? -13.618 3.474 1.649 1.00 91.88 298 TYR A C 1
ATOM 2309 O O . TYR A 1 298 ? -14.196 4.362 2.276 1.00 91.88 298 TYR A O 1
ATOM 2317 N N . GLN A 1 299 ? -14.093 3.017 0.483 1.00 89.88 299 GLN A N 1
ATOM 2318 C CA . GLN A 1 299 ? -15.335 3.519 -0.117 1.00 89.88 299 GLN A CA 1
ATOM 2319 C C . GLN A 1 299 ? -16.557 3.132 0.713 1.00 89.88 299 GLN A C 1
ATOM 2321 O O . GLN A 1 299 ? -17.416 3.977 0.963 1.00 89.88 299 GLN A O 1
ATOM 2326 N N . GLN A 1 300 ? -16.617 1.885 1.180 1.00 88.12 300 GLN A N 1
ATOM 2327 C CA . GLN A 1 300 ? -17.717 1.431 2.023 1.00 88.12 300 GLN A CA 1
ATOM 2328 C C . GLN A 1 300 ? -17.704 2.101 3.394 1.00 88.12 300 GLN A C 1
ATOM 2330 O O . GLN A 1 300 ? -18.741 2.581 3.845 1.00 88.12 300 GLN A O 1
ATOM 2335 N N . ILE A 1 301 ? -16.532 2.206 4.031 1.00 88.81 301 ILE A N 1
ATOM 2336 C CA . ILE A 1 301 ? -16.417 2.889 5.322 1.00 88.81 301 ILE A CA 1
ATOM 2337 C C . ILE A 1 301 ? -16.865 4.350 5.201 1.00 88.81 301 ILE A C 1
ATOM 2339 O O . ILE A 1 301 ? -17.665 4.802 6.013 1.00 88.81 301 ILE A O 1
ATOM 2343 N N . LYS A 1 302 ? -16.445 5.063 4.148 1.00 87.06 302 LYS A N 1
ATOM 2344 C CA . LYS A 1 302 ? -16.893 6.438 3.872 1.00 87.06 302 LYS A CA 1
ATOM 2345 C C . LYS A 1 302 ? -18.395 6.545 3.588 1.00 87.06 302 LYS A C 1
ATOM 2347 O O 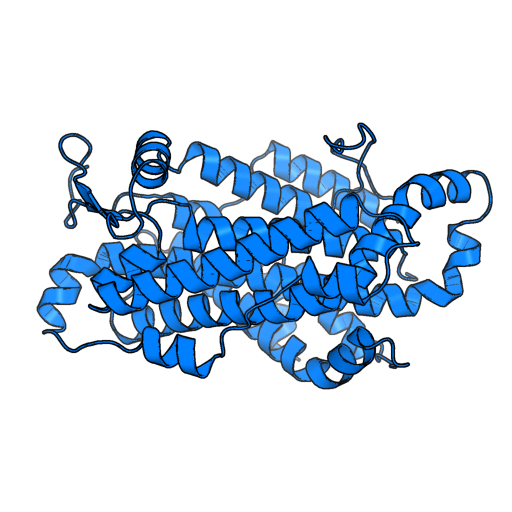. LYS A 1 302 ? -18.997 7.560 3.918 1.00 87.06 302 LYS A O 1
ATOM 2352 N N . GLY A 1 303 ? -18.985 5.541 2.941 1.00 78.44 303 GLY A N 1
ATOM 2353 C CA . GLY A 1 303 ? -20.422 5.502 2.662 1.00 78.44 303 GLY A CA 1
ATOM 2354 C C . GLY A 1 303 ? -21.283 5.249 3.903 1.00 78.44 303 GLY A C 1
ATOM 2355 O O . GLY A 1 303 ? -22.446 5.642 3.914 1.00 78.44 303 GLY A O 1
ATOM 2356 N N . LYS A 1 304 ? -20.713 4.614 4.934 1.00 80.25 304 LYS A N 1
ATOM 2357 C CA . LYS A 1 304 ? -21.431 4.133 6.120 1.00 80.25 304 LYS A CA 1
ATOM 2358 C C . LYS A 1 304 ? -21.182 4.955 7.386 1.00 80.25 304 LYS A C 1
ATOM 2360 O O . LYS A 1 304 ? -22.097 5.128 8.182 1.00 80.25 304 LYS A O 1
ATOM 2365 N N . TYR A 1 305 ? -19.962 5.443 7.585 1.00 82.19 305 TYR A N 1
ATOM 2366 C CA . TYR A 1 305 ? -19.548 6.139 8.803 1.00 82.19 305 TYR A CA 1
ATOM 2367 C C . TYR A 1 305 ? -19.272 7.610 8.531 1.00 82.19 305 TYR A C 1
ATOM 2369 O O . TYR A 1 305 ? -18.693 7.967 7.500 1.00 82.19 305 TYR A O 1
ATOM 2377 N N . GLN A 1 306 ? -19.601 8.476 9.494 1.00 81.00 306 GLN A N 1
ATOM 2378 C CA . GLN A 1 306 ? -19.158 9.857 9.426 1.00 81.00 306 GLN A CA 1
ATOM 2379 C C . GLN A 1 306 ? -17.654 9.945 9.713 1.00 81.00 306 GLN A C 1
ATOM 2381 O O . GLN A 1 306 ? -17.214 10.002 10.863 1.00 81.00 306 GLN A O 1
ATOM 2386 N N . ILE A 1 307 ? -16.859 9.995 8.644 1.00 80.00 307 ILE A N 1
ATOM 2387 C CA . ILE A 1 307 ? -15.408 10.117 8.756 1.00 80.00 307 ILE A CA 1
ATOM 2388 C C . ILE A 1 307 ? -15.055 11.511 9.263 1.00 80.00 307 ILE A C 1
ATOM 2390 O O . ILE A 1 307 ? -15.238 12.507 8.565 1.00 80.00 307 ILE A O 1
ATOM 2394 N N . LYS A 1 308 ? -14.551 11.568 10.494 1.00 69.12 308 LYS A N 1
ATOM 2395 C CA . LYS A 1 308 ? -14.004 12.773 11.119 1.00 69.12 308 LYS A CA 1
ATOM 2396 C C . LYS A 1 308 ? -12.568 12.467 11.489 1.00 69.12 308 LYS A C 1
ATOM 2398 O O . LYS A 1 308 ? -12.326 11.539 12.261 1.00 69.12 308 LYS A O 1
ATOM 2403 N N . GLY A 1 309 ? -11.621 13.213 10.929 1.00 60.28 309 GLY A N 1
ATOM 2404 C CA . GLY A 1 309 ? -10.250 13.131 11.416 1.00 60.28 309 GLY A CA 1
ATOM 2405 C C . GLY A 1 309 ? -10.204 13.541 12.887 1.00 60.28 309 GLY A C 1
ATOM 2406 O O . GLY A 1 309 ? -10.918 14.458 13.295 1.00 60.28 309 GLY A O 1
ATOM 2407 N N . ASP A 1 310 ? -9.346 12.894 13.676 1.00 61.72 310 ASP A N 1
ATOM 2408 C CA . ASP A 1 310 ? -9.074 13.342 15.050 1.00 61.72 310 ASP A CA 1
ATOM 2409 C C . ASP A 1 310 ? -8.506 14.780 15.052 1.00 61.72 310 ASP A C 1
ATOM 2411 O O . ASP A 1 310 ? -8.685 15.532 16.008 1.00 61.72 310 ASP A O 1
ATOM 2415 N N . GLU A 1 311 ? -7.861 15.178 13.946 1.00 71.50 311 GLU A N 1
ATOM 2416 C CA . GLU A 1 311 ? -7.338 16.520 13.685 1.00 71.50 311 GLU A CA 1
ATOM 2417 C C . GLU A 1 311 ? -7.596 16.935 12.219 1.00 71.50 311 GLU A C 1
ATOM 2419 O O . GLU A 1 311 ? -7.331 16.138 11.309 1.00 71.50 311 GLU A O 1
ATOM 2424 N N . PRO A 1 312 ? -8.000 18.194 11.942 1.00 75.38 312 PRO A N 1
ATOM 2425 C CA . PRO A 1 312 ? -8.259 18.676 10.578 1.00 75.38 312 PRO A CA 1
ATOM 2426 C C . PRO A 1 312 ? -7.074 18.515 9.613 1.00 75.38 312 PRO A C 1
ATOM 2428 O O . PRO A 1 312 ? -7.258 18.219 8.435 1.00 75.38 312 PRO A O 1
ATOM 2431 N N . ALA A 1 313 ? -5.844 18.667 10.112 1.00 75.81 313 ALA A N 1
ATOM 2432 C CA . ALA A 1 313 ? -4.633 18.526 9.304 1.00 75.81 313 ALA A CA 1
ATOM 2433 C C . ALA A 1 313 ? -4.410 17.084 8.808 1.00 75.81 313 ALA A C 1
ATOM 2435 O O . ALA A 1 313 ? -3.897 16.882 7.709 1.00 75.81 313 ALA A O 1
ATOM 2436 N N . LYS A 1 314 ? -4.803 16.077 9.598 1.00 76.19 314 LYS A N 1
ATOM 2437 C CA . LYS A 1 314 ? -4.704 14.658 9.217 1.00 76.19 314 LYS A CA 1
ATOM 2438 C C . LYS A 1 314 ? -5.773 14.289 8.189 1.00 76.19 314 LYS A C 1
ATOM 2440 O O . LYS A 1 314 ? -5.500 13.561 7.239 1.00 76.19 314 LYS A O 1
ATOM 2445 N N . GLU A 1 315 ? -6.967 14.859 8.335 1.00 78.81 315 GLU A N 1
ATOM 2446 C CA . GLU A 1 315 ? -8.049 14.687 7.366 1.00 78.81 315 GLU A CA 1
ATOM 2447 C C . GLU A 1 315 ? -7.672 15.238 5.982 1.00 78.81 315 GLU A C 1
ATOM 2449 O O . GLU A 1 315 ? -7.912 14.576 4.971 1.00 78.81 315 GLU A O 1
ATOM 2454 N N . GLU A 1 316 ? -7.035 16.413 5.923 1.00 82.75 316 GLU A N 1
ATOM 2455 C CA . GLU A 1 316 ? -6.605 17.001 4.648 1.00 82.75 316 GLU A CA 1
ATOM 2456 C C . GLU A 1 316 ? -5.563 16.128 3.940 1.00 82.75 316 GLU A C 1
ATOM 2458 O O . GLU A 1 316 ? -5.696 15.854 2.750 1.00 82.75 316 GLU A O 1
ATOM 2463 N N . LYS A 1 317 ? -4.597 15.570 4.677 1.00 83.94 317 LYS A N 1
ATOM 2464 C CA . LYS A 1 317 ? -3.602 14.641 4.115 1.00 83.94 317 LYS A CA 1
ATOM 2465 C C . LYS A 1 317 ? -4.226 13.382 3.520 1.00 83.94 317 LYS A C 1
ATOM 2467 O O . LYS A 1 317 ? -3.808 12.917 2.458 1.00 83.94 317 LYS A O 1
ATOM 2472 N N . THR A 1 318 ? -5.265 12.855 4.164 1.00 87.00 318 THR A N 1
ATOM 2473 C CA . THR A 1 318 ? -6.007 11.706 3.633 1.00 87.00 318 THR A CA 1
ATOM 2474 C C . THR A 1 318 ? -6.785 12.087 2.369 1.00 87.00 318 THR A C 1
ATOM 2476 O O . THR A 1 318 ? -6.833 11.306 1.417 1.00 87.00 318 THR A O 1
ATOM 2479 N N . LYS A 1 319 ? -7.346 13.303 2.296 1.00 86.44 319 LYS A N 1
ATOM 2480 C CA . LYS A 1 319 ? -7.985 13.823 1.071 1.00 86.44 319 LYS A CA 1
ATOM 2481 C C . LYS A 1 319 ? -6.984 14.014 -0.065 1.00 86.44 319 LYS A C 1
ATOM 2483 O O . LYS A 1 319 ? -7.290 13.682 -1.208 1.00 86.44 319 LYS A O 1
ATOM 2488 N N . GLU A 1 320 ? -5.791 14.520 0.227 1.00 86.19 320 GLU A N 1
ATOM 2489 C CA . GLU A 1 320 ? -4.716 14.650 -0.757 1.00 86.19 320 GLU A CA 1
ATOM 2490 C C . GLU A 1 320 ? -4.272 13.288 -1.299 1.00 86.19 320 GLU A C 1
ATOM 2492 O O . GLU A 1 320 ? -4.087 13.150 -2.508 1.00 86.19 320 GLU A O 1
ATOM 2497 N N . ALA A 1 321 ? -4.152 12.274 -0.434 1.00 88.44 321 ALA A N 1
ATOM 2498 C CA . ALA A 1 321 ? -3.860 10.904 -0.850 1.00 88.44 321 ALA A CA 1
ATOM 2499 C C . ALA A 1 321 ? -4.919 10.356 -1.810 1.00 88.44 321 ALA A C 1
ATOM 2501 O O . ALA A 1 321 ? -4.581 9.857 -2.881 1.00 88.44 321 ALA A O 1
ATOM 2502 N N . LEU A 1 322 ? -6.201 10.543 -1.495 1.00 89.88 322 LEU A N 1
ATOM 2503 C CA . LEU A 1 322 ? -7.288 10.145 -2.391 1.00 89.88 322 LEU A CA 1
ATOM 2504 C C . LEU A 1 322 ? -7.220 10.844 -3.751 1.00 89.88 322 LEU A C 1
ATOM 2506 O O . LEU A 1 322 ? -7.354 10.181 -4.774 1.00 89.88 322 LEU A O 1
ATOM 2510 N N . ARG A 1 323 ? -6.933 12.151 -3.786 1.00 88.81 323 ARG A N 1
ATOM 2511 C CA . ARG A 1 323 ? -6.759 12.877 -5.056 1.00 88.81 323 ARG A CA 1
ATOM 2512 C C . ARG A 1 323 ? -5.604 12.313 -5.885 1.00 88.81 323 ARG A C 1
ATOM 2514 O O . ARG A 1 323 ? -5.746 12.162 -7.095 1.00 88.81 323 ARG A O 1
ATOM 2521 N N . ARG A 1 324 ? -4.466 11.986 -5.258 1.00 88.06 324 ARG A N 1
ATOM 2522 C CA . ARG A 1 324 ? -3.337 11.343 -5.957 1.00 88.06 324 ARG A CA 1
ATOM 2523 C C . ARG A 1 324 ? -3.729 9.981 -6.523 1.00 88.06 324 ARG A C 1
ATOM 2525 O O . ARG A 1 324 ? -3.413 9.702 -7.676 1.00 88.06 324 ARG A O 1
ATOM 2532 N N . ILE A 1 325 ? -4.422 9.165 -5.727 1.00 90.56 325 ILE A N 1
ATOM 2533 C CA . ILE A 1 325 ? -4.933 7.853 -6.139 1.00 90.56 325 ILE A CA 1
ATOM 2534 C C . ILE A 1 325 ? -5.846 7.995 -7.362 1.00 90.56 325 ILE A C 1
ATOM 2536 O O . ILE A 1 325 ? -5.628 7.304 -8.351 1.00 90.56 325 ILE A O 1
ATOM 2540 N N . GLU A 1 326 ? -6.820 8.906 -7.328 1.00 89.56 326 GLU A N 1
ATOM 2541 C CA . GLU A 1 326 ? -7.784 9.122 -8.418 1.00 89.56 326 GLU A CA 1
ATOM 2542 C C . GLU A 1 326 ? -7.109 9.595 -9.715 1.00 89.56 326 GLU A C 1
ATOM 2544 O O . GLU A 1 326 ? -7.419 9.094 -10.801 1.00 89.56 326 GLU A O 1
ATOM 2549 N N . LEU A 1 327 ? -6.152 10.524 -9.614 1.00 89.00 327 LEU A N 1
ATOM 2550 C CA . LEU A 1 327 ? -5.365 10.992 -10.759 1.00 89.00 327 LEU A CA 1
ATOM 2551 C C . LEU A 1 327 ? -4.535 9.856 -11.373 1.00 89.00 327 LEU A C 1
ATOM 2553 O O . LEU A 1 327 ? -4.525 9.681 -12.593 1.00 89.00 327 LEU A O 1
ATOM 2557 N N . ALA A 1 328 ? -3.861 9.069 -10.531 1.00 89.19 328 ALA A N 1
ATOM 2558 C CA . ALA A 1 328 ? -3.058 7.937 -10.973 1.00 89.19 328 ALA A CA 1
ATOM 2559 C C . ALA A 1 328 ? -3.913 6.830 -11.598 1.00 89.19 328 ALA A C 1
ATOM 2561 O O . ALA A 1 328 ? -3.560 6.318 -12.657 1.00 89.19 328 ALA A O 1
ATOM 2562 N N . GLU A 1 329 ? -5.055 6.499 -10.996 1.00 89.19 329 GLU A N 1
ATOM 2563 C CA . GLU A 1 329 ? -5.989 5.502 -11.523 1.00 89.19 329 GLU A CA 1
ATOM 2564 C C . GLU A 1 329 ? -6.518 5.918 -12.898 1.00 89.19 329 GLU A C 1
ATOM 2566 O O . GLU A 1 329 ? -6.486 5.128 -13.842 1.00 89.19 329 GLU A O 1
ATOM 2571 N N . THR A 1 330 ? -6.945 7.176 -13.034 1.00 88.81 330 THR A N 1
ATOM 2572 C CA . THR A 1 330 ? -7.463 7.714 -14.297 1.00 88.81 330 THR A CA 1
ATOM 2573 C C . THR A 1 330 ? -6.420 7.619 -15.404 1.00 88.81 330 THR A C 1
ATOM 2575 O O . THR A 1 330 ? -6.717 7.123 -16.493 1.00 88.81 330 THR A O 1
ATOM 2578 N N . LEU A 1 331 ? -5.186 8.042 -15.121 1.00 88.50 331 LEU A N 1
ATOM 2579 C CA . LEU A 1 331 ? -4.106 7.992 -16.098 1.00 88.50 331 LEU A CA 1
ATOM 2580 C C . LEU A 1 331 ? -3.725 6.552 -16.462 1.00 88.50 331 LEU A C 1
ATOM 2582 O O . LEU A 1 331 ? -3.580 6.233 -17.640 1.00 88.50 331 LEU A O 1
ATOM 2586 N N . LEU A 1 332 ? -3.580 5.665 -15.474 1.00 86.25 332 LEU A N 1
ATOM 2587 C CA . LEU A 1 332 ? -3.231 4.267 -15.733 1.00 86.25 332 LEU A CA 1
ATOM 2588 C C . LEU A 1 332 ? -4.311 3.558 -16.550 1.00 86.25 332 LEU A C 1
ATOM 2590 O O . LEU A 1 332 ? -3.965 2.804 -17.453 1.00 86.25 332 LEU A O 1
ATOM 2594 N N . LYS A 1 333 ? -5.592 3.852 -16.309 1.00 86.38 333 LYS A N 1
ATOM 2595 C CA . LYS A 1 333 ? -6.705 3.328 -17.109 1.00 86.38 333 LYS A CA 1
ATOM 2596 C C . LYS A 1 333 ? -6.672 3.828 -18.555 1.00 86.38 333 LYS A C 1
ATOM 2598 O O . LYS A 1 333 ? -6.950 3.069 -19.476 1.00 86.38 333 LYS A O 1
ATOM 2603 N N . GLN A 1 334 ? -6.312 5.093 -18.775 1.00 88.38 334 GLN A N 1
ATOM 2604 C CA . GLN A 1 334 ? -6.137 5.637 -20.128 1.00 88.38 334 GLN A CA 1
ATOM 2605 C C . GLN A 1 334 ? -4.974 4.963 -20.868 1.00 88.38 334 GLN A C 1
ATOM 2607 O O . GLN A 1 334 ? -5.082 4.670 -22.058 1.00 88.38 334 GLN A O 1
ATOM 2612 N N . LEU A 1 335 ? -3.872 4.697 -20.163 1.00 86.12 335 LEU A N 1
ATOM 2613 C CA . LEU A 1 335 ? -2.675 4.071 -20.727 1.00 86.12 335 LEU A CA 1
ATOM 2614 C C . LEU A 1 335 ? -2.754 2.540 -20.788 1.00 86.12 335 LEU A C 1
ATOM 2616 O O . LEU A 1 335 ? -1.904 1.922 -21.430 1.00 86.12 335 LEU A O 1
ATOM 2620 N N . GLU A 1 336 ? -3.751 1.925 -20.151 1.00 84.31 336 GLU A N 1
ATOM 2621 C CA . GLU A 1 336 ? -3.861 0.476 -19.973 1.00 84.31 336 GLU A CA 1
ATOM 2622 C C . GLU A 1 336 ? -3.680 -0.315 -21.278 1.00 84.31 336 GLU A C 1
ATOM 2624 O O . GLU A 1 336 ? -2.827 -1.202 -21.287 1.00 84.31 336 GLU A O 1
ATOM 2629 N N . PRO A 1 337 ? -4.341 0.008 -22.410 1.00 84.88 337 PRO A N 1
ATOM 2630 C CA . PRO A 1 337 ? -4.176 -0.768 -23.642 1.00 84.88 337 PRO A CA 1
ATOM 2631 C C . PRO A 1 337 ? -2.722 -0.811 -24.130 1.00 84.88 337 PRO A C 1
ATOM 2633 O O . PRO A 1 337 ? -2.227 -1.854 -24.554 1.00 84.88 337 PRO A O 1
ATOM 2636 N N . LYS A 1 338 ? -2.014 0.319 -24.026 1.00 82.44 338 LYS A N 1
ATOM 2637 C CA . LYS A 1 338 ? -0.604 0.442 -24.413 1.00 82.44 338 LYS A CA 1
ATOM 2638 C C . LYS A 1 338 ? 0.316 -0.239 -23.409 1.00 82.44 338 LYS A C 1
ATOM 2640 O O . LYS A 1 338 ? 1.257 -0.919 -23.805 1.00 82.44 338 LYS A O 1
ATOM 2645 N N . LEU A 1 339 ? 0.039 -0.084 -22.116 1.00 77.38 339 LEU A N 1
ATOM 2646 C CA . LEU A 1 339 ? 0.795 -0.746 -21.058 1.00 77.38 339 LEU A CA 1
ATOM 2647 C C . LEU A 1 339 ? 0.676 -2.269 -21.167 1.00 77.38 339 LEU A C 1
ATOM 2649 O O . LEU A 1 339 ? 1.682 -2.948 -21.023 1.00 77.38 339 LEU A O 1
ATOM 2653 N N . LEU A 1 340 ? -0.501 -2.812 -21.490 1.00 73.19 340 LEU A N 1
ATOM 2654 C CA . LEU A 1 340 ? -0.702 -4.250 -21.702 1.00 73.19 340 LEU A CA 1
ATOM 2655 C C . LEU A 1 340 ? 0.166 -4.804 -22.834 1.00 73.19 340 LEU A C 1
ATOM 2657 O O . LEU A 1 340 ? 0.826 -5.825 -22.647 1.00 73.19 340 LEU A O 1
ATOM 2661 N N . LEU A 1 341 ? 0.200 -4.115 -23.975 1.00 70.25 341 LEU A N 1
ATOM 2662 C CA . LEU A 1 341 ? 1.067 -4.476 -25.097 1.00 70.25 341 LEU A CA 1
ATOM 2663 C C . LEU A 1 341 ? 2.550 -4.376 -24.704 1.00 70.25 341 LEU A C 1
ATOM 2665 O O . LEU A 1 341 ? 3.319 -5.306 -24.933 1.00 70.25 341 LEU A O 1
ATOM 2669 N N . ALA A 1 342 ? 2.932 -3.301 -24.014 1.00 70.06 342 ALA A N 1
ATOM 2670 C CA . ALA A 1 342 ? 4.293 -3.103 -23.529 1.00 70.06 342 ALA A CA 1
ATOM 2671 C C . ALA A 1 342 ? 4.725 -4.191 -22.525 1.00 70.06 342 ALA A C 1
ATOM 2673 O O . ALA A 1 342 ? 5.849 -4.686 -22.593 1.00 70.06 342 ALA A O 1
ATOM 2674 N N . PHE A 1 343 ? 3.834 -4.612 -21.621 1.00 64.38 343 PHE A N 1
ATOM 2675 C CA . PHE A 1 343 ? 4.074 -5.721 -20.691 1.00 64.38 343 PHE A CA 1
ATOM 2676 C C . PHE A 1 343 ? 4.200 -7.071 -21.407 1.00 64.38 343 PHE A C 1
ATOM 2678 O O . PHE A 1 343 ? 4.919 -7.942 -20.921 1.00 64.38 343 PHE A O 1
ATOM 2685 N N . ALA A 1 344 ? 3.534 -7.242 -22.551 1.00 64.38 344 ALA A N 1
ATOM 2686 C CA . ALA A 1 344 ? 3.671 -8.418 -23.408 1.00 64.38 344 ALA A CA 1
ATOM 2687 C C . ALA A 1 344 ? 4.953 -8.399 -24.266 1.00 64.38 344 ALA A C 1
ATOM 2689 O O . ALA A 1 344 ? 5.247 -9.383 -24.939 1.00 64.38 344 ALA A O 1
ATOM 2690 N N . GLY A 1 345 ? 5.737 -7.314 -24.218 1.00 60.16 345 GLY A N 1
ATOM 2691 C CA . GLY A 1 345 ? 6.945 -7.146 -25.027 1.00 60.16 345 GLY A CA 1
ATOM 2692 C C . GLY A 1 345 ? 6.669 -6.738 -26.476 1.00 60.16 345 GLY A C 1
ATOM 2693 O O . GLY A 1 345 ? 7.584 -6.780 -27.298 1.00 60.16 345 GLY A O 1
ATOM 2694 N N . GLU A 1 346 ? 5.436 -6.338 -26.788 1.00 66.94 346 GLU A N 1
ATOM 2695 C CA . GLU A 1 346 ? 5.052 -5.855 -28.112 1.00 66.94 346 GLU A CA 1
ATOM 2696 C C . GLU A 1 346 ? 5.570 -4.424 -28.346 1.00 66.94 346 GLU A C 1
ATOM 2698 O O . GLU A 1 346 ? 5.719 -3.647 -27.393 1.00 66.94 346 GLU A O 1
ATOM 2703 N N . PRO A 1 347 ? 5.844 -4.035 -29.604 1.00 67.00 347 PRO A N 1
ATOM 2704 C CA . PRO A 1 347 ? 6.235 -2.671 -29.928 1.00 67.00 347 PRO A CA 1
ATOM 2705 C C . PRO A 1 347 ? 5.077 -1.703 -29.656 1.00 67.00 347 PRO A C 1
ATOM 2707 O O . PRO A 1 347 ? 3.972 -1.863 -30.175 1.00 67.00 347 PRO A O 1
ATOM 2710 N N . VAL A 1 348 ? 5.339 -0.676 -28.846 1.00 76.56 348 VAL A N 1
ATOM 2711 C CA . VAL A 1 348 ? 4.352 0.337 -28.454 1.00 76.56 348 VAL A CA 1
ATOM 2712 C C . VAL A 1 348 ? 4.990 1.717 -28.472 1.00 76.56 348 VAL A C 1
ATOM 2714 O O . VAL A 1 348 ? 5.999 1.944 -27.804 1.00 76.56 348 VAL A O 1
ATOM 2717 N N . ASP A 1 349 ? 4.337 2.652 -29.159 1.00 79.75 349 ASP A N 1
ATOM 2718 C CA . ASP A 1 349 ? 4.719 4.060 -29.149 1.00 79.75 349 ASP A CA 1
ATOM 2719 C C . ASP A 1 349 ? 3.886 4.854 -28.133 1.00 79.75 349 ASP A C 1
ATOM 2721 O O . ASP A 1 349 ? 2.656 4.991 -28.226 1.00 79.75 349 ASP A O 1
ATOM 2725 N N . PHE A 1 350 ? 4.590 5.414 -27.152 1.00 81.75 350 PHE A N 1
ATOM 2726 C CA . PHE A 1 350 ? 4.053 6.399 -26.220 1.00 81.75 350 PHE A CA 1
ATOM 2727 C C . PHE A 1 350 ? 4.383 7.801 -26.731 1.00 81.75 350 PHE A C 1
ATOM 2729 O O . PHE A 1 350 ? 5.534 8.108 -27.036 1.00 81.75 350 PHE A O 1
ATOM 2736 N N . SER A 1 351 ? 3.372 8.659 -26.812 1.00 86.94 351 SER A N 1
ATOM 2737 C CA . SER A 1 351 ? 3.532 10.071 -27.146 1.00 86.94 351 SER A CA 1
ATOM 2738 C C . SER A 1 351 ? 4.236 10.828 -26.020 1.00 86.94 351 SER A C 1
ATOM 2740 O O . SER A 1 351 ? 4.120 10.484 -24.841 1.00 86.94 351 SER A O 1
ATOM 2742 N N . ASP A 1 352 ? 4.907 11.928 -26.367 1.00 83.81 352 ASP A N 1
ATOM 2743 C CA . ASP A 1 352 ? 5.553 12.801 -25.380 1.00 83.81 352 ASP A CA 1
ATOM 2744 C C . ASP A 1 352 ? 4.564 13.342 -24.338 1.00 83.81 352 ASP A C 1
ATOM 2746 O O . ASP A 1 352 ? 4.938 13.584 -23.190 1.00 83.81 352 ASP A O 1
ATOM 2750 N N . GLN A 1 353 ? 3.292 13.521 -24.707 1.00 86.94 353 GLN A N 1
ATOM 2751 C CA . GLN A 1 353 ? 2.252 13.945 -23.774 1.00 86.94 353 GLN A CA 1
ATOM 2752 C C . GLN A 1 353 ? 1.940 12.858 -22.737 1.00 86.94 353 GLN A C 1
ATOM 2754 O O . GLN A 1 353 ? 1.931 13.161 -21.544 1.00 86.94 353 GLN A O 1
ATOM 2759 N N . GLU A 1 354 ? 1.738 11.611 -23.172 1.00 87.88 354 GLU A N 1
ATOM 2760 C CA . GLU A 1 354 ? 1.479 10.465 -22.284 1.00 87.88 354 GLU A CA 1
ATOM 2761 C C . GLU A 1 354 ? 2.644 10.253 -21.309 1.00 87.88 354 GLU A C 1
ATOM 2763 O O . GLU A 1 354 ? 2.440 10.079 -20.108 1.00 87.88 354 GLU A O 1
ATOM 2768 N N . ILE A 1 355 ? 3.876 10.348 -21.813 1.00 82.88 355 ILE A N 1
ATOM 2769 C CA . ILE A 1 355 ? 5.101 10.233 -21.015 1.00 82.88 355 ILE A CA 1
ATOM 2770 C C . ILE A 1 355 ? 5.165 11.342 -19.963 1.00 82.88 355 ILE A C 1
ATOM 2772 O O . ILE A 1 355 ? 5.356 11.063 -18.781 1.00 82.88 355 ILE A O 1
ATOM 2776 N N . ASN A 1 356 ? 4.973 12.598 -20.373 1.00 83.38 356 ASN A N 1
ATOM 2777 C CA . ASN A 1 356 ? 5.028 13.734 -19.455 1.00 83.38 356 ASN A CA 1
ATOM 2778 C C . ASN A 1 356 ? 3.934 13.664 -18.384 1.00 83.38 356 ASN A C 1
ATOM 2780 O O . ASN A 1 356 ? 4.180 14.027 -17.234 1.00 83.38 356 ASN A O 1
ATOM 2784 N N . GLN A 1 357 ? 2.723 13.227 -18.738 1.00 85.75 357 GLN A N 1
ATOM 2785 C CA . GLN A 1 357 ? 1.644 13.028 -17.769 1.00 85.75 357 GLN A CA 1
ATOM 2786 C C . GLN A 1 357 ? 2.006 11.926 -16.771 1.00 85.75 357 GLN A C 1
ATOM 2788 O O . GLN A 1 357 ? 1.875 12.132 -15.567 1.00 85.75 357 GLN A O 1
ATOM 2793 N N . LEU A 1 358 ? 2.536 10.799 -17.249 1.00 84.00 358 LEU A N 1
ATOM 2794 C CA . LEU A 1 358 ? 2.945 9.680 -16.407 1.00 84.00 358 LEU A CA 1
ATOM 2795 C C . LEU A 1 358 ? 4.083 10.052 -15.450 1.00 84.00 358 LEU A C 1
ATOM 2797 O O . LEU A 1 358 ? 3.997 9.757 -14.260 1.00 84.00 358 LEU A O 1
ATOM 2801 N N . GLU A 1 359 ? 5.102 10.771 -15.919 1.00 81.44 359 GLU A N 1
ATOM 2802 C CA . GLU A 1 359 ? 6.195 11.255 -15.070 1.00 81.44 359 GLU A CA 1
ATOM 2803 C C . GLU A 1 359 ? 5.719 12.275 -14.026 1.00 81.44 359 GLU A C 1
ATOM 2805 O O . GLU A 1 359 ? 6.113 12.185 -12.860 1.00 81.44 359 GLU A O 1
ATOM 2810 N N . LYS A 1 360 ? 4.830 13.208 -14.402 1.00 83.25 360 LYS A N 1
ATOM 2811 C CA . LYS A 1 360 ? 4.238 14.179 -13.464 1.00 83.25 360 LYS A CA 1
ATOM 2812 C C . LYS A 1 360 ? 3.391 13.496 -12.395 1.00 83.25 360 LYS A C 1
ATOM 2814 O O . LYS A 1 360 ? 3.530 13.818 -11.219 1.00 83.25 360 LYS A O 1
ATOM 2819 N N . THR A 1 361 ? 2.560 12.534 -12.783 1.00 85.00 361 THR A N 1
ATOM 2820 C CA . THR A 1 361 ? 1.742 11.757 -11.845 1.00 85.00 361 THR A CA 1
ATOM 2821 C C . THR A 1 361 ? 2.619 10.908 -10.929 1.00 85.00 361 THR A C 1
ATOM 2823 O O . THR A 1 361 ? 2.417 10.891 -9.719 1.00 85.00 361 THR A O 1
ATOM 2826 N N . ALA A 1 362 ? 3.665 10.270 -11.459 1.00 79.00 362 ALA A N 1
ATOM 2827 C CA . ALA A 1 362 ? 4.618 9.519 -10.650 1.00 79.00 362 ALA A CA 1
ATOM 2828 C C . ALA A 1 362 ? 5.413 10.405 -9.680 1.00 79.00 362 ALA A C 1
ATOM 2830 O O . ALA A 1 362 ? 5.863 9.911 -8.645 1.00 79.00 362 ALA A O 1
ATOM 2831 N N . ALA A 1 363 ? 5.625 11.682 -10.004 1.00 78.31 363 ALA A N 1
ATOM 2832 C CA . ALA A 1 363 ? 6.299 12.644 -9.134 1.00 78.31 363 ALA A CA 1
ATOM 2833 C C . ALA A 1 363 ? 5.450 13.064 -7.923 1.00 78.31 363 ALA A C 1
ATOM 2835 O O . ALA A 1 363 ? 6.013 13.540 -6.940 1.00 78.31 363 ALA A O 1
ATOM 2836 N N . LEU A 1 364 ? 4.134 12.815 -7.943 1.00 79.75 364 LEU A N 1
ATOM 2837 C CA . LEU A 1 364 ? 3.269 12.980 -6.767 1.00 79.75 364 LEU A CA 1
ATOM 2838 C C . LEU A 1 364 ? 3.589 11.972 -5.649 1.00 79.75 364 LEU A C 1
ATOM 2840 O O . LEU A 1 364 ? 3.102 12.124 -4.529 1.00 79.75 364 LEU A O 1
ATOM 2844 N N . PHE A 1 365 ? 4.401 10.953 -5.953 1.00 78.56 365 PHE A N 1
ATOM 2845 C CA . PHE A 1 365 ? 4.881 9.947 -5.015 1.00 78.56 365 PHE A CA 1
ATOM 2846 C C . PHE A 1 365 ? 6.405 10.076 -4.830 1.00 78.56 365 PHE A C 1
ATOM 2848 O O . PHE A 1 365 ? 7.154 9.960 -5.811 1.00 78.56 365 PHE A O 1
ATOM 2855 N N . PRO A 1 366 ? 6.909 10.236 -3.591 1.00 66.00 366 PRO A N 1
ATOM 2856 C CA . PRO A 1 366 ? 6.186 10.178 -2.317 1.00 66.00 366 PRO A CA 1
ATOM 2857 C C . PRO A 1 366 ? 5.414 11.464 -1.994 1.00 66.00 366 PRO A C 1
ATOM 2859 O O . PRO A 1 366 ? 5.640 12.486 -2.635 1.00 66.00 366 PRO A O 1
ATOM 2862 N N . VAL A 1 367 ? 4.542 11.406 -0.976 1.00 63.75 367 VAL A N 1
ATOM 2863 C CA . VAL A 1 367 ? 3.780 12.565 -0.477 1.00 63.75 367 VAL A CA 1
ATOM 2864 C C . VAL A 1 367 ? 4.714 13.762 -0.325 1.00 63.75 367 VAL A C 1
ATOM 2866 O O . VAL A 1 367 ? 5.666 13.716 0.456 1.00 63.75 367 VAL A O 1
ATOM 2869 N N . SER A 1 368 ? 4.455 14.816 -1.094 1.00 55.31 368 SER A N 1
ATOM 2870 C CA . SER A 1 368 ? 5.138 16.094 -0.943 1.00 55.31 368 SER A CA 1
ATOM 2871 C C . SER A 1 368 ? 4.123 17.122 -0.469 1.00 55.31 368 SER A C 1
ATOM 2873 O O . SER A 1 368 ? 3.006 17.153 -0.980 1.00 55.31 368 SER A O 1
ATOM 2875 N N . ASP A 1 369 ? 4.523 17.996 0.455 1.00 46.72 369 ASP A N 1
ATOM 2876 C CA . ASP A 1 369 ? 3.696 19.119 0.928 1.00 46.72 369 ASP A CA 1
ATOM 2877 C C . ASP A 1 369 ? 3.417 20.158 -0.185 1.00 46.72 369 ASP A C 1
ATOM 2879 O O . ASP A 1 369 ? 2.839 21.220 0.048 1.00 46.72 369 ASP A O 1
ATOM 2883 N N . ASN A 1 370 ? 3.857 19.897 -1.422 1.00 46.00 370 ASN A N 1
ATOM 2884 C CA . ASN A 1 370 ? 3.780 20.842 -2.519 1.00 46.00 370 ASN A CA 1
ATOM 2885 C C . ASN A 1 370 ? 2.413 20.767 -3.218 1.00 46.00 370 ASN A C 1
ATOM 2887 O O . ASN A 1 370 ? 2.274 20.282 -4.344 1.00 46.00 370 ASN A O 1
ATOM 2891 N N . MET A 1 371 ? 1.403 21.329 -2.548 1.00 41.09 371 MET A N 1
ATOM 2892 C CA . MET A 1 371 ? 0.040 21.571 -3.051 1.00 41.09 371 MET A CA 1
ATOM 2893 C C . MET A 1 371 ? -0.006 22.210 -4.456 1.00 41.09 371 MET A C 1
ATOM 2895 O O . MET A 1 371 ? -0.978 22.038 -5.194 1.00 41.09 371 MET A O 1
ATOM 2899 N N . VAL A 1 372 ? 1.057 22.916 -4.865 1.00 43.34 372 VAL A N 1
ATOM 2900 C CA . VAL A 1 372 ? 1.178 23.576 -6.175 1.00 43.34 372 VAL A CA 1
ATOM 2901 C C . VAL A 1 372 ? 1.220 22.572 -7.337 1.00 43.34 372 VAL A C 1
ATOM 2903 O O . VAL A 1 372 ? 0.655 22.848 -8.396 1.00 43.34 372 VAL A O 1
ATOM 2906 N N . GLN A 1 373 ? 1.831 21.394 -7.158 1.00 50.00 373 GLN A N 1
ATOM 2907 C CA . GLN A 1 373 ? 1.902 20.378 -8.221 1.00 50.00 373 GLN A CA 1
ATOM 2908 C C . GLN A 1 373 ? 0.561 19.666 -8.443 1.00 50.00 373 GLN A C 1
ATOM 2910 O O . GLN A 1 373 ? 0.170 19.449 -9.589 1.00 50.00 373 GLN A O 1
ATOM 2915 N N . LEU A 1 374 ? -0.181 19.377 -7.368 1.00 47.47 374 LEU A N 1
ATOM 2916 C CA . LEU A 1 374 ? -1.531 18.800 -7.435 1.00 47.47 374 LEU A CA 1
ATOM 2917 C C . LEU A 1 374 ? -2.545 19.780 -8.052 1.00 47.47 374 LEU A C 1
ATOM 2919 O O . LEU A 1 374 ? -3.334 19.397 -8.913 1.00 47.47 374 LEU A O 1
ATOM 2923 N N . ALA A 1 375 ? -2.494 21.061 -7.676 1.00 47.91 375 ALA A N 1
ATOM 2924 C CA . ALA A 1 375 ? -3.394 22.086 -8.212 1.00 47.91 375 ALA A CA 1
ATOM 2925 C C . ALA A 1 375 ? -3.139 22.417 -9.698 1.00 47.91 375 ALA A C 1
ATOM 2927 O O . ALA A 1 375 ? -4.066 22.805 -10.410 1.00 47.91 375 ALA A O 1
ATOM 2928 N N . GLY A 1 376 ? -1.898 22.265 -10.176 1.00 48.38 376 GLY A N 1
ATOM 2929 C CA . GLY A 1 376 ? -1.525 22.512 -11.572 1.00 48.38 376 GLY A CA 1
ATOM 2930 C C . GLY A 1 376 ? -1.970 21.422 -12.556 1.00 48.38 376 GLY A C 1
ATOM 2931 O O . GLY A 1 376 ? -2.129 21.716 -13.739 1.00 48.38 376 GLY A O 1
ATOM 2932 N N . LEU A 1 377 ? -2.193 20.190 -12.082 1.00 49.66 377 LEU A N 1
ATOM 2933 C CA . LEU A 1 377 ? -2.636 19.056 -12.907 1.00 49.66 377 LEU A CA 1
ATOM 2934 C C . LEU A 1 377 ? -4.157 19.034 -13.131 1.00 49.66 377 LEU A C 1
ATOM 2936 O O . LEU A 1 377 ? -4.590 18.623 -14.196 1.00 49.66 377 LEU A O 1
ATOM 2940 N N . ASN A 1 378 ? -4.959 19.573 -12.205 1.00 42.88 378 ASN A N 1
ATOM 2941 C CA . ASN A 1 378 ? -6.422 19.692 -12.352 1.00 42.88 378 ASN A CA 1
ATOM 2942 C C . ASN A 1 378 ? -6.882 20.728 -13.402 1.00 42.88 378 ASN A C 1
ATOM 2944 O O . ASN A 1 378 ? -8.079 20.960 -13.552 1.00 42.88 378 ASN A O 1
ATOM 2948 N N . ARG A 1 379 ? -5.953 21.414 -14.081 1.00 36.47 379 ARG A N 1
ATOM 2949 C CA . ARG A 1 379 ? -6.250 22.462 -15.075 1.00 36.47 379 ARG A CA 1
ATOM 2950 C C . ARG A 1 379 ? -6.104 22.003 -16.531 1.00 36.47 379 ARG A C 1
ATOM 2952 O O . ARG A 1 379 ? -6.201 22.857 -17.410 1.00 36.47 379 ARG A O 1
ATOM 2959 N N . TYR A 1 380 ? -5.873 20.712 -16.782 1.00 35.75 380 TYR A N 1
ATOM 2960 C CA . TYR A 1 380 ? -5.702 20.158 -18.128 1.00 35.75 380 TYR A CA 1
ATOM 2961 C C . TYR A 1 380 ? -6.523 18.897 -18.346 1.00 35.75 380 TYR A C 1
ATOM 2963 O O . TYR A 1 380 ? -6.380 17.965 -17.525 1.00 35.75 380 TYR A O 1
#

Secondary structure (DSSP, 8-state):
-PPPHHHHHHHHHHHHHHHHHHHIIIIIS-B-TT--HHHHTTSPPPHHHHHHHHHHHHHHHTT-----EE-TTT-SEE---HHHHHHHHHHHHHHHHS-HHHHHHHHTS-TT--EEE-GGGPPTT----EEESSHHHHHHHHTT-HHHHHHHHHHHHHHHHHHHHHHHHHHH--TTS-HHHHHHHT---PPPHHHHHHHT------HHHHHHHHHHHHHHHHHHHHHHHHHHHHHHHHHHHHHHHHHHHGGGHHHHTSHHHHHHHHHHHHHHHHHHHHHHHHHHHHHHHHHHHHHHHHHHHHHHS----SSHHHHHHHHHHHHHHHHHHHHHHHHHHHHHHHHTT---PPPHHHHHHHHHHHHT-S--S-HHHHHHHTT-

pLDDT: mean 76.23, std 13.83, range [35.75, 95.81]

Foldseek 3Di:
DQFALQLLLQLQVLLVLLVVLLCCQAFQFKAALPACLLLCLLPDFDPVLVVVQVVQVVCVVVVHFDQPDADPVPRHRDGHHSSNSSSVSSVVSSVVRGDPVLSVVCVPDDLLCFWDFCPPVDDPPRLAGIIGRHLLCLLCVLQVLNVLSSVVSVLLVVQVVLLVQLLVCLLPDDPPDDPVVSCVSNPGPFDDLVSLLVSSDGDDDPLVVSCVRCQSVLLSSLSSLLSSLLSLLLSLLSNLLSLVSNLSCVVVLCVCLDDPSNVVCCVRRVSSVSSSLSCLVSSVRSSVVSNSNSVSSNVVSVVRHDNDDPDPVSVVSSVLSVLLSVLSVVLCVVCVVQSVCSSVVHDHDDDPVSSVSSVLSSVCPPPDPPVVSSVVVVPD

Sequence (380 aa):
MNPTVMGALDSFESAALSIKLSNRVLLQSPLSEQDTWPDDLQGAPSGGAALMMGLSLFGASQGVTVPLQIDPSTGFPRPTSSLYLFLKDREQLLDKHVSKEDSIYFKNRPQDDYYRELGFRKKPGTIHEYVYRNPLMAYGVVTNNKHEMLQLEAEIALTARGYTQCDAFLRKASAEVGEEIKKAACKDPTLKDEAIQAALKEKTEDMATMEQTYGKLANKVYTASVNGADFSMAAMTKIACAVVNGIRAFPNIQNEFKGLKGAYNTAMLFPRIKMVLNSLGIYKDNLGLQYTVYKTMYQQIKGKYQIKGDEPAKEEKTKEALRRIELAETLLKQLEPKLLLAFAGEPVDFSDQEINQLEKTAALFPVSDNMVQLAGLNRY

Radius of gyration: 21.34 Å; chains: 1; bounding box: 63×49×61 Å